Protein AF-A0A927BBR2-F1 (afdb_monomer)

Solvent-accessible surface area (backbone atoms only — not comparable to full-atom values): 25796 Å² total; per-residue (Å²): 134,60,71,66,66,50,57,57,42,51,74,32,29,42,51,40,22,46,46,31,48,60,42,48,79,74,39,51,97,77,49,52,74,67,55,45,51,53,40,45,64,43,18,55,64,8,48,94,62,33,96,74,59,64,67,63,65,66,50,52,67,85,74,68,77,52,44,54,70,57,51,53,53,44,25,60,75,68,74,43,80,74,68,87,88,67,50,42,70,38,58,68,46,48,48,54,51,45,67,62,55,31,58,78,67,76,30,59,89,88,53,69,47,77,81,83,45,48,69,56,74,68,54,26,54,77,70,71,46,92,59,58,71,70,59,49,54,51,51,54,52,46,53,42,53,47,51,55,48,42,55,50,41,53,54,42,49,52,49,54,47,32,43,43,28,34,41,28,41,47,46,72,74,60,50,70,70,65,44,64,72,20,69,50,33,36,50,27,47,40,36,41,37,19,38,31,50,55,79,71,63,69,61,95,86,63,75,85,74,50,51,16,53,55,42,51,52,33,46,31,59,32,50,47,60,78,87,53,84,65,51,66,73,71,70,61,72,84,69,75,46,58,94,59,49,42,44,70,59,39,38,36,55,51,45,43,58,81,42,49,70,69,48,54,73,67,55,50,50,52,50,48,49,54,35,50,54,52,49,55,53,46,28,56,52,50,50,56,53,53,75,76,47,87,78,46,64,74,72,30,51,56,55,94,88,60,63,55,66,64,49,33,29,49,22,36,18,49,39,42,42,49,51,44,42,49,22,46,28,61,62,68,72,44,58,68,5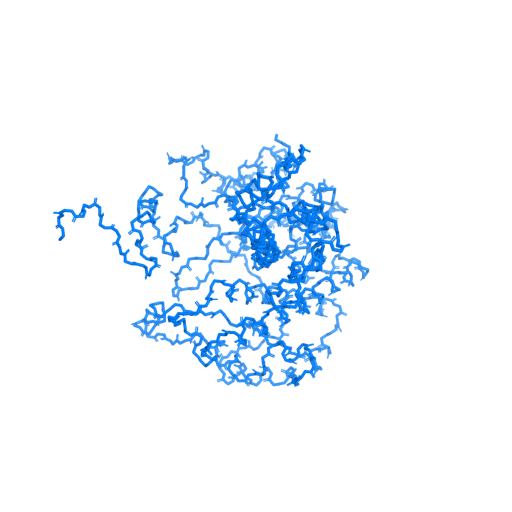2,31,57,68,55,34,51,56,69,51,80,55,62,39,55,56,69,59,53,51,50,34,46,76,72,77,41,73,77,64,48,66,40,54,29,51,50,72,43,72,58,32,43,36,28,71,72,65,78,42,83,35,28,46,67,56,55,43,49,36,22,49,76,42,75,39,56,32,48,72,72,46,74,73,36,62,56,86,83,69,78,37,82,77,71,80,87,74,34,53,31,77,25,41,78,33,98,47,37,67,58,29,42,50,39,48,76,28,26,47,74,60,89,50,82,64,50,64,97,54,72,87,79,112

Secondary structure (DSSP, 8-state):
--HHHHHGGGGB---HHHHHHHHHHHHGGG--HHHHHHHHHHHTTSGGGSSS---SS-SBPPPPP--HHHHHHHHHHTTPPPPTT--TTSHHHHHHHHHHHSGGGT--TT---TTTTS--HHHHHHTT----HHHHHHHHHHHHHHHHHHHHHHHHHHHHHHHHHHHHGGGGG--HHHHHT-HHHHHHHHHHHHHHHSPPP--TT-PPPS-BHHHHHHHHHHTT----TTTTTTTPPPPPPPTT--HHHHHTT---HHHHTTS-HHHHHHHHHHHHHHHHHHHHHHHHHHHTS---TTT-B--TT--HHHHHHHHHHHHHHHHHHHHHHHHHT-TTHHHH------PPPBPHHHHHHHHHTT--S-THHHHHHHSPPHHHHHTTSS---HHHHHHHHHHTT--TTTTTSSSPPPP--B---PPPPEETTEE-S-HHHHHHHHHTTTTSSSPP--S-GGG-

Radius of gyration: 26.18 Å; Cα contacts (8 Å, |Δi|>4): 633; chains: 1; bounding box: 74×56×82 Å

Structure (mmCIF, N/CA/C/O backbone):
data_AF-A0A927BBR2-F1
#
_entry.id   AF-A0A927BBR2-F1
#
loop_
_atom_site.group_PDB
_atom_site.id
_atom_site.type_symbol
_atom_site.label_atom_id
_atom_site.label_alt_id
_atom_site.label_comp_id
_atom_site.label_asym_id
_atom_site.label_entity_id
_atom_site.label_seq_id
_atom_site.pdbx_PDB_ins_code
_atom_site.Cartn_x
_atom_site.Cartn_y
_atom_site.Cartn_z
_atom_site.occupancy
_atom_site.B_iso_or_equiv
_atom_site.auth_seq_id
_atom_site.auth_comp_id
_atom_site.auth_asym_id
_atom_site.auth_atom_id
_atom_site.pdbx_PDB_model_num
ATOM 1 N N . MET A 1 1 ? 4.211 24.667 -13.846 1.00 60.03 1 MET A N 1
ATOM 2 C CA . MET A 1 1 ? 3.607 23.742 -12.856 1.00 60.03 1 MET A CA 1
ATOM 3 C C . MET A 1 1 ? 4.658 23.462 -11.787 1.00 60.03 1 MET A C 1
ATOM 5 O O . MET A 1 1 ? 5.819 23.424 -12.158 1.00 60.03 1 MET A O 1
ATOM 9 N N . ASN A 1 2 ? 4.311 23.338 -10.501 1.00 85.12 2 ASN A N 1
ATOM 10 C CA . ASN A 1 2 ? 5.305 23.153 -9.426 1.00 85.12 2 ASN A CA 1
ATOM 11 C C . ASN A 1 2 ? 5.504 21.654 -9.113 1.00 85.12 2 ASN A C 1
ATOM 13 O O . ASN A 1 2 ? 4.529 20.903 -9.081 1.00 85.12 2 ASN A O 1
ATOM 17 N N . LEU A 1 3 ? 6.745 21.240 -8.843 1.00 93.19 3 LEU A N 1
ATOM 18 C CA . LEU A 1 3 ? 7.141 19.907 -8.373 1.00 93.19 3 LEU A CA 1
ATOM 19 C C . LEU A 1 3 ? 6.364 19.465 -7.121 1.00 93.19 3 LEU A C 1
ATOM 21 O O . LEU A 1 3 ? 6.063 18.285 -6.961 1.00 93.19 3 LEU A O 1
ATOM 25 N N . ARG A 1 4 ? 5.927 20.419 -6.289 1.00 96.00 4 ARG A N 1
ATOM 26 C CA . ARG A 1 4 ? 5.028 20.157 -5.154 1.00 96.00 4 ARG A CA 1
ATOM 27 C C . ARG A 1 4 ? 3.711 19.493 -5.563 1.00 96.00 4 ARG A C 1
ATOM 29 O O . ARG A 1 4 ? 3.292 18.540 -4.920 1.00 96.00 4 ARG A O 1
ATOM 36 N N . ALA A 1 5 ? 3.102 19.929 -6.666 1.00 95.25 5 ALA A N 1
ATOM 37 C CA . ALA A 1 5 ? 1.866 19.319 -7.154 1.00 95.25 5 ALA A CA 1
ATOM 38 C C . ALA A 1 5 ? 2.089 17.871 -7.615 1.00 95.25 5 ALA A C 1
ATOM 40 O O . ALA A 1 5 ? 1.179 17.053 -7.512 1.00 95.25 5 ALA A O 1
ATOM 41 N N . LEU A 1 6 ? 3.289 17.557 -8.122 1.00 96.19 6 LEU A N 1
ATOM 42 C CA . LEU A 1 6 ? 3.680 16.197 -8.485 1.00 96.19 6 LEU A CA 1
ATOM 43 C C . LEU A 1 6 ? 3.896 15.333 -7.232 1.00 96.19 6 LEU A C 1
ATOM 45 O O . LEU A 1 6 ? 3.401 14.212 -7.182 1.00 96.19 6 LEU A O 1
ATOM 49 N N . TYR A 1 7 ? 4.543 15.872 -6.197 1.00 97.50 7 TYR A N 1
ATOM 50 C CA . TYR A 1 7 ? 4.705 15.201 -4.902 1.00 97.50 7 TYR A CA 1
ATOM 51 C C . TYR A 1 7 ? 3.362 14.858 -4.243 1.00 97.50 7 TYR A C 1
ATOM 53 O O . TYR A 1 7 ? 3.166 13.742 -3.766 1.00 97.50 7 TYR A O 1
ATOM 61 N N . ASP A 1 8 ? 2.386 15.769 -4.292 1.00 95.44 8 ASP A N 1
ATOM 62 C CA . ASP A 1 8 ? 1.053 15.520 -3.730 1.00 95.44 8 ASP A CA 1
ATOM 63 C C . ASP A 1 8 ? 0.357 14.309 -4.382 1.00 95.44 8 ASP A C 1
ATOM 65 O O . ASP A 1 8 ? -0.525 13.698 -3.772 1.00 95.44 8 ASP A O 1
ATOM 69 N N . THR A 1 9 ? 0.759 13.917 -5.601 1.00 95.44 9 THR A N 1
ATOM 70 C CA . THR A 1 9 ? 0.198 12.739 -6.279 1.00 95.44 9 THR A CA 1
ATOM 71 C C . THR A 1 9 ? 0.558 11.417 -5.603 1.00 95.44 9 THR A C 1
ATOM 73 O O . THR A 1 9 ? -0.211 10.466 -5.738 1.00 95.44 9 THR A O 1
ATOM 76 N N . LEU A 1 10 ? 1.645 11.359 -4.819 1.00 95.25 10 LEU A N 1
ATOM 77 C CA . LEU A 1 10 ? 2.076 10.137 -4.124 1.00 95.25 10 LEU A CA 1
ATOM 78 C C . LEU A 1 10 ? 1.049 9.654 -3.094 1.00 95.25 10 LEU A C 1
ATOM 80 O O . LEU A 1 10 ? 0.941 8.461 -2.840 1.00 95.25 10 LEU A O 1
ATOM 84 N N . ARG A 1 11 ? 0.245 10.575 -2.548 1.00 90.75 11 ARG A N 1
ATOM 85 C CA . ARG A 1 11 ? -0.834 10.290 -1.583 1.00 90.75 11 ARG A CA 1
ATOM 86 C C . ARG A 1 11 ? -2.221 10.274 -2.228 1.00 90.75 11 ARG A C 1
ATOM 88 O O . ARG A 1 11 ? -3.241 10.228 -1.543 1.00 90.75 11 ARG A O 1
ATOM 95 N N . GLN A 1 12 ? -2.281 10.349 -3.555 1.00 91.44 12 GLN A N 1
ATOM 96 C CA . GLN A 1 12 ? -3.515 10.399 -4.331 1.00 91.44 12 GLN A CA 1
ATOM 97 C C . GLN A 1 12 ? -3.649 9.151 -5.205 1.00 91.44 12 GLN A C 1
ATOM 99 O O . GLN A 1 12 ? -2.709 8.403 -5.457 1.00 91.44 12 GLN A O 1
ATOM 104 N N . ARG A 1 13 ? -4.852 8.945 -5.730 1.00 90.44 13 ARG A N 1
ATOM 105 C CA . ARG A 1 13 ? -5.146 7.936 -6.752 1.00 90.44 13 ARG A CA 1
ATOM 106 C C . ARG A 1 13 ? -5.325 8.596 -8.111 1.00 90.44 13 ARG A C 1
ATOM 108 O O . ARG A 1 13 ? -6.279 8.296 -8.827 1.00 90.44 13 ARG A O 1
ATOM 115 N N . ARG A 1 14 ? -4.439 9.538 -8.449 1.00 93.25 14 ARG A N 1
ATOM 116 C CA . ARG A 1 14 ? -4.446 10.148 -9.781 1.00 93.25 14 ARG A CA 1
ATOM 117 C C . ARG A 1 14 ? -4.208 9.083 -10.838 1.00 93.25 14 ARG A C 1
ATOM 119 O O . ARG A 1 14 ? -3.472 8.124 -10.607 1.00 93.25 14 ARG A O 1
ATOM 126 N N . ARG A 1 15 ? -4.842 9.264 -11.993 1.00 94.69 15 ARG A N 1
ATOM 127 C CA . ARG A 1 15 ? -4.643 8.354 -13.110 1.00 94.69 15 ARG A CA 1
ATOM 128 C C . ARG A 1 15 ? -3.265 8.634 -13.734 1.00 94.69 15 ARG A C 1
ATOM 130 O O . ARG A 1 15 ? -2.848 9.797 -13.770 1.00 94.69 15 ARG A O 1
ATOM 137 N N . PRO A 1 16 ? -2.545 7.608 -14.208 1.00 96.75 16 PRO A N 1
ATOM 138 C CA . PRO A 1 16 ? -1.235 7.761 -14.846 1.00 96.75 16 PRO A CA 1
ATOM 139 C C . PRO A 1 16 ? -1.219 8.783 -15.989 1.00 96.75 16 PRO A C 1
ATOM 141 O O . PRO A 1 16 ? -0.238 9.491 -16.173 1.00 96.75 16 PRO A O 1
ATOM 144 N N . GLU A 1 17 ? -2.317 8.901 -16.730 1.00 96.88 17 GLU A N 1
ATOM 145 C CA . GLU A 1 17 ? -2.514 9.855 -17.824 1.00 96.88 17 GLU A CA 1
ATOM 146 C C . GLU A 1 17 ? -2.493 11.302 -17.333 1.00 96.88 17 GLU A C 1
ATOM 148 O O . GLU A 1 17 ? -1.914 12.175 -17.976 1.00 96.88 17 GLU A O 1
ATOM 153 N N . ASP A 1 18 ? -3.107 11.555 -16.175 1.00 96.75 18 ASP A N 1
ATOM 154 C CA . ASP A 1 18 ? -3.153 12.883 -15.566 1.00 96.75 18 ASP A CA 1
ATOM 155 C C . ASP A 1 18 ? -1.763 13.270 -15.039 1.00 96.75 18 ASP A C 1
ATOM 157 O O . ASP A 1 18 ? -1.351 14.423 -15.158 1.00 96.75 18 ASP A O 1
ATOM 161 N N . VAL A 1 19 ? -1.004 12.298 -14.520 1.00 97.50 19 VAL A N 1
ATOM 162 C CA . VAL A 1 19 ? 0.402 12.496 -14.136 1.00 97.50 19 VAL A CA 1
ATOM 163 C C . VAL A 1 19 ? 1.295 12.688 -15.368 1.00 97.50 19 VAL A C 1
ATOM 165 O O . VAL A 1 19 ? 2.145 13.571 -15.369 1.00 97.50 19 VAL A O 1
ATOM 168 N N . ALA A 1 20 ? 1.082 11.948 -16.458 1.00 97.88 20 ALA A N 1
ATOM 169 C CA . ALA A 1 20 ? 1.809 12.163 -17.711 1.00 97.88 20 ALA A CA 1
ATOM 170 C C . ALA A 1 20 ? 1.581 13.576 -18.281 1.00 97.88 20 ALA A C 1
ATOM 172 O O . ALA A 1 20 ? 2.528 14.227 -18.720 1.00 97.88 20 ALA A O 1
ATOM 173 N N . ASP A 1 21 ? 0.344 14.078 -18.229 1.00 96.69 21 ASP A N 1
ATOM 174 C CA . ASP A 1 21 ? -0.002 15.439 -18.660 1.00 96.69 21 ASP A CA 1
ATOM 175 C C . ASP A 1 21 ? 0.644 16.515 -17.772 1.00 96.69 21 ASP A C 1
ATOM 177 O O . ASP A 1 21 ? 1.100 17.540 -18.271 1.00 96.69 21 ASP A O 1
ATOM 181 N N . MET A 1 22 ? 0.760 16.250 -16.467 1.00 97.12 22 MET A N 1
ATOM 182 C CA . MET A 1 22 ? 1.526 17.068 -15.519 1.00 97.12 22 MET A CA 1
ATOM 183 C C . MET A 1 22 ? 3.027 17.105 -15.856 1.00 97.12 22 MET A C 1
ATOM 185 O O . MET A 1 22 ? 3.660 18.156 -15.749 1.00 97.12 22 MET A O 1
ATOM 189 N N . LEU A 1 23 ? 3.597 15.973 -16.276 1.00 97.06 23 LEU A N 1
ATOM 190 C CA . LEU A 1 23 ? 5.020 15.845 -16.597 1.00 97.06 23 LEU A CA 1
ATOM 191 C C . LEU A 1 23 ? 5.410 16.502 -17.924 1.00 97.06 23 LEU A C 1
ATOM 193 O O . LEU A 1 23 ? 6.527 17.001 -18.030 1.00 97.06 23 LEU A O 1
ATOM 197 N N . LEU A 1 24 ? 4.515 16.547 -18.918 1.00 95.06 24 LEU A N 1
ATOM 198 C CA . LEU A 1 24 ? 4.803 17.150 -20.226 1.00 95.06 24 LEU A CA 1
ATOM 199 C C . LEU A 1 24 ? 5.407 18.565 -20.145 1.00 95.06 24 LEU A C 1
ATOM 201 O O . LEU A 1 24 ? 6.482 18.752 -20.709 1.00 95.06 24 LEU A O 1
ATOM 205 N N . PRO A 1 25 ? 4.786 19.552 -19.466 1.00 94.44 25 PRO A N 1
ATOM 206 C CA . PRO A 1 25 ? 5.368 20.888 -19.341 1.00 94.44 25 PRO A CA 1
ATOM 207 C C . PRO A 1 25 ? 6.579 20.937 -18.398 1.00 94.44 25 PRO A C 1
ATOM 209 O O . PRO A 1 25 ? 7.391 21.841 -18.521 1.00 94.44 25 PRO A O 1
ATOM 212 N N . LEU A 1 26 ? 6.711 20.000 -17.450 1.00 94.12 26 LEU A N 1
ATOM 213 C CA . LEU A 1 26 ? 7.857 19.952 -16.528 1.00 94.12 26 LEU A CA 1
ATOM 214 C C . LEU A 1 26 ? 9.133 19.448 -17.208 1.00 94.12 26 LEU A C 1
ATOM 216 O O . LEU A 1 26 ? 10.229 19.877 -16.862 1.00 94.12 26 LEU A O 1
ATOM 220 N N . LEU A 1 27 ? 8.987 18.519 -18.152 1.00 91.62 27 LEU A N 1
ATOM 221 C CA . LEU A 1 27 ? 10.099 17.873 -18.841 1.00 91.62 27 LEU A CA 1
ATOM 222 C C . LEU A 1 27 ? 10.320 18.417 -20.257 1.00 91.62 27 LEU A C 1
ATOM 224 O O . LEU A 1 27 ? 11.253 17.966 -20.909 1.00 91.62 27 LEU A O 1
ATOM 228 N N . GLN A 1 28 ? 9.487 19.345 -20.742 1.00 86.69 28 GLN A N 1
ATOM 229 C CA . GLN A 1 28 ? 9.408 19.752 -22.152 1.00 86.69 28 GLN A CA 1
ATOM 230 C C . GLN A 1 28 ? 10.778 19.962 -22.812 1.00 86.69 28 GLN A C 1
ATOM 232 O O . GLN A 1 28 ? 11.055 19.327 -23.827 1.00 86.69 28 GLN A O 1
ATOM 237 N N . ASP A 1 29 ? 11.642 20.768 -22.199 1.00 85.56 29 ASP A N 1
ATOM 238 C CA . ASP A 1 29 ? 12.950 21.139 -22.761 1.00 85.56 29 ASP A CA 1
ATOM 239 C C . ASP A 1 29 ? 14.013 20.033 -22.624 1.00 85.56 29 ASP A C 1
ATOM 241 O O . ASP A 1 29 ? 15.122 20.148 -23.138 1.00 85.56 29 ASP A O 1
ATOM 245 N N . LYS A 1 30 ? 13.682 18.943 -21.923 1.00 86.50 30 LYS A N 1
ATOM 246 C CA . LYS A 1 30 ? 14.567 17.807 -21.630 1.00 86.50 30 LYS A CA 1
ATOM 247 C C . LYS A 1 30 ? 14.165 16.518 -22.352 1.00 86.50 30 LYS A C 1
ATOM 249 O O . LYS A 1 30 ? 14.875 15.517 -22.223 1.00 86.50 30 LYS A O 1
ATOM 254 N N . LEU A 1 31 ? 13.020 16.485 -23.039 1.00 88.00 31 LEU A N 1
ATOM 255 C CA . LEU A 1 31 ? 12.528 15.291 -23.734 1.00 88.00 31 LEU A CA 1
ATOM 256 C C . LEU A 1 31 ? 13.048 15.242 -25.171 1.00 88.00 31 LEU A C 1
ATOM 258 O O . LEU A 1 31 ? 12.932 16.208 -25.920 1.00 88.00 31 LEU A O 1
ATOM 262 N N . THR A 1 32 ? 13.525 14.074 -25.600 1.00 89.12 32 THR A N 1
ATOM 263 C CA . THR A 1 32 ? 13.724 13.814 -27.034 1.00 89.12 32 THR A CA 1
ATOM 264 C C . THR A 1 32 ? 12.375 13.725 -27.756 1.00 89.12 32 THR A C 1
ATOM 266 O O . THR A 1 32 ? 11.337 13.505 -27.126 1.00 89.12 32 THR A O 1
ATOM 269 N N . GLY A 1 33 ? 12.363 13.825 -29.090 1.00 88.38 33 GLY A N 1
ATOM 270 C CA . GLY A 1 33 ? 11.129 13.686 -29.877 1.00 88.38 33 GLY A CA 1
ATOM 271 C C . GLY A 1 33 ? 10.378 12.382 -29.579 1.00 88.38 33 GLY A C 1
ATOM 272 O O . GLY A 1 33 ? 9.176 12.403 -29.320 1.00 88.38 33 GLY A O 1
ATOM 273 N N . GLN A 1 34 ? 11.094 11.256 -29.500 1.00 91.00 34 GLN A N 1
ATOM 274 C CA . GLN A 1 34 ? 10.493 9.961 -29.175 1.00 91.00 34 GLN A CA 1
ATOM 275 C C . GLN A 1 34 ? 9.981 9.891 -27.731 1.00 91.00 34 GLN A C 1
ATOM 277 O O . GLN A 1 34 ? 8.881 9.397 -27.502 1.00 91.00 34 GLN A O 1
ATOM 282 N N . GLN A 1 35 ? 10.723 10.433 -26.760 1.00 92.75 35 GLN A N 1
ATOM 283 C CA . GLN A 1 35 ? 10.254 10.510 -25.372 1.00 92.75 35 GLN A CA 1
ATOM 284 C C . GLN A 1 35 ? 9.003 11.392 -25.248 1.00 92.75 35 GLN A C 1
ATOM 286 O O . GLN A 1 35 ? 8.064 11.039 -24.534 1.00 92.75 35 GLN A O 1
ATOM 291 N N . SER A 1 36 ? 8.961 12.506 -25.988 1.00 94.56 36 SER A N 1
ATOM 292 C CA . SER A 1 36 ? 7.793 13.383 -26.067 1.00 94.56 36 SER A CA 1
ATOM 293 C C . SER A 1 36 ? 6.586 12.641 -26.636 1.00 94.56 36 SER A C 1
ATOM 295 O O . SER A 1 36 ? 5.503 12.734 -26.067 1.00 94.56 36 SER A O 1
ATOM 297 N N . LEU A 1 37 ? 6.758 11.849 -27.700 1.00 95.38 37 LEU A N 1
ATOM 298 C CA . LEU A 1 37 ? 5.687 11.025 -28.269 1.00 95.38 37 LEU A CA 1
ATOM 299 C C . LEU A 1 37 ? 5.176 9.973 -27.276 1.00 95.38 37 LEU A C 1
ATOM 301 O O . LEU A 1 37 ? 3.964 9.874 -27.079 1.00 95.38 37 LEU A O 1
ATOM 305 N N . THR A 1 38 ? 6.072 9.243 -26.604 1.00 95.44 38 THR A N 1
ATOM 306 C CA . THR A 1 38 ? 5.702 8.245 -25.586 1.00 95.44 38 THR A CA 1
ATOM 307 C C . THR A 1 38 ? 4.914 8.878 -24.439 1.00 95.44 38 THR A C 1
ATOM 309 O O . THR A 1 38 ? 3.855 8.378 -24.063 1.00 95.44 38 THR A O 1
ATOM 312 N N . LEU A 1 39 ? 5.367 10.020 -23.914 1.00 96.69 39 LEU A N 1
ATOM 313 C CA . LEU A 1 39 ? 4.670 10.701 -22.822 1.00 96.69 39 LEU A CA 1
ATOM 314 C C . LEU A 1 39 ? 3.337 11.319 -23.283 1.00 96.69 39 LEU A C 1
ATOM 316 O O . LEU A 1 39 ? 2.336 11.237 -22.569 1.00 96.69 39 LEU A O 1
ATOM 320 N N . ARG A 1 40 ? 3.285 11.881 -24.501 1.00 96.69 40 ARG A N 1
ATOM 321 C CA . ARG A 1 40 ? 2.052 12.414 -25.110 1.00 96.69 40 ARG A CA 1
ATOM 322 C C . ARG A 1 40 ? 1.012 11.328 -25.350 1.00 96.69 40 ARG A C 1
ATOM 324 O O . ARG A 1 40 ? -0.166 11.599 -25.140 1.00 96.69 40 ARG A O 1
ATOM 331 N N . LYS A 1 41 ? 1.423 10.115 -25.732 1.00 95.75 41 LYS A N 1
ATOM 332 C CA . LYS A 1 41 ? 0.518 8.968 -25.895 1.00 95.75 41 LYS A CA 1
ATOM 333 C C . LYS A 1 41 ? -0.308 8.734 -24.629 1.00 95.75 41 LYS A C 1
ATOM 335 O O . LYS A 1 41 ? -1.522 8.617 -24.729 1.00 95.75 41 LYS A O 1
ATOM 340 N N . ALA A 1 42 ? 0.320 8.744 -23.452 1.00 96.12 42 ALA A N 1
ATOM 341 C CA . ALA A 1 42 ? -0.401 8.633 -22.184 1.00 96.12 42 ALA A CA 1
ATOM 342 C C . ALA A 1 42 ? -1.182 9.910 -21.835 1.00 96.12 42 ALA A C 1
ATOM 344 O O . ALA A 1 42 ? -2.367 9.843 -21.513 1.00 96.12 42 ALA A O 1
ATOM 345 N N . ALA A 1 43 ? -0.551 11.082 -21.945 1.00 96.31 43 ALA A N 1
ATOM 346 C CA . ALA A 1 43 ? -1.167 12.358 -21.580 1.00 96.31 43 ALA A CA 1
ATOM 347 C C . ALA A 1 43 ? -2.422 12.697 -22.402 1.00 96.31 43 ALA A C 1
ATOM 349 O O . ALA A 1 43 ? -3.322 13.354 -21.891 1.00 96.31 43 ALA A O 1
ATOM 350 N N . ASN A 1 44 ? -2.526 12.241 -23.654 1.00 95.00 44 ASN A N 1
ATOM 351 C CA . ASN A 1 44 ? -3.705 12.459 -24.500 1.00 95.00 44 ASN A CA 1
ATOM 352 C C . ASN A 1 44 ? -4.988 11.820 -23.939 1.00 95.00 44 ASN A C 1
ATOM 354 O O . ASN A 1 44 ? -6.082 12.218 -24.327 1.00 95.00 44 ASN A O 1
ATOM 358 N N . HIS A 1 45 ? -4.867 10.883 -22.997 1.00 92.50 45 HIS A N 1
ATOM 359 C CA . HIS A 1 45 ? -5.991 10.284 -22.279 1.00 92.50 45 HIS A CA 1
ATOM 360 C C . HIS A 1 45 ? -6.247 10.934 -20.898 1.00 92.50 45 HIS A C 1
ATOM 362 O O . HIS A 1 45 ? -7.076 10.445 -20.119 1.00 92.50 45 HIS A O 1
ATOM 368 N N . SER A 1 46 ? -5.566 12.044 -20.572 1.00 93.62 46 SER A N 1
ATOM 369 C CA . SER A 1 46 ? -5.806 12.795 -19.332 1.00 93.62 46 SER A CA 1
ATOM 370 C C . SER A 1 46 ? -7.225 13.360 -19.298 1.00 93.62 46 SER A C 1
ATOM 372 O O . SER A 1 46 ? -7.856 13.550 -20.339 1.00 93.62 46 SER A O 1
ATOM 374 N N . LEU A 1 47 ? -7.755 13.645 -18.105 1.00 91.19 47 LEU A N 1
ATOM 375 C CA . LEU A 1 47 ? -9.128 14.140 -17.957 1.00 91.19 47 LEU A CA 1
ATOM 376 C C . LEU A 1 47 ? -9.290 15.427 -18.753 1.00 91.19 47 LEU A C 1
ATOM 378 O O . LEU A 1 47 ? -10.225 15.555 -19.536 1.00 91.19 47 LEU A O 1
ATOM 382 N N . ARG A 1 48 ? -8.303 16.319 -18.630 1.00 89.25 48 ARG A N 1
ATOM 383 C CA . ARG A 1 48 ? -8.250 17.604 -19.325 1.00 89.25 48 ARG A CA 1
ATOM 384 C C . ARG A 1 48 ? -8.332 17.470 -20.849 1.00 89.25 48 ARG A C 1
ATOM 386 O O . ARG A 1 48 ? -8.845 18.377 -21.494 1.00 89.25 48 ARG A O 1
ATOM 393 N N . ARG A 1 49 ? -7.807 16.382 -21.421 1.00 87.81 49 ARG A N 1
ATOM 394 C CA . ARG A 1 49 ? -7.733 16.161 -22.876 1.00 87.81 49 ARG A CA 1
ATOM 395 C C . ARG A 1 49 ? -8.765 15.163 -23.404 1.00 87.81 49 ARG A C 1
ATOM 397 O O . ARG A 1 49 ? -8.946 15.055 -24.611 1.00 87.81 49 ARG A O 1
ATOM 404 N N . SER A 1 50 ? -9.441 14.437 -22.518 1.00 83.81 50 SER A N 1
ATOM 405 C CA . SER A 1 50 ? -10.478 13.473 -22.882 1.00 83.81 50 SER A CA 1
ATOM 406 C C . SER A 1 50 ? -11.778 14.163 -23.305 1.00 83.81 50 SER A C 1
ATOM 408 O O . SER A 1 50 ? -12.129 15.215 -22.775 1.00 83.81 50 SER A O 1
ATOM 410 N N . VAL A 1 51 ? -12.543 13.520 -24.193 1.00 80.38 51 VAL A N 1
ATOM 411 C CA . VAL A 1 51 ? -13.870 14.000 -24.635 1.00 80.38 51 VAL A CA 1
ATOM 412 C C . VAL A 1 51 ? -14.850 14.136 -23.462 1.00 80.38 51 VAL A C 1
ATOM 414 O O . VAL A 1 51 ? -15.675 15.041 -23.444 1.00 80.38 51 VAL A O 1
ATOM 417 N N . TRP A 1 52 ? -14.751 13.250 -22.468 1.00 77.06 52 TRP A N 1
ATOM 418 C CA . TRP A 1 52 ? -15.684 13.197 -21.340 1.00 77.06 52 TRP A CA 1
ATOM 419 C C . TRP A 1 52 ? -15.342 14.163 -20.207 1.00 77.06 52 TRP A C 1
ATOM 421 O O . TRP A 1 52 ? -16.220 14.505 -19.423 1.00 77.06 52 TRP A O 1
ATOM 431 N N . GLN A 1 53 ? -14.065 14.537 -20.072 1.00 84.12 53 GLN A N 1
ATOM 432 C CA . GLN A 1 53 ? -13.522 15.365 -18.985 1.00 84.12 53 GLN A CA 1
ATOM 433 C C . GLN A 1 53 ? -13.862 14.893 -17.555 1.00 84.12 53 GLN A C 1
ATOM 435 O O . GLN A 1 53 ? -13.681 15.622 -16.582 1.00 84.12 53 GLN A O 1
ATOM 440 N N . TYR A 1 54 ? -14.309 13.644 -17.410 1.00 84.31 54 TYR A N 1
ATOM 441 C CA . TYR A 1 54 ? -14.753 13.029 -16.164 1.00 84.31 54 TYR A CA 1
ATOM 442 C C . TYR A 1 54 ? -14.397 11.535 -16.144 1.00 84.31 54 TYR A C 1
ATOM 444 O O . TYR A 1 54 ? -14.369 10.879 -17.185 1.00 84.31 54 TYR A O 1
ATOM 452 N N . SER A 1 55 ? -14.154 10.999 -14.944 1.00 84.50 55 SER A N 1
ATOM 453 C CA . SER A 1 55 ? -13.933 9.574 -14.683 1.00 84.50 55 SER A CA 1
ATOM 454 C C . SER A 1 55 ? -14.743 9.128 -13.469 1.00 84.50 55 SER A C 1
ATOM 456 O O . SER A 1 55 ? -14.878 9.863 -12.489 1.00 84.50 55 SER A O 1
ATOM 458 N N . ALA A 1 56 ? -15.244 7.894 -13.498 1.00 81.25 56 ALA A N 1
ATOM 459 C CA . ALA A 1 56 ? -15.897 7.277 -12.351 1.00 81.25 56 ALA A CA 1
ATOM 460 C C . ALA A 1 56 ? -14.879 6.697 -11.344 1.00 81.25 56 ALA A C 1
ATOM 462 O O . ALA A 1 56 ? -15.275 6.106 -10.327 1.00 81.25 56 ALA A O 1
ATOM 463 N N . MET A 1 57 ? -13.574 6.800 -11.617 1.00 82.94 57 MET A N 1
ATOM 464 C CA . MET A 1 57 ? -12.503 6.456 -10.686 1.00 82.94 57 MET A CA 1
ATOM 465 C C . MET A 1 57 ? -12.269 7.594 -9.683 1.00 82.94 57 MET A C 1
ATOM 467 O O . MET A 1 57 ? -12.115 8.754 -10.048 1.00 82.94 57 MET A O 1
ATOM 471 N N . ALA A 1 58 ? -12.210 7.256 -8.392 1.00 85.31 58 ALA A N 1
ATOM 472 C CA . ALA A 1 58 ? -11.860 8.223 -7.354 1.00 85.31 58 ALA A CA 1
ATOM 473 C C . ALA A 1 58 ? -10.382 8.629 -7.468 1.00 85.31 58 ALA A C 1
ATOM 475 O O . ALA A 1 58 ? -9.518 7.755 -7.540 1.00 85.31 58 ALA A O 1
ATOM 476 N N . SER A 1 59 ? -10.112 9.935 -7.418 1.00 84.94 59 SER A N 1
ATOM 477 C CA . SER A 1 59 ? -8.766 10.524 -7.489 1.00 84.94 59 SER A CA 1
ATOM 478 C C . SER A 1 59 ? -8.030 10.558 -6.149 1.00 84.94 59 SER A C 1
ATOM 480 O O . SER A 1 59 ? -6.837 10.849 -6.110 1.00 84.94 59 SER A O 1
ATOM 482 N N . ILE A 1 60 ? -8.714 10.246 -5.049 1.00 87.19 60 ILE A N 1
ATOM 483 C CA . ILE A 1 60 ? -8.154 10.191 -3.696 1.00 87.19 60 ILE A CA 1
ATOM 484 C C . ILE A 1 60 ? -8.456 8.839 -3.053 1.00 87.19 60 ILE A C 1
ATOM 486 O O . ILE A 1 60 ? -9.443 8.172 -3.388 1.00 87.19 60 ILE A O 1
ATOM 490 N N . PHE A 1 61 ? -7.599 8.425 -2.122 1.00 83.69 61 PHE A N 1
ATOM 491 C CA . PHE A 1 61 ? -7.935 7.340 -1.208 1.00 83.69 61 PHE A CA 1
ATOM 492 C C . PHE A 1 61 ? -9.084 7.777 -0.299 1.00 83.69 61 PHE A C 1
ATOM 494 O O . PHE A 1 61 ? -9.274 8.966 -0.042 1.00 83.69 61 PHE A O 1
ATOM 501 N N . ARG A 1 62 ? -9.892 6.816 0.154 1.00 83.06 62 ARG A N 1
ATOM 502 C CA . ARG A 1 62 ? -10.995 7.119 1.063 1.00 83.06 62 ARG A CA 1
ATOM 503 C C . ARG A 1 62 ? -10.390 7.515 2.416 1.00 83.06 62 ARG A C 1
ATOM 505 O O . ARG A 1 62 ? -9.715 6.673 3.002 1.00 83.06 62 ARG A O 1
ATOM 512 N N . PRO A 1 63 ? -10.614 8.742 2.916 1.00 81.38 63 PRO A N 1
ATOM 513 C CA . PRO A 1 63 ? -10.094 9.116 4.220 1.00 81.38 63 PRO A CA 1
ATOM 514 C C . PRO A 1 63 ? -10.833 8.347 5.327 1.00 81.38 63 PRO A C 1
ATOM 516 O O . PRO A 1 63 ? -12.023 8.030 5.158 1.00 81.38 63 PRO A O 1
ATOM 519 N N . PRO A 1 64 ? -10.171 8.074 6.465 1.00 84.81 64 PRO A N 1
ATOM 520 C CA . PRO A 1 64 ? -10.844 7.605 7.667 1.00 84.81 64 PRO A CA 1
ATOM 521 C C . PRO A 1 64 ? -11.975 8.557 8.060 1.00 84.81 64 PRO A C 1
ATOM 523 O O . PRO A 1 64 ? -11.881 9.776 7.908 1.00 84.81 64 PRO A O 1
ATOM 526 N N . GLN A 1 65 ? -13.074 8.008 8.571 1.00 87.44 65 GLN A N 1
ATOM 527 C CA . GLN A 1 65 ? -14.154 8.842 9.086 1.00 87.44 65 GLN A CA 1
ATOM 528 C C . GLN A 1 65 ? -13.745 9.429 10.442 1.00 87.44 65 GLN A C 1
ATOM 530 O O . GLN A 1 65 ? -13.572 8.665 11.394 1.00 87.44 65 GLN A O 1
ATOM 535 N N . GLY A 1 66 ? -13.677 10.758 10.535 1.00 90.62 66 GLY A N 1
ATOM 536 C CA . GLY A 1 66 ? -13.401 11.481 11.778 1.00 90.62 66 GLY A CA 1
ATOM 537 C C . GLY A 1 66 ? -14.472 11.328 12.865 1.00 90.62 66 GLY A C 1
ATOM 538 O O . GLY A 1 66 ? -15.470 10.612 12.710 1.00 90.62 66 GLY A O 1
ATOM 539 N N . ALA A 1 67 ? -14.254 12.022 13.979 1.00 92.94 67 ALA A N 1
ATOM 540 C CA . ALA A 1 67 ? -15.106 12.030 15.164 1.00 92.94 67 ALA A CA 1
ATOM 541 C C . ALA A 1 67 ? -15.848 13.362 15.380 1.00 92.94 67 ALA A C 1
ATOM 543 O O . ALA A 1 67 ? -16.378 13.578 16.468 1.00 92.94 67 ALA A O 1
ATOM 544 N N . ASP A 1 68 ? -15.933 14.251 14.380 1.00 90.81 68 ASP A N 1
ATOM 545 C CA . ASP A 1 68 ? -16.505 15.602 14.528 1.00 90.81 68 ASP A CA 1
ATOM 546 C C . ASP A 1 68 ? -17.857 15.625 15.244 1.00 90.81 68 ASP A C 1
ATOM 548 O O . ASP A 1 68 ? -18.078 16.413 16.163 1.00 90.81 68 ASP A O 1
ATOM 552 N N . ARG A 1 69 ? -18.778 14.741 14.843 1.00 90.19 69 ARG A N 1
ATOM 553 C CA . ARG A 1 69 ? -20.123 14.675 15.432 1.00 90.19 69 ARG A CA 1
ATOM 554 C C . ARG A 1 69 ? -20.072 14.216 16.888 1.00 90.19 69 ARG A C 1
ATOM 556 O O . ARG A 1 69 ? -20.765 14.783 17.728 1.00 90.19 69 ARG A O 1
ATOM 563 N N . GLN A 1 70 ? -19.259 13.205 17.184 1.00 92.75 70 GLN A N 1
ATOM 564 C CA . GLN A 1 70 ? -19.094 12.636 18.519 1.00 92.75 70 GLN A CA 1
ATOM 565 C C . GLN A 1 70 ? -18.413 13.631 19.461 1.00 92.75 70 GLN A C 1
ATOM 567 O O . GLN A 1 70 ? -18.870 13.802 20.591 1.00 92.75 70 GLN A O 1
ATOM 572 N N . VAL A 1 71 ? -17.377 14.331 18.992 1.00 91.81 71 VAL A N 1
ATOM 573 C CA . VAL A 1 71 ? -16.672 15.351 19.773 1.00 91.81 71 VAL A CA 1
ATOM 574 C C . VAL A 1 71 ? -17.578 16.542 20.039 1.00 91.81 71 VAL A C 1
ATOM 576 O O . VAL A 1 71 ? -17.748 16.896 21.200 1.00 91.81 71 VAL A O 1
ATOM 579 N N . ARG A 1 72 ? -18.242 17.107 19.018 1.00 90.00 72 ARG A N 1
ATOM 580 C CA . ARG A 1 72 ? -19.196 18.216 19.213 1.00 90.00 72 ARG A CA 1
ATOM 581 C C . ARG A 1 72 ? -20.286 17.842 20.205 1.00 90.00 72 ARG A C 1
ATOM 583 O O . ARG A 1 72 ? -20.554 18.599 21.132 1.00 90.00 72 ARG A O 1
ATOM 590 N N . LYS A 1 73 ? -20.862 16.642 20.069 1.00 91.31 73 LYS A N 1
ATOM 591 C CA . LYS A 1 73 ? -21.899 16.190 20.997 1.00 91.31 73 LYS A CA 1
ATOM 592 C C . 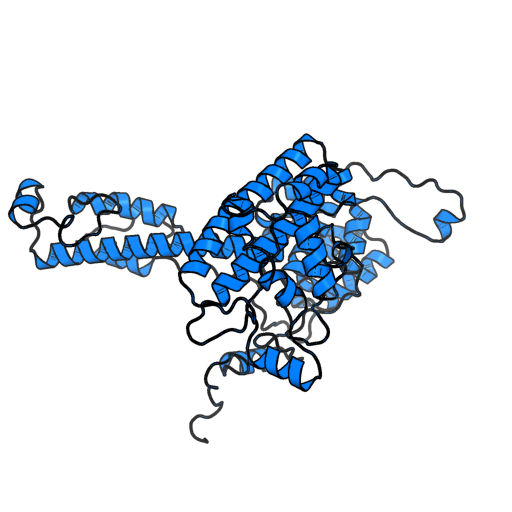LYS A 1 73 ? -21.372 16.001 22.412 1.00 91.31 73 LYS A C 1
ATOM 594 O O . LYS A 1 73 ? -22.069 16.332 23.364 1.00 91.31 73 LYS A O 1
ATOM 599 N N . THR A 1 74 ? -20.160 15.480 22.562 1.00 92.44 74 THR A N 1
ATOM 600 C CA . THR A 1 74 ? -19.529 15.324 23.876 1.00 92.44 74 THR A CA 1
ATOM 601 C C . THR A 1 74 ? -19.238 16.693 24.489 1.00 92.44 74 THR A C 1
ATOM 603 O O . THR A 1 74 ? -19.639 16.934 25.620 1.00 92.44 74 THR A O 1
ATOM 606 N N . ALA A 1 75 ? -18.656 17.624 23.732 1.00 91.69 75 ALA A N 1
ATOM 607 C CA . ALA A 1 75 ? -18.385 18.990 24.173 1.00 91.69 75 ALA A CA 1
ATOM 608 C C . ALA A 1 75 ? -19.661 19.716 24.635 1.00 91.69 75 ALA A C 1
ATOM 610 O O . ALA A 1 75 ? -19.674 20.266 25.734 1.00 91.69 75 ALA A O 1
ATOM 611 N N . GLU A 1 76 ? -20.759 19.611 23.874 1.00 91.19 76 GLU A N 1
ATOM 612 C CA . GLU A 1 76 ? -22.078 20.117 24.281 1.00 91.19 76 GLU A CA 1
ATOM 613 C C . GLU A 1 76 ? -22.527 19.546 25.633 1.00 91.19 76 GLU A C 1
ATOM 615 O O . GLU A 1 76 ? -23.013 20.283 26.487 1.00 91.19 76 GLU A O 1
ATOM 620 N N . LEU A 1 77 ? -22.376 18.234 25.851 1.00 92.31 77 LEU A N 1
ATOM 621 C CA . LEU A 1 77 ? -22.808 17.594 27.098 1.00 92.31 77 LEU A CA 1
ATOM 622 C C . LEU A 1 77 ? -21.977 18.032 28.308 1.00 92.31 77 LEU A C 1
ATOM 624 O O . LEU A 1 77 ? -22.519 18.096 29.410 1.00 92.31 77 LEU A O 1
ATOM 628 N N . PHE A 1 78 ? -20.694 18.331 28.104 1.00 91.00 78 PHE A N 1
ATOM 629 C CA . PHE A 1 78 ? -19.802 18.872 29.131 1.00 91.00 78 PHE A CA 1
ATOM 630 C C . PHE A 1 78 ? -19.893 20.399 29.276 1.00 91.00 78 PHE A C 1
ATOM 632 O O . PHE A 1 78 ? -19.155 20.957 30.084 1.00 91.00 78 PHE A O 1
ATOM 639 N N . ALA A 1 79 ? -20.754 21.075 28.501 1.00 88.38 79 ALA A N 1
ATOM 640 C CA . ALA A 1 79 ? -20.804 22.537 28.405 1.00 88.38 79 ALA A CA 1
ATOM 641 C C . ALA A 1 79 ? -19.420 23.165 28.123 1.00 88.38 79 ALA A C 1
ATOM 643 O O . ALA A 1 79 ? -19.086 24.243 28.607 1.00 88.38 79 ALA A O 1
ATOM 644 N N . GLN A 1 80 ? -18.596 22.465 27.342 1.00 79.88 80 GLN A N 1
ATOM 645 C CA . GLN A 1 80 ? -17.262 22.898 26.939 1.00 79.88 80 GLN A CA 1
ATOM 646 C C . GLN A 1 80 ? -17.335 23.492 25.534 1.00 79.88 80 GLN A C 1
ATOM 648 O O . GLN A 1 80 ? -17.935 22.903 24.634 1.00 79.88 80 GLN A O 1
ATOM 653 N N . VAL A 1 81 ? -16.657 24.617 25.314 1.00 70.25 81 VAL A N 1
ATOM 654 C CA . VAL A 1 81 ? -16.382 25.079 23.951 1.00 70.25 81 VAL A CA 1
ATOM 655 C C . VAL A 1 81 ? -15.294 24.168 23.369 1.00 70.25 81 VAL A C 1
ATOM 657 O O . VAL A 1 81 ? -14.239 24.019 24.000 1.00 70.25 81 VAL A O 1
ATOM 660 N N . PRO A 1 82 ? -15.523 23.522 22.208 1.00 69.38 82 PRO A N 1
ATOM 661 C CA . PRO A 1 82 ? -14.477 22.759 21.542 1.00 69.38 82 PRO A CA 1
ATOM 662 C C . PRO A 1 82 ? -13.284 23.690 21.279 1.00 69.38 82 PRO A C 1
ATOM 664 O O . PRO A 1 82 ? -13.503 24.786 20.757 1.00 69.38 82 PRO A O 1
ATOM 667 N N . PRO A 1 83 ? -12.047 23.308 21.639 1.00 66.81 83 PRO A N 1
ATOM 668 C CA . PRO A 1 83 ? -10.893 24.171 21.432 1.00 66.81 83 PRO A CA 1
ATOM 669 C C . PRO A 1 83 ? -10.786 24.603 19.959 1.00 66.81 83 PRO A C 1
ATOM 671 O O . PRO A 1 83 ? -10.930 23.754 19.069 1.00 66.81 83 PRO A O 1
ATOM 674 N N . PRO A 1 84 ? -10.562 25.898 19.677 1.00 65.81 84 PRO A N 1
ATOM 675 C CA . PRO A 1 84 ? -10.368 26.361 18.311 1.00 65.81 84 PRO A CA 1
ATOM 676 C C . PRO A 1 84 ? -9.106 25.719 17.724 1.00 65.81 84 PRO A C 1
ATOM 678 O O . PRO A 1 84 ? -8.085 25.609 18.397 1.00 65.81 84 PRO A O 1
ATOM 681 N N . GLY A 1 85 ? -9.183 25.285 16.465 1.00 68.25 85 GLY A N 1
ATOM 682 C CA . GLY A 1 85 ? -8.047 24.712 15.736 1.00 68.25 85 GLY A CA 1
ATOM 683 C C . GLY A 1 85 ? -7.902 23.188 15.799 1.00 68.25 85 GLY A C 1
ATOM 684 O O . GLY A 1 85 ? -7.102 22.658 15.034 1.00 68.25 85 GLY A O 1
ATOM 685 N N . LEU A 1 86 ? -8.683 22.473 16.621 1.00 72.56 86 LEU A N 1
ATOM 686 C CA . LEU A 1 86 ? -8.675 21.005 16.594 1.00 72.56 86 LEU A CA 1
ATOM 687 C C . LEU A 1 86 ? -9.377 20.458 15.350 1.00 72.56 86 LEU A C 1
ATOM 689 O O . LEU A 1 86 ? -10.477 20.879 14.978 1.00 72.56 86 LEU A O 1
ATOM 693 N N . ARG A 1 87 ? -8.734 19.465 14.746 1.00 79.94 87 ARG A N 1
ATOM 694 C CA . ARG A 1 87 ? -9.175 18.720 13.579 1.00 79.94 87 ARG A CA 1
ATOM 695 C C . ARG A 1 87 ? -9.603 17.324 14.010 1.00 79.94 87 ARG A C 1
ATOM 697 O O . ARG A 1 87 ? -8.788 16.434 14.214 1.00 79.94 87 ARG A O 1
ATOM 704 N N . TYR A 1 88 ? -10.907 17.102 14.147 1.00 82.94 88 TYR A N 1
ATOM 705 C CA . TYR A 1 88 ? -11.433 15.834 14.670 1.00 82.94 88 TYR A CA 1
ATOM 706 C C . TYR A 1 88 ? -11.418 14.676 13.655 1.00 82.94 88 TYR A C 1
ATOM 708 O O . TYR A 1 88 ? -11.933 13.595 13.943 1.00 82.94 88 TYR A O 1
ATOM 716 N N . ASP A 1 89 ? -10.810 14.874 12.484 1.00 84.69 89 ASP A N 1
ATOM 717 C CA . ASP A 1 89 ? -10.331 13.830 11.576 1.00 84.69 89 ASP A CA 1
ATOM 718 C C . ASP A 1 89 ? -8.925 13.309 11.943 1.00 84.69 89 ASP A C 1
ATOM 720 O O . ASP A 1 89 ? -8.505 12.283 11.410 1.00 84.69 89 ASP A O 1
ATOM 724 N N . VAL A 1 90 ? -8.231 13.952 12.890 1.00 88.88 90 VAL A N 1
ATOM 725 C CA . VAL A 1 90 ? -6.906 13.571 13.400 1.00 88.88 90 VAL A CA 1
ATOM 726 C C . VAL A 1 90 ? -7.047 12.861 14.758 1.00 88.88 90 VAL A C 1
ATOM 728 O O . VAL A 1 90 ? -7.556 13.458 15.710 1.00 88.88 90 VAL A O 1
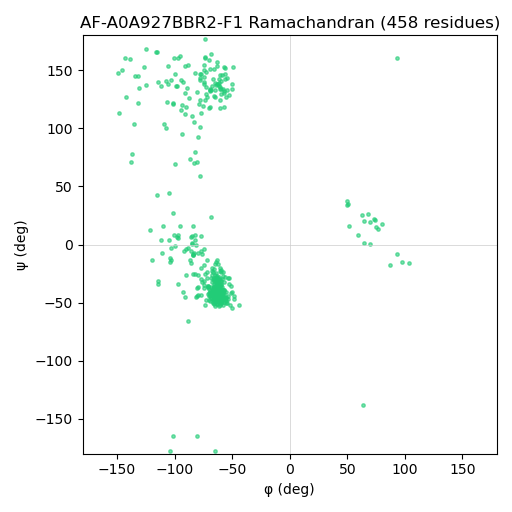ATOM 731 N N . PRO A 1 91 ? -6.588 11.601 14.909 1.00 91.88 91 PRO A N 1
ATOM 732 C CA . PRO A 1 91 ? -6.706 10.864 16.172 1.00 91.88 91 PRO A CA 1
ATOM 733 C C . PRO A 1 91 ? -6.070 11.559 17.382 1.00 91.88 91 PRO A C 1
ATOM 735 O O . PRO A 1 91 ? -6.665 11.555 18.457 1.00 91.88 91 PRO A O 1
ATOM 738 N N . ALA A 1 92 ? -4.911 12.202 17.205 1.00 91.88 92 ALA A N 1
ATOM 739 C CA . ALA A 1 92 ? -4.213 12.914 18.279 1.00 91.88 92 ALA A CA 1
ATOM 740 C C . ALA A 1 92 ? -5.063 14.045 18.889 1.00 91.88 92 ALA A C 1
ATOM 742 O O . ALA A 1 92 ? -5.082 14.218 20.106 1.00 91.88 92 ALA A O 1
ATOM 743 N N . ASP A 1 93 ? -5.835 14.759 18.067 1.00 91.81 93 ASP A N 1
ATOM 744 C CA . ASP A 1 93 ? -6.714 15.841 18.523 1.00 91.81 93 ASP A CA 1
ATOM 745 C C . ASP A 1 93 ? -7.921 15.299 19.303 1.00 91.81 93 ASP A C 1
ATOM 747 O O . ASP A 1 93 ? -8.359 15.887 20.296 1.00 91.81 93 ASP A O 1
ATOM 751 N N . VAL A 1 94 ? -8.443 14.140 18.890 1.00 92.69 94 VAL A N 1
ATOM 752 C CA . VAL A 1 94 ? -9.500 13.427 19.622 1.00 92.69 94 VAL A CA 1
ATOM 753 C C . VAL A 1 94 ? -8.973 12.911 20.963 1.00 92.69 94 VAL A C 1
ATOM 755 O O . VAL A 1 94 ? -9.653 13.049 21.981 1.00 92.69 94 VAL A O 1
ATOM 758 N N . GLU A 1 95 ? -7.758 12.362 20.996 1.00 93.62 95 GLU A N 1
ATOM 759 C CA . GLU A 1 95 ? -7.100 11.925 22.229 1.00 93.62 95 GLU A CA 1
ATOM 760 C C . GLU A 1 95 ? -6.833 13.103 23.177 1.00 93.62 95 GLU A C 1
ATOM 762 O O . GLU A 1 95 ? -7.113 13.007 24.373 1.00 93.62 95 GLU A O 1
ATOM 767 N N . ALA A 1 96 ? -6.362 14.241 22.659 1.00 91.56 96 ALA A N 1
ATOM 768 C CA . ALA A 1 96 ? -6.164 15.462 23.436 1.00 91.56 96 ALA A CA 1
ATOM 769 C C . ALA A 1 96 ? -7.480 15.958 24.057 1.00 91.56 96 ALA A C 1
ATOM 771 O O . ALA A 1 96 ? -7.530 16.293 25.244 1.00 91.56 96 ALA A O 1
ATOM 772 N N . PHE A 1 97 ? -8.577 15.932 23.293 1.00 92.50 97 PHE A N 1
ATOM 773 C CA . PHE A 1 97 ? -9.905 16.241 23.819 1.00 92.50 97 PHE A CA 1
ATOM 774 C C . PHE A 1 97 ? -10.337 15.247 24.911 1.00 92.50 97 PHE A C 1
ATOM 776 O O . PHE A 1 97 ? -10.821 15.659 25.967 1.00 92.50 97 PHE A O 1
ATOM 783 N N . LEU A 1 98 ? -10.115 13.945 24.705 1.00 93.44 98 LEU A N 1
ATOM 784 C CA . LEU A 1 98 ? -10.413 12.900 25.689 1.00 93.44 98 LEU A CA 1
ATOM 785 C C . LEU A 1 98 ? -9.608 13.060 26.984 1.00 93.44 98 LEU A C 1
ATOM 787 O O . LEU A 1 98 ? -10.176 12.892 28.063 1.00 93.44 98 LEU A O 1
ATOM 791 N N . LYS A 1 99 ? -8.327 13.437 26.902 1.00 93.06 99 LYS A N 1
ATOM 792 C CA . LYS A 1 99 ? -7.478 13.752 28.065 1.00 93.06 99 LYS A CA 1
ATOM 793 C C . LYS A 1 99 ? -8.019 14.931 28.878 1.00 93.06 99 LYS A C 1
ATOM 795 O O . LYS A 1 99 ? -7.836 14.956 30.090 1.00 93.06 99 LYS A O 1
ATOM 800 N N . LYS A 1 100 ? -8.741 15.863 28.244 1.00 91.44 100 LYS A N 1
ATOM 801 C CA . LYS A 1 100 ? -9.403 16.985 28.927 1.00 91.44 100 LYS A CA 1
ATOM 802 C C . LYS A 1 100 ? -10.695 16.571 29.640 1.00 91.44 100 LYS A C 1
ATOM 804 O O . LYS A 1 100 ? -10.937 17.016 30.757 1.00 91.44 100 LYS A O 1
ATOM 809 N N . VAL A 1 101 ? -11.545 15.758 29.005 1.00 92.81 101 VAL A N 1
ATOM 810 C CA . VAL A 1 101 ? -12.898 15.464 29.530 1.00 92.81 101 VAL A CA 1
ATOM 811 C C . VAL A 1 101 ? -12.966 14.254 30.461 1.00 92.81 101 VAL A C 1
ATOM 813 O O . VAL A 1 101 ? -13.847 14.207 31.315 1.00 92.81 101 VAL A O 1
ATOM 816 N N . ASN A 1 102 ? -12.051 13.289 30.339 1.00 94.50 102 ASN A N 1
ATOM 817 C CA . ASN A 1 102 ? -12.012 12.113 31.215 1.00 94.50 102 ASN A CA 1
ATOM 818 C C . ASN A 1 102 ? -11.844 12.470 32.708 1.00 94.50 102 ASN A C 1
ATOM 820 O O . ASN A 1 102 ? -12.658 12.008 33.516 1.00 94.50 102 ASN A O 1
ATOM 824 N N . PRO A 1 103 ? -10.889 13.346 33.093 1.00 93.25 103 PRO A N 1
ATOM 825 C CA . PRO A 1 103 ? -10.712 13.744 34.490 1.00 93.25 103 PRO A CA 1
ATOM 826 C C . PRO A 1 103 ? -11.952 14.396 35.110 1.00 93.25 103 PRO A C 1
ATOM 828 O O . PRO A 1 103 ? -12.206 14.207 36.295 1.00 93.25 103 PRO A O 1
ATOM 831 N N . LEU A 1 104 ? -12.785 15.082 34.314 1.00 93.06 104 LEU A N 1
ATOM 832 C CA . LEU A 1 104 ? -14.039 15.693 34.785 1.00 93.06 104 LEU A CA 1
ATOM 833 C C . LEU A 1 104 ? -15.072 14.659 35.272 1.00 93.06 104 LEU A C 1
ATOM 835 O O . LEU A 1 104 ? -16.049 15.017 35.925 1.00 93.06 104 LEU A O 1
ATOM 839 N N . LEU A 1 105 ? -14.881 13.378 34.942 1.00 93.19 105 LEU A N 1
ATOM 840 C CA . LEU A 1 105 ? -15.705 12.265 35.414 1.00 93.19 105 LEU A CA 1
ATOM 841 C C . LEU A 1 105 ? -15.025 11.421 36.501 1.00 93.19 105 LEU A C 1
ATOM 843 O O . LEU A 1 105 ? -15.590 10.392 36.883 1.00 93.19 105 LEU A O 1
ATOM 847 N N . GLY A 1 106 ? -13.832 11.819 36.959 1.00 91.69 106 GLY A N 1
ATOM 848 C CA . GLY A 1 106 ? -12.972 10.982 37.799 1.00 91.69 106 GLY A CA 1
ATOM 849 C C . GLY A 1 106 ? -12.512 9.710 37.078 1.00 91.69 106 GLY A C 1
ATOM 850 O O . GLY A 1 106 ? -12.264 8.693 37.715 1.00 91.69 106 GLY A O 1
ATOM 851 N N . LYS A 1 107 ? -12.460 9.749 35.741 1.00 92.44 107 LYS A N 1
ATOM 852 C CA . LYS A 1 107 ? -12.154 8.609 34.875 1.00 92.44 107 LYS A CA 1
ATOM 853 C C . LYS A 1 107 ? -10.758 8.767 34.274 1.00 92.44 107 LYS A C 1
ATOM 855 O O . LYS A 1 107 ? -10.379 9.858 33.854 1.00 92.44 107 LYS A O 1
ATOM 860 N N . GLN A 1 108 ? -10.017 7.665 34.181 1.00 90.69 108 GLN A N 1
ATOM 861 C CA . GLN A 1 108 ? -8.788 7.582 33.388 1.00 90.69 108 GLN A CA 1
ATOM 862 C C . GLN A 1 108 ? -9.098 7.113 31.954 1.00 90.69 108 GLN A C 1
ATOM 864 O O . GLN A 1 108 ? -10.100 6.436 31.691 1.00 90.69 108 GLN A O 1
ATOM 869 N N . LEU A 1 109 ? -8.251 7.493 30.995 1.00 89.75 109 LEU A N 1
ATOM 870 C CA . LEU A 1 109 ? -8.381 7.030 29.610 1.00 89.75 109 LEU A CA 1
ATOM 871 C C . LEU A 1 109 ? -8.320 5.489 29.577 1.00 89.75 109 LEU A C 1
ATOM 873 O O . LEU A 1 109 ? -7.469 4.898 30.233 1.00 89.75 109 LEU A O 1
ATOM 877 N N . GLY A 1 110 ? -9.227 4.834 28.847 1.00 89.25 110 GLY A N 1
ATOM 878 C CA . GLY A 1 110 ? -9.280 3.369 28.742 1.00 89.25 110 GLY A CA 1
ATOM 879 C C . GLY A 1 110 ? -10.100 2.659 29.827 1.00 89.25 110 GLY A C 1
ATOM 880 O O . GLY A 1 110 ? -10.548 1.536 29.601 1.00 89.25 110 GLY A O 1
ATOM 881 N N . HIS A 1 111 ? -10.394 3.316 30.953 1.00 92.06 111 HIS A N 1
ATOM 882 C CA . HIS A 1 111 ? -11.176 2.747 32.061 1.00 92.06 111 HIS A CA 1
ATOM 883 C C . HIS A 1 111 ? -12.687 2.802 31.767 1.00 92.06 111 HIS A C 1
ATOM 885 O O . HIS A 1 111 ? -13.427 3.621 32.312 1.00 92.06 111 HIS A O 1
ATOM 891 N N . ASN A 1 112 ? -13.146 1.979 30.822 1.00 91.50 112 ASN A N 1
ATOM 892 C CA . ASN A 1 112 ? -14.487 2.045 30.230 1.00 91.50 112 ASN A CA 1
ATOM 893 C C . ASN A 1 112 ? -15.528 1.073 30.820 1.00 91.50 112 ASN A C 1
ATOM 895 O O . ASN A 1 112 ? -16.650 0.987 30.305 1.00 91.50 112 ASN A O 1
ATOM 899 N N . ASN A 1 113 ? -15.202 0.340 31.883 1.00 90.62 113 ASN A N 1
ATOM 900 C CA . ASN A 1 113 ? -16.090 -0.646 32.485 1.00 90.62 113 ASN A CA 1
ATOM 901 C C . ASN A 1 113 ? -17.172 0.023 33.355 1.00 90.62 113 ASN A C 1
ATOM 903 O O . ASN A 1 113 ? -16.898 0.759 34.300 1.00 90.62 113 ASN A O 1
ATOM 907 N N . TYR A 1 114 ? -18.445 -0.258 33.061 1.00 90.06 114 TYR A N 1
ATOM 908 C CA . TYR A 1 114 ? -19.573 0.336 33.789 1.00 90.06 114 TYR A CA 1
ATOM 909 C C . TYR A 1 114 ? -19.713 -0.112 35.247 1.00 90.06 114 TYR A C 1
ATOM 911 O O . TYR A 1 114 ? -20.447 0.542 35.995 1.00 90.06 114 TYR A O 1
ATOM 919 N N . LEU A 1 115 ? -19.124 -1.248 35.614 1.00 87.88 115 LEU A N 1
ATOM 920 C CA . LEU A 1 115 ? -19.197 -1.808 36.960 1.00 87.88 115 LEU A CA 1
ATOM 921 C C . LEU A 1 115 ? -18.036 -1.321 37.822 1.00 87.88 115 LEU A C 1
ATOM 923 O O . LEU A 1 115 ? -18.272 -0.928 38.956 1.00 87.88 115 LEU A O 1
ATOM 927 N N . THR A 1 116 ? -16.816 -1.327 37.282 1.00 89.56 116 THR A N 1
ATOM 928 C CA . THR A 1 116 ? -15.601 -1.053 38.064 1.00 89.56 116 THR A CA 1
ATOM 929 C C . THR A 1 116 ? -15.124 0.389 37.958 1.00 89.56 116 THR A C 1
ATOM 931 O O . THR A 1 116 ? -14.633 0.937 38.936 1.00 89.56 116 THR A O 1
ATOM 934 N N . ASP A 1 117 ? -15.298 1.027 36.799 1.00 91.19 117 ASP A N 1
ATOM 935 C CA . ASP A 1 117 ? -14.643 2.312 36.509 1.00 91.19 117 ASP A CA 1
ATOM 936 C C . ASP A 1 117 ? -15.599 3.500 36.637 1.00 91.19 117 ASP A C 1
ATOM 938 O O . ASP A 1 117 ? -15.205 4.667 36.646 1.00 91.19 117 ASP A O 1
ATOM 942 N N . ARG A 1 118 ? -16.896 3.209 36.704 1.00 93.75 118 ARG A N 1
ATOM 943 C CA . ARG A 1 118 ? -17.946 4.209 36.832 1.00 93.75 118 ARG A CA 1
ATOM 944 C C . ARG A 1 118 ? -18.217 4.480 38.306 1.00 93.75 118 ARG A C 1
ATOM 946 O O . ARG A 1 118 ? -18.721 3.610 39.010 1.00 93.75 118 ARG A O 1
ATOM 953 N N . LEU A 1 119 ? -17.993 5.719 38.729 1.00 93.62 119 LEU A N 1
ATOM 954 C CA . LEU A 1 119 ? -18.202 6.131 40.114 1.00 93.62 119 LEU A CA 1
ATOM 955 C C . LEU A 1 119 ? -19.682 6.031 40.526 1.00 93.62 119 LEU A C 1
ATOM 957 O O . LEU A 1 119 ? -20.592 6.440 39.791 1.00 93.62 119 LEU A O 1
ATOM 961 N N . ASP A 1 120 ? -19.921 5.515 41.730 1.00 92.69 120 ASP A N 1
ATOM 962 C CA . ASP A 1 120 ? -21.244 5.466 42.348 1.00 92.69 120 ASP A CA 1
ATOM 963 C C . ASP A 1 120 ? -21.634 6.821 42.983 1.00 92.69 120 ASP A C 1
ATOM 965 O O . ASP A 1 120 ? -21.097 7.875 42.641 1.00 92.69 120 ASP A O 1
ATOM 969 N N . ARG A 1 121 ? -22.653 6.867 43.852 1.00 92.50 121 ARG A N 1
ATOM 970 C CA . ARG A 1 121 ? -23.048 8.134 44.495 1.00 92.50 121 ARG A CA 1
ATOM 971 C C . ARG A 1 121 ? -21.996 8.631 45.491 1.00 92.50 121 ARG A C 1
ATOM 973 O O . ARG A 1 121 ? -21.726 9.829 45.488 1.00 92.50 121 ARG A O 1
ATOM 980 N N . ALA A 1 122 ? -21.451 7.747 46.321 1.00 92.50 122 ALA A N 1
ATOM 981 C CA . ALA A 1 122 ? -20.506 8.118 47.368 1.00 92.50 122 ALA A CA 1
ATOM 982 C C . ALA A 1 122 ? -19.164 8.535 46.759 1.00 92.50 122 ALA A C 1
ATOM 984 O O . ALA A 1 122 ? -18.640 9.595 47.091 1.00 92.50 122 ALA A O 1
ATOM 985 N N . ALA A 1 123 ? -18.671 7.769 45.785 1.00 93.00 123 ALA A N 1
ATOM 986 C CA . ALA A 1 123 ? -17.421 8.054 45.098 1.00 93.00 123 ALA A CA 1
ATOM 987 C C . ALA A 1 123 ? -17.483 9.366 44.297 1.00 93.00 123 ALA A C 1
ATOM 989 O O . ALA A 1 123 ? -16.541 10.149 44.338 1.00 93.00 123 ALA A O 1
ATOM 990 N N . ARG A 1 124 ? -18.612 9.678 43.638 1.00 95.06 124 ARG A N 1
ATOM 991 C CA . ARG A 1 124 ? -18.780 10.981 42.961 1.00 95.06 124 ARG A CA 1
ATOM 992 C C . ARG A 1 124 ? -18.732 12.154 43.930 1.00 95.06 124 ARG A C 1
ATOM 994 O O . ARG A 1 124 ? -18.067 13.138 43.628 1.00 95.06 124 ARG A O 1
ATOM 1001 N N . ALA A 1 125 ? -19.396 12.038 45.080 1.00 91.94 125 ALA A N 1
ATOM 1002 C CA . ALA A 1 125 ? -19.344 13.068 46.113 1.00 91.94 125 ALA A CA 1
ATOM 1003 C C . ALA A 1 125 ? -17.913 13.249 46.649 1.00 91.94 125 ALA A C 1
ATOM 1005 O O . ALA A 1 125 ? -17.444 14.378 46.750 1.00 91.94 125 ALA A O 1
ATOM 1006 N N . ALA A 1 126 ? -17.192 12.150 46.899 1.00 92.38 126 ALA A N 1
ATOM 1007 C CA . ALA A 1 126 ? -15.794 12.183 47.333 1.00 92.38 126 ALA A CA 1
ATOM 1008 C C . ALA A 1 126 ? -14.853 12.810 46.286 1.00 92.38 126 ALA A C 1
ATOM 1010 O O . ALA A 1 126 ? -13.881 13.467 46.645 1.00 92.38 126 ALA A O 1
ATOM 1011 N N . SER A 1 127 ? -15.154 12.653 44.994 1.00 91.06 127 SER A N 1
ATOM 1012 C CA . SER A 1 127 ? -14.418 13.287 43.891 1.00 91.06 127 SER A CA 1
ATOM 1013 C C . SER A 1 127 ? -14.887 14.712 43.558 1.00 91.06 127 SER A C 1
ATOM 1015 O O . SER A 1 127 ? -14.442 15.268 42.557 1.00 91.06 127 SER A O 1
ATOM 1017 N N . GLY A 1 128 ? -15.798 15.302 44.341 1.00 92.62 128 GLY A N 1
ATOM 1018 C CA . GLY A 1 128 ? -16.319 16.654 44.097 1.00 92.62 128 GLY A CA 1
ATOM 1019 C C . GLY A 1 128 ? -17.220 16.780 42.859 1.00 92.62 128 GLY A C 1
ATOM 1020 O O . GLY A 1 128 ? -17.418 17.879 42.346 1.00 92.62 128 GLY A O 1
ATOM 1021 N N . ILE A 1 129 ? -17.765 15.669 42.354 1.00 93.12 129 ILE A N 1
ATOM 1022 C CA . ILE A 1 129 ? -18.614 15.632 41.157 1.00 93.12 129 ILE A CA 1
ATOM 1023 C C . ILE A 1 129 ? -20.086 15.726 41.571 1.00 93.12 129 ILE A C 1
ATOM 1025 O O . ILE A 1 129 ? -20.743 14.713 41.837 1.00 93.12 129 ILE A O 1
ATOM 1029 N N . ASP A 1 130 ? -20.631 16.942 41.555 1.00 91.69 130 ASP A N 1
ATOM 1030 C CA . ASP A 1 130 ? -22.050 17.199 41.818 1.00 91.69 130 ASP A CA 1
ATOM 1031 C C . ASP A 1 130 ? -22.898 17.082 40.539 1.00 91.69 130 ASP A C 1
ATOM 1033 O O . ASP A 1 130 ? -23.309 18.060 39.917 1.00 91.69 130 ASP A O 1
ATOM 1037 N N . LEU A 1 131 ? -23.105 15.841 40.084 1.00 91.75 131 LEU A N 1
ATOM 1038 C CA . LEU A 1 131 ? -23.926 15.541 38.908 1.00 91.75 131 LEU A CA 1
ATOM 1039 C C . LEU A 1 131 ? -25.041 14.534 39.231 1.00 91.75 131 LEU A C 1
ATOM 1041 O O . LEU A 1 131 ? -24.777 13.470 39.814 1.00 91.75 131 LEU A O 1
ATOM 1045 N N . PRO A 1 132 ? -26.278 14.743 38.734 1.00 93.12 132 PRO A N 1
ATOM 1046 C CA . PRO A 1 132 ? -27.325 13.729 38.793 1.00 93.12 132 PRO A CA 1
ATOM 1047 C C . PRO A 1 132 ? -26.874 12.416 38.137 1.00 93.12 132 PRO A C 1
ATOM 1049 O O . PRO A 1 132 ? -26.227 12.420 37.086 1.00 93.12 132 PRO A O 1
ATOM 1052 N N . LYS A 1 133 ? -27.272 11.265 38.706 1.00 93.19 133 LYS A N 1
ATOM 1053 C CA . LYS A 1 133 ? -26.899 9.918 38.205 1.00 93.19 133 LYS A CA 1
ATOM 1054 C C . LYS A 1 133 ? -27.109 9.775 36.695 1.00 93.19 133 LYS A C 1
ATOM 1056 O O . LYS A 1 133 ? -26.256 9.248 35.986 1.00 93.19 133 LYS A O 1
ATOM 1061 N N . ARG A 1 134 ? -28.246 10.265 36.189 1.00 94.50 134 ARG A N 1
ATOM 1062 C CA . ARG A 1 134 ? -28.597 10.189 34.764 1.00 94.50 134 ARG A CA 1
ATOM 1063 C C . ARG A 1 134 ? -27.635 10.989 33.883 1.00 94.50 134 ARG A C 1
ATOM 1065 O O . ARG A 1 134 ? -27.255 10.498 32.821 1.00 94.50 134 ARG A O 1
ATOM 1072 N N . GLN A 1 135 ? -27.246 12.188 34.316 1.00 94.06 135 GLN A N 1
ATOM 1073 C CA . GLN A 1 135 ? -26.325 13.054 33.582 1.00 94.06 135 GLN A CA 1
ATOM 1074 C C . GLN A 1 135 ? -24.912 12.472 33.586 1.00 94.06 135 GLN A C 1
ATOM 1076 O O . GLN A 1 135 ? -24.338 12.297 32.515 1.00 94.06 135 GLN A O 1
ATOM 1081 N N . TYR A 1 136 ? -24.413 12.054 34.752 1.00 95.62 136 TYR A N 1
ATOM 1082 C CA . TYR A 1 136 ? -23.114 11.387 34.868 1.00 95.62 136 TYR A CA 1
ATOM 1083 C C . TYR A 1 136 ? -23.026 10.145 33.969 1.00 95.62 136 TYR A C 1
ATOM 1085 O O . TYR A 1 136 ? -22.116 10.021 33.154 1.00 95.62 136 TYR A O 1
ATOM 1093 N N . ASN A 1 137 ? -24.040 9.273 34.008 1.00 95.19 137 ASN A N 1
ATOM 1094 C CA . ASN A 1 137 ? -24.092 8.089 33.148 1.00 95.19 137 ASN A CA 1
ATOM 1095 C C . ASN A 1 137 ? -24.132 8.436 31.654 1.00 95.19 137 ASN A C 1
ATOM 1097 O O . ASN A 1 137 ? -23.630 7.677 30.826 1.00 95.19 137 ASN A O 1
ATOM 1101 N N . LYS A 1 138 ? -24.770 9.547 31.273 1.00 95.69 138 LYS A N 1
ATOM 1102 C CA . LYS A 1 138 ? -24.792 10.007 29.880 1.00 95.69 138 LYS A CA 1
ATOM 1103 C C . LYS A 1 138 ? -23.406 10.479 29.436 1.00 95.69 138 LYS A C 1
ATOM 1105 O O . LYS A 1 138 ? -22.984 10.110 28.342 1.00 95.69 138 LYS A O 1
ATOM 1110 N N . LEU A 1 139 ? -22.704 11.233 30.279 1.00 95.25 139 LEU A N 1
ATOM 1111 C CA . LEU A 1 139 ? -21.342 11.695 30.010 1.00 95.25 139 LEU A CA 1
ATOM 1112 C C . LEU A 1 139 ? -20.369 10.521 29.910 1.00 95.25 139 LEU A C 1
ATOM 1114 O O . LEU A 1 139 ? -19.696 10.388 28.894 1.00 95.25 139 LEU A O 1
ATOM 1118 N N . PHE A 1 140 ? -20.390 9.609 30.886 1.00 95.81 140 PHE A N 1
ATOM 1119 C CA . PHE A 1 140 ? -19.543 8.414 30.890 1.00 95.81 140 PHE A CA 1
ATOM 1120 C C . PHE A 1 140 ? -19.728 7.583 29.612 1.00 95.81 140 PHE A C 1
ATOM 1122 O O . PHE A 1 140 ? -18.756 7.219 28.958 1.00 95.81 140 PHE A O 1
ATOM 1129 N N . ARG A 1 141 ? -20.981 7.332 29.197 1.00 95.56 141 ARG A N 1
ATOM 1130 C CA . ARG A 1 141 ? -21.270 6.628 27.933 1.00 95.56 141 ARG A CA 1
ATOM 1131 C C . ARG A 1 141 ? -20.735 7.367 26.708 1.00 95.56 141 ARG A C 1
ATOM 1133 O O . ARG A 1 141 ? -20.212 6.728 25.806 1.00 95.56 141 ARG A O 1
ATOM 1140 N N . SER A 1 142 ? -20.873 8.690 26.676 1.00 95.06 142 SER A N 1
ATOM 1141 C CA . SER A 1 142 ? -20.429 9.500 25.535 1.00 95.06 142 SER A CA 1
ATOM 1142 C C . SER A 1 142 ? -18.906 9.481 25.395 1.00 95.06 142 SER A C 1
ATOM 1144 O O . SER A 1 142 ? -18.407 9.272 24.295 1.00 95.06 142 SER A O 1
ATOM 1146 N N . VAL A 1 143 ? -18.177 9.609 26.510 1.00 94.94 143 VAL A N 1
ATOM 1147 C CA . VAL A 1 143 ? -16.708 9.521 26.541 1.00 94.94 143 VAL A CA 1
ATOM 1148 C C . VAL A 1 143 ? -16.230 8.126 26.146 1.00 94.94 143 VAL A C 1
ATOM 1150 O O . VAL A 1 143 ? -15.362 8.013 25.288 1.00 94.94 143 VAL A O 1
ATOM 1153 N N . ARG A 1 144 ? -16.854 7.066 26.678 1.00 95.12 144 ARG A N 1
ATOM 1154 C CA . ARG A 1 144 ? -16.557 5.687 26.268 1.00 95.12 144 ARG A CA 1
ATOM 1155 C C . ARG A 1 144 ? -16.714 5.497 24.756 1.00 95.12 144 ARG A C 1
ATOM 1157 O O . ARG A 1 144 ? -15.813 4.978 24.112 1.00 95.12 144 ARG A O 1
ATOM 1164 N N . HIS A 1 145 ? -17.842 5.915 24.179 1.00 94.62 145 HIS A N 1
ATOM 1165 C CA . HIS A 1 145 ? -18.061 5.774 22.736 1.00 94.62 145 HIS A CA 1
ATOM 1166 C C . HIS A 1 145 ? -17.079 6.604 21.908 1.00 94.62 145 HIS A C 1
ATOM 1168 O O . HIS A 1 145 ? -16.726 6.215 20.797 1.00 94.62 145 HIS A O 1
ATOM 1174 N N . LEU A 1 146 ? -16.626 7.744 22.434 1.00 94.88 146 LEU A N 1
ATOM 1175 C CA . LEU A 1 146 ? -15.587 8.536 21.793 1.00 94.88 146 LEU A CA 1
ATOM 1176 C C . LEU A 1 146 ? -14.213 7.847 21.867 1.00 94.88 146 LEU A C 1
ATOM 1178 O O . LEU A 1 146 ? -13.482 7.883 20.883 1.00 94.88 146 LEU A O 1
ATOM 1182 N N . GLU A 1 147 ? -13.888 7.160 22.964 1.00 95.56 147 GLU A N 1
ATOM 1183 C CA . GLU A 1 147 ? -12.690 6.311 23.067 1.00 95.56 147 GLU A CA 1
ATOM 1184 C C . GLU A 1 147 ? -12.745 5.112 22.113 1.00 95.56 147 GLU A C 1
ATOM 1186 O O . GLU A 1 147 ? -11.784 4.860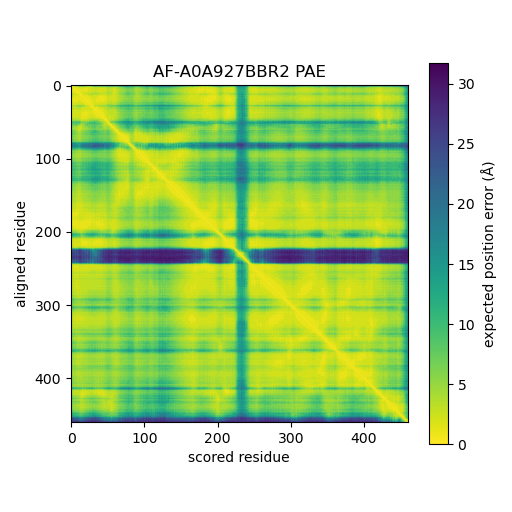 21.392 1.00 95.56 147 GLU A O 1
ATOM 1191 N N . GLU A 1 148 ? -13.884 4.419 22.022 1.00 94.69 148 GLU A N 1
ATOM 1192 C CA . GLU A 1 148 ? -14.106 3.349 21.032 1.00 94.69 148 GLU A CA 1
ATOM 1193 C C . GLU A 1 148 ? -13.950 3.880 19.595 1.00 94.69 148 GLU A C 1
ATOM 1195 O O . GLU A 1 148 ? -13.337 3.242 18.732 1.00 94.69 148 GLU A O 1
ATOM 1200 N N . LYS A 1 149 ? -14.463 5.090 19.334 1.00 94.75 149 LYS A N 1
ATOM 1201 C CA . LYS A 1 149 ? -14.308 5.764 18.044 1.00 94.75 149 LYS A CA 1
ATOM 1202 C C . LYS A 1 149 ? -12.849 6.131 17.763 1.00 94.75 149 LYS A C 1
ATOM 1204 O O . LYS A 1 149 ? -12.423 5.952 16.624 1.00 94.75 149 LYS A O 1
ATOM 1209 N N . LEU A 1 150 ? -12.092 6.595 18.758 1.00 94.94 150 LEU A N 1
ATOM 1210 C CA . LEU A 1 150 ? -10.656 6.860 18.629 1.00 94.94 150 LEU A CA 1
ATOM 1211 C C . LEU A 1 150 ? -9.900 5.583 18.239 1.00 94.94 150 LEU A C 1
ATOM 1213 O O . LEU A 1 150 ? -9.154 5.603 17.264 1.00 94.94 150 LEU A O 1
ATOM 1217 N N . GLN A 1 151 ? -10.151 4.463 18.923 1.00 93.25 151 GLN A N 1
ATOM 1218 C CA . GLN A 1 151 ? -9.530 3.176 18.578 1.00 93.25 151 GLN A CA 1
ATOM 1219 C C . GLN A 1 151 ? -9.877 2.738 17.150 1.00 93.25 151 GLN A C 1
ATOM 1221 O O . GLN A 1 151 ? -9.005 2.325 16.388 1.00 93.25 151 GLN A O 1
ATOM 1226 N N . THR A 1 152 ? -11.136 2.923 16.742 1.00 92.38 152 THR A N 1
ATOM 1227 C CA . THR A 1 152 ? -11.558 2.673 15.356 1.00 92.38 152 THR A CA 1
ATOM 1228 C C . THR A 1 152 ? -10.801 3.567 14.371 1.00 92.38 152 THR A C 1
ATOM 1230 O O . THR A 1 152 ? -10.368 3.097 13.326 1.00 92.38 152 THR A O 1
ATOM 1233 N N . MET A 1 153 ? -10.620 4.855 14.678 1.00 93.25 153 MET A N 1
ATOM 1234 C CA . MET A 1 153 ? -9.884 5.780 13.809 1.00 93.25 153 MET A CA 1
ATOM 1235 C C . MET A 1 153 ? -8.411 5.391 13.663 1.00 93.25 153 MET A C 1
ATOM 1237 O O . MET A 1 153 ? -7.901 5.422 12.546 1.00 93.25 153 MET A O 1
ATOM 1241 N N . LEU A 1 154 ? -7.752 4.990 14.754 1.00 91.31 154 LEU A N 1
ATOM 1242 C CA . LEU A 1 154 ? -6.367 4.510 14.729 1.00 91.31 154 LEU A CA 1
ATOM 1243 C C . LEU A 1 154 ? -6.231 3.254 13.855 1.00 91.31 154 LEU A C 1
ATOM 1245 O O . LEU A 1 154 ? -5.365 3.200 12.980 1.00 91.31 154 LEU A O 1
ATOM 1249 N N . ALA A 1 155 ? -7.136 2.285 14.019 1.00 88.25 155 ALA A N 1
ATOM 1250 C CA . ALA A 1 155 ? -7.162 1.076 13.198 1.00 88.25 155 ALA A CA 1
ATOM 1251 C C . ALA A 1 155 ? -7.413 1.381 11.708 1.00 88.25 155 ALA A C 1
ATOM 1253 O O . ALA A 1 155 ? -6.751 0.822 10.836 1.00 88.25 155 ALA A O 1
ATOM 1254 N N . GLU A 1 156 ? -8.333 2.299 11.400 1.00 89.50 156 GLU A N 1
ATOM 1255 C CA . GLU A 1 156 ? -8.632 2.725 10.028 1.00 89.50 156 GLU A CA 1
ATOM 1256 C C . GLU A 1 156 ? -7.469 3.491 9.384 1.00 89.50 156 GLU A C 1
ATOM 1258 O O . GLU A 1 156 ? -7.210 3.307 8.194 1.00 89.50 156 GLU A O 1
ATOM 1263 N N . GLN A 1 157 ? -6.746 4.320 10.147 1.00 88.81 157 GLN A N 1
ATOM 1264 C CA . GLN A 1 157 ? -5.542 5.001 9.666 1.00 88.81 157 GLN A CA 1
ATOM 1265 C C . GLN A 1 157 ? -4.453 3.984 9.316 1.00 88.81 157 GLN A C 1
ATOM 1267 O O . GLN A 1 157 ? -3.895 4.051 8.220 1.00 88.81 157 GLN A O 1
ATOM 1272 N N . ARG A 1 158 ? -4.214 2.994 10.188 1.00 88.56 158 ARG A N 1
ATOM 1273 C CA . ARG A 1 158 ? -3.241 1.931 9.908 1.00 88.56 158 ARG A CA 1
ATOM 1274 C C . ARG A 1 158 ? -3.661 1.072 8.716 1.00 88.56 158 ARG A C 1
ATOM 1276 O O . ARG A 1 158 ? -2.842 0.780 7.849 1.00 88.56 158 ARG A O 1
ATOM 1283 N N . ARG A 1 159 ? -4.952 0.736 8.594 1.00 88.62 159 ARG A N 1
ATOM 1284 C CA . ARG A 1 159 ? -5.472 0.025 7.412 1.00 88.62 159 ARG A CA 1
ATOM 1285 C C . ARG A 1 159 ? -5.244 0.824 6.128 1.00 88.62 159 ARG A C 1
ATOM 1287 O O . ARG A 1 159 ? -4.818 0.251 5.129 1.00 88.62 159 ARG A O 1
ATOM 1294 N N . ALA A 1 160 ? -5.502 2.132 6.144 1.00 88.81 160 ALA A N 1
ATOM 1295 C CA . ALA A 1 160 ? -5.292 2.999 4.986 1.00 88.81 160 ALA A CA 1
ATOM 1296 C C . ALA A 1 160 ? -3.814 3.067 4.561 1.00 88.81 160 ALA A C 1
ATOM 1298 O O . ALA A 1 160 ? -3.517 3.165 3.370 1.00 88.81 160 ALA A O 1
ATOM 1299 N N . GLU A 1 161 ? -2.892 2.986 5.517 1.00 89.88 161 GLU A N 1
ATOM 1300 C CA . GLU A 1 161 ? -1.459 2.882 5.249 1.00 89.88 161 GLU A CA 1
ATOM 1301 C C . GLU A 1 161 ? -1.098 1.535 4.612 1.00 89.88 161 GLU A C 1
ATOM 1303 O O . GLU A 1 161 ? -0.448 1.497 3.570 1.00 89.88 161 GLU A O 1
ATOM 1308 N N . PHE A 1 162 ? -1.614 0.419 5.136 1.00 91.88 162 PHE A N 1
ATOM 1309 C CA . PHE A 1 162 ? -1.423 -0.894 4.512 1.00 91.88 162 PHE A CA 1
ATOM 1310 C C . PHE A 1 162 ? -2.009 -0.970 3.097 1.00 91.88 162 PHE A C 1
ATOM 1312 O O . PHE A 1 162 ? -1.413 -1.586 2.214 1.00 91.88 162 PHE A O 1
ATOM 1319 N N . GLU A 1 163 ? -3.144 -0.316 2.836 1.00 90.62 163 GLU A N 1
ATOM 1320 C CA . GLU A 1 163 ? -3.696 -0.192 1.482 1.00 90.62 163 GLU A CA 1
ATOM 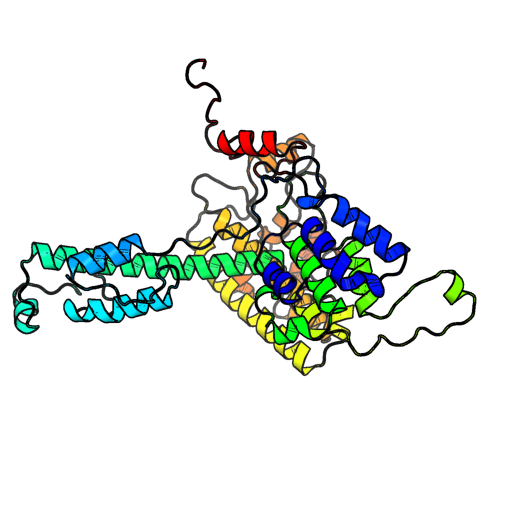1321 C C . GLU A 1 163 ? -2.743 0.554 0.531 1.00 90.62 163 GLU A C 1
ATOM 1323 O O . GLU A 1 163 ? -2.621 0.175 -0.637 1.00 90.62 163 GLU A O 1
ATOM 1328 N N . GLN A 1 164 ? -2.056 1.589 1.021 1.00 92.12 164 GLN A N 1
ATOM 1329 C CA . GLN A 1 164 ? -1.049 2.342 0.270 1.00 92.12 164 GLN A CA 1
ATOM 1330 C C . GLN A 1 164 ? 0.205 1.500 0.010 1.00 92.12 164 GLN A C 1
ATOM 1332 O O . GLN A 1 164 ? 0.620 1.362 -1.146 1.00 92.12 164 GLN A O 1
ATOM 1337 N N . VAL A 1 165 ? 0.745 0.843 1.042 1.00 94.88 165 VAL A N 1
ATOM 1338 C CA . VAL A 1 165 ? 1.871 -0.098 0.920 1.00 94.88 165 VAL A CA 1
ATOM 1339 C C . VAL A 1 165 ? 1.557 -1.174 -0.115 1.00 94.88 165 VAL A C 1
ATOM 1341 O O . VAL A 1 165 ? 2.327 -1.369 -1.056 1.00 94.88 165 VAL A O 1
ATOM 1344 N N . ALA A 1 166 ? 0.390 -1.819 -0.021 1.00 93.00 166 ALA A N 1
ATOM 1345 C CA . ALA A 1 166 ? -0.045 -2.859 -0.953 1.00 93.00 166 ALA A CA 1
ATOM 1346 C C . ALA A 1 166 ? -0.011 -2.410 -2.422 1.00 93.00 166 ALA A C 1
ATOM 1348 O O . ALA A 1 166 ? 0.153 -3.233 -3.330 1.00 93.00 166 ALA A O 1
ATOM 1349 N N . LYS A 1 167 ? -0.195 -1.110 -2.673 1.00 92.25 167 LYS A N 1
ATOM 1350 C CA . LYS A 1 167 ? -0.187 -0.524 -4.010 1.00 92.25 167 LYS A CA 1
ATOM 1351 C C . LYS A 1 167 ? 1.222 -0.128 -4.428 1.00 92.25 167 LYS A C 1
ATOM 1353 O O . LYS A 1 167 ? 1.770 -0.746 -5.345 1.00 92.25 167 LYS A O 1
ATOM 1358 N N . HIS A 1 168 ? 1.816 0.845 -3.751 1.00 93.44 168 HIS A N 1
ATOM 1359 C CA . HIS A 1 168 ? 3.028 1.538 -4.196 1.00 93.44 168 HIS A CA 1
ATOM 1360 C C . HIS A 1 168 ? 4.205 1.443 -3.216 1.00 93.44 168 HIS A C 1
ATOM 1362 O O . HIS A 1 168 ? 5.167 2.193 -3.348 1.00 93.44 168 HIS A O 1
ATOM 1368 N N . GLY A 1 169 ? 4.142 0.563 -2.215 1.00 94.56 169 GLY A N 1
ATOM 1369 C CA . GLY A 1 169 ? 5.203 0.448 -1.217 1.00 94.56 169 GLY A CA 1
ATOM 1370 C C . GLY A 1 169 ? 5.359 1.722 -0.380 1.00 94.56 169 GLY A C 1
ATOM 1371 O O . GLY A 1 169 ? 4.363 2.356 -0.017 1.00 94.56 169 GLY A O 1
ATOM 1372 N N . LEU A 1 170 ? 6.602 2.132 -0.122 1.00 96.56 170 LEU A N 1
ATOM 1373 C CA . LEU A 1 170 ? 6.950 3.237 0.782 1.00 96.56 170 LEU A CA 1
ATOM 1374 C C . LEU A 1 170 ? 6.874 4.624 0.119 1.00 96.56 170 LEU A C 1
ATOM 1376 O O . LEU A 1 170 ? 7.375 5.596 0.672 1.00 96.56 170 LEU A O 1
ATOM 1380 N N . ALA A 1 171 ? 6.221 4.759 -1.045 1.00 95.94 171 ALA A N 1
ATOM 1381 C CA . ALA A 1 171 ? 6.077 6.052 -1.737 1.00 95.94 171 ALA A CA 1
ATOM 1382 C C . ALA A 1 171 ? 5.551 7.177 -0.826 1.00 95.94 171 ALA A C 1
ATOM 1384 O O . ALA A 1 171 ? 5.942 8.332 -0.956 1.00 95.94 171 ALA A O 1
ATOM 1385 N N . HIS A 1 172 ? 4.647 6.831 0.093 1.00 93.00 172 HIS A N 1
ATOM 1386 C CA . HIS A 1 172 ? 3.976 7.763 0.994 1.00 93.00 172 HIS A CA 1
ATOM 1387 C C . HIS A 1 172 ? 4.865 8.275 2.144 1.00 93.00 172 HIS A C 1
ATOM 1389 O O . HIS A 1 172 ? 4.537 9.315 2.729 1.00 93.00 172 HIS A O 1
ATOM 1395 N N . GLU A 1 173 ? 5.973 7.579 2.426 1.00 94.81 173 GLU A N 1
ATOM 1396 C CA . GLU A 1 173 ? 6.984 7.947 3.427 1.00 94.81 173 GLU A CA 1
ATOM 1397 C C . GLU A 1 173 ? 8.043 8.912 2.887 1.00 94.81 173 GLU A C 1
ATOM 1399 O O . GLU A 1 173 ? 8.755 9.538 3.672 1.00 94.81 173 GLU A O 1
ATOM 1404 N N . LEU A 1 174 ? 8.158 9.058 1.561 1.00 96.62 174 LEU A N 1
ATOM 1405 C CA . LEU A 1 174 ? 9.101 10.004 0.972 1.00 96.62 174 LEU A CA 1
ATOM 1406 C C . LEU A 1 174 ? 8.785 11.419 1.455 1.00 96.62 174 LEU A C 1
ATOM 1408 O O . LEU A 1 174 ? 7.644 11.876 1.359 1.00 96.62 174 LEU A O 1
ATOM 1412 N N . SER A 1 175 ? 9.805 12.124 1.944 1.00 97.12 175 SER A N 1
ATOM 1413 C CA . SER A 1 175 ? 9.689 13.551 2.216 1.00 97.12 175 SER A CA 1
ATOM 1414 C C . SER A 1 175 ? 9.681 14.340 0.907 1.00 97.12 175 SER A C 1
ATOM 1416 O O . SER A 1 175 ? 10.119 13.857 -0.144 1.00 97.12 175 SER A O 1
ATOM 1418 N N . TYR A 1 176 ? 9.194 15.581 0.964 1.00 97.56 176 TYR A N 1
ATOM 1419 C CA . TYR A 1 176 ? 9.227 16.446 -0.211 1.00 97.56 176 TYR A CA 1
ATOM 1420 C C . TYR A 1 176 ? 10.665 16.748 -0.625 1.00 97.56 176 TYR A C 1
ATOM 1422 O O . TYR A 1 176 ? 10.962 16.787 -1.811 1.00 97.56 176 TYR A O 1
ATOM 1430 N N . GLU A 1 177 ? 11.548 16.931 0.352 1.00 97.06 177 GLU A N 1
ATOM 1431 C CA . GLU A 1 177 ? 12.949 17.274 0.154 1.00 97.06 177 GLU A CA 1
ATOM 1432 C C . GLU A 1 177 ? 13.654 16.156 -0.610 1.00 97.06 177 GLU A C 1
ATOM 1434 O O . GLU A 1 177 ? 14.279 16.431 -1.626 1.00 97.06 177 GLU A O 1
ATOM 1439 N N . VAL A 1 178 ? 13.478 14.897 -0.193 1.00 96.56 178 VAL A N 1
ATOM 1440 C CA . VAL A 1 178 ? 14.023 13.729 -0.902 1.00 96.56 178 VAL A CA 1
ATOM 1441 C C . VAL A 1 178 ? 13.423 13.631 -2.304 1.00 96.56 178 VAL A C 1
ATOM 1443 O O . VAL A 1 178 ? 14.152 13.541 -3.288 1.00 96.56 178 VAL A O 1
ATOM 1446 N N . PHE A 1 179 ? 12.097 13.709 -2.421 1.00 97.25 179 PHE A N 1
ATOM 1447 C CA . PHE A 1 179 ? 11.414 13.629 -3.711 1.00 97.25 179 PHE A CA 1
ATOM 1448 C C . PHE A 1 179 ? 11.877 14.709 -4.701 1.00 97.25 179 PHE A C 1
ATOM 1450 O O . PHE A 1 179 ? 12.011 14.438 -5.891 1.00 97.25 179 PHE A O 1
ATOM 1457 N N . ALA A 1 180 ? 12.115 15.929 -4.221 1.00 95.75 180 ALA A N 1
ATOM 1458 C CA . ALA A 1 180 ? 12.404 17.092 -5.048 1.00 95.75 180 ALA A CA 1
ATOM 1459 C C . ALA A 1 180 ? 13.874 17.224 -5.479 1.00 95.75 180 ALA A C 1
ATOM 1461 O O . ALA A 1 180 ? 14.172 18.103 -6.286 1.00 95.75 180 ALA A O 1
ATOM 1462 N N . GLN A 1 181 ? 14.777 16.381 -4.963 1.00 93.94 181 GLN A N 1
ATOM 1463 C CA . GLN A 1 181 ? 16.216 16.441 -5.260 1.00 93.94 181 GLN A CA 1
ATOM 1464 C C . GLN A 1 181 ? 16.536 16.301 -6.751 1.00 93.94 181 GLN A C 1
ATOM 1466 O O . GLN A 1 181 ? 17.452 16.956 -7.240 1.00 93.94 181 GLN A O 1
ATOM 1471 N N . ASP A 1 182 ? 15.782 15.469 -7.473 1.00 92.31 182 ASP A N 1
ATOM 1472 C CA . ASP A 1 182 ? 16.016 15.200 -8.889 1.00 92.31 182 ASP A CA 1
ATOM 1473 C C . ASP A 1 182 ? 14.703 15.062 -9.659 1.00 92.31 182 ASP A C 1
ATOM 1475 O O . ASP A 1 182 ? 13.821 14.277 -9.303 1.00 92.31 182 ASP A O 1
ATOM 1479 N N . LEU A 1 183 ? 14.575 15.831 -10.741 1.00 93.38 183 LEU A N 1
ATOM 1480 C CA . LEU A 1 183 ? 13.337 15.916 -11.513 1.00 93.38 183 LEU A CA 1
ATOM 1481 C C . LEU A 1 183 ? 13.021 14.613 -12.259 1.00 93.38 183 LEU A C 1
ATOM 1483 O O . LEU A 1 183 ? 11.849 14.255 -12.369 1.00 93.38 183 LEU A O 1
ATOM 1487 N N . ASP A 1 184 ? 14.032 13.915 -12.779 1.00 93.94 184 ASP A N 1
ATOM 1488 C CA . ASP A 1 184 ? 13.815 12.666 -13.516 1.00 93.94 184 ASP A CA 1
ATOM 1489 C C . ASP A 1 184 ? 13.368 11.544 -12.567 1.00 93.94 184 ASP A C 1
ATOM 1491 O O . ASP A 1 184 ? 12.390 10.844 -12.850 1.00 93.94 184 ASP A O 1
ATOM 1495 N N . SER A 1 185 ? 13.986 11.462 -11.387 1.00 96.00 185 SER A N 1
ATOM 1496 C CA . SER A 1 185 ? 13.579 10.563 -10.304 1.00 96.00 185 SER A CA 1
ATOM 1497 C C . SER A 1 185 ? 12.166 10.886 -9.818 1.00 96.00 185 SER A C 1
ATOM 1499 O O . SER A 1 185 ? 11.328 9.989 -9.732 1.00 96.00 185 SER A O 1
ATOM 1501 N N . ALA A 1 186 ? 11.853 12.164 -9.582 1.00 97.19 186 ALA A N 1
ATOM 1502 C CA . ALA A 1 186 ? 10.512 12.611 -9.207 1.00 97.19 186 ALA A CA 1
ATOM 1503 C C . ALA A 1 186 ? 9.457 12.225 -10.257 1.00 97.19 186 ALA A C 1
ATOM 1505 O O . ALA A 1 186 ? 8.360 11.774 -9.911 1.00 97.19 186 ALA A O 1
ATOM 1506 N N . ALA A 1 187 ? 9.791 12.368 -11.543 1.00 97.12 187 ALA A N 1
ATOM 1507 C CA . ALA A 1 187 ? 8.915 12.005 -12.648 1.00 97.12 187 ALA A CA 1
ATOM 1508 C C . ALA A 1 187 ? 8.637 10.499 -12.691 1.00 97.12 187 ALA A C 1
ATOM 1510 O O . ALA A 1 187 ? 7.471 10.100 -12.772 1.00 97.12 187 ALA A O 1
ATOM 1511 N N . PHE A 1 188 ? 9.681 9.668 -12.587 1.00 97.62 188 PHE A N 1
ATOM 1512 C CA . PHE A 1 188 ? 9.531 8.216 -12.517 1.00 97.62 188 PHE A CA 1
ATOM 1513 C C . PHE A 1 188 ? 8.700 7.797 -11.299 1.00 97.62 188 PHE A C 1
ATOM 1515 O O . PHE A 1 188 ? 7.705 7.087 -11.453 1.00 97.62 188 PHE A O 1
ATOM 1522 N N . VAL A 1 189 ? 9.062 8.275 -10.103 1.00 98.12 189 VAL A N 1
ATOM 1523 C CA . VAL A 1 189 ? 8.404 7.921 -8.837 1.00 98.12 189 VAL A CA 1
ATOM 1524 C C . VAL A 1 189 ? 6.919 8.275 -8.881 1.00 98.12 189 VAL A C 1
ATOM 1526 O O . VAL A 1 189 ? 6.079 7.426 -8.573 1.00 98.12 189 VAL A O 1
ATOM 1529 N N . ALA A 1 190 ? 6.566 9.486 -9.316 1.00 98.25 190 ALA A N 1
ATOM 1530 C CA . ALA A 1 190 ? 5.173 9.917 -9.392 1.00 98.25 190 ALA A CA 1
ATOM 1531 C C . ALA A 1 190 ? 4.363 9.113 -10.419 1.00 98.25 190 ALA A C 1
ATOM 1533 O O . ALA A 1 190 ? 3.262 8.645 -10.116 1.00 98.25 190 ALA A O 1
ATOM 1534 N N . TYR A 1 191 ? 4.908 8.904 -11.622 1.00 98.38 191 TYR A N 1
ATOM 1535 C CA . TYR A 1 191 ? 4.218 8.150 -12.667 1.00 98.38 191 TYR A CA 1
ATOM 1536 C C . TYR A 1 191 ? 4.034 6.677 -12.282 1.00 98.38 191 TYR A C 1
ATOM 1538 O O . TYR A 1 191 ? 2.926 6.141 -12.363 1.00 98.38 191 TYR A O 1
ATOM 1546 N N . TYR A 1 192 ? 5.096 6.024 -11.807 1.00 97.88 192 TYR A N 1
ATOM 1547 C CA . TYR A 1 192 ? 5.051 4.622 -11.405 1.00 97.88 192 TYR A CA 1
ATOM 1548 C C . TYR A 1 192 ? 4.122 4.399 -10.201 1.00 97.88 192 TYR A C 1
ATOM 1550 O O . TYR A 1 192 ? 3.354 3.433 -10.176 1.00 97.88 192 TYR A O 1
ATOM 1558 N N . THR A 1 193 ? 4.096 5.335 -9.247 1.00 97.75 193 THR A N 1
ATOM 1559 C CA . THR A 1 193 ? 3.138 5.323 -8.129 1.00 97.75 193 THR A CA 1
ATOM 1560 C C . THR A 1 193 ? 1.695 5.417 -8.631 1.00 97.75 193 THR A C 1
ATOM 1562 O O . THR A 1 193 ? 0.843 4.625 -8.218 1.00 97.75 193 THR A O 1
ATOM 1565 N N . ALA A 1 194 ? 1.408 6.303 -9.592 1.00 96.94 194 ALA A N 1
ATOM 1566 C CA . ALA A 1 194 ? 0.082 6.401 -10.205 1.00 96.94 194 ALA A CA 1
ATOM 1567 C C . ALA A 1 194 ? -0.331 5.101 -10.924 1.00 96.94 194 ALA A C 1
ATOM 1569 O O . ALA A 1 194 ? -1.465 4.640 -10.766 1.00 96.94 194 ALA A O 1
ATOM 1570 N N . ARG A 1 195 ? 0.598 4.455 -11.647 1.00 95.94 195 ARG A N 1
ATOM 1571 C CA . ARG A 1 195 ? 0.388 3.132 -12.272 1.00 95.94 195 ARG A CA 1
ATOM 1572 C C . ARG A 1 195 ? 0.042 2.064 -11.237 1.00 95.94 195 ARG A C 1
ATOM 1574 O O . ARG A 1 195 ? -0.897 1.292 -11.431 1.00 95.94 195 ARG A O 1
ATOM 1581 N N . CYS A 1 196 ? 0.760 2.047 -10.118 1.00 94.50 196 CYS A N 1
ATOM 1582 C CA . CYS A 1 196 ? 0.512 1.128 -9.009 1.00 94.50 196 CYS A CA 1
ATOM 1583 C C . CYS A 1 196 ? -0.857 1.353 -8.338 1.00 94.50 196 CYS A C 1
ATOM 1585 O O . CYS A 1 196 ? -1.486 0.398 -7.874 1.00 94.50 196 CYS A O 1
ATOM 1587 N N . ASN A 1 197 ? -1.350 2.596 -8.321 1.00 93.50 197 ASN A N 1
ATOM 1588 C CA . ASN A 1 197 ? -2.588 2.996 -7.640 1.00 93.50 197 ASN A CA 1
ATOM 1589 C C . ASN A 1 197 ? -3.885 2.681 -8.387 1.00 93.50 197 ASN A C 1
ATOM 1591 O O . ASN A 1 197 ? -4.985 2.809 -7.813 1.00 93.50 197 ASN A O 1
ATOM 1595 N N . MET A 1 198 ? -3.777 2.212 -9.629 1.00 90.38 198 MET A N 1
ATOM 1596 C CA . MET A 1 198 ? -4.924 1.770 -10.403 1.00 90.38 198 MET A CA 1
ATOM 1597 C C . MET A 1 198 ? -5.705 0.655 -9.691 1.00 90.38 198 MET A C 1
ATOM 1599 O O . MET A 1 198 ? -5.213 -0.110 -8.844 1.00 90.38 198 MET A O 1
ATOM 1603 N N . ARG A 1 199 ? -6.998 0.598 -10.002 1.00 85.56 199 ARG A N 1
ATOM 1604 C CA . ARG A 1 199 ? -7.866 -0.484 -9.543 1.00 85.56 199 ARG A CA 1
ATOM 1605 C C . ARG A 1 199 ? -7.624 -1.716 -10.410 1.00 85.56 199 ARG A C 1
ATOM 1607 O O . ARG A 1 199 ? -7.418 -1.596 -11.610 1.00 85.56 199 ARG A O 1
ATOM 1614 N N . SER A 1 200 ? -7.639 -2.881 -9.774 1.00 84.81 200 SER A N 1
ATOM 1615 C CA . SER A 1 200 ? -7.499 -4.151 -10.477 1.00 84.81 200 SER A CA 1
ATOM 1616 C C . SER A 1 200 ? -8.782 -4.442 -11.249 1.00 84.81 200 SER A C 1
ATOM 1618 O O . SER A 1 200 ? -9.874 -4.368 -10.684 1.00 84.81 200 SER A O 1
ATOM 1620 N N . GLU A 1 201 ? -8.628 -4.766 -12.523 1.00 86.69 201 GLU A N 1
ATOM 1621 C CA . GLU A 1 201 ? -9.681 -5.346 -13.347 1.00 86.69 201 GLU A CA 1
ATOM 1622 C C . GLU A 1 201 ? -9.888 -6.816 -12.952 1.00 86.69 201 GLU A C 1
ATOM 1624 O O . GLU A 1 201 ? -8.923 -7.533 -12.666 1.00 86.69 201 GLU A O 1
ATOM 1629 N N . PHE A 1 202 ? -11.142 -7.257 -12.901 1.00 83.06 202 PHE A N 1
ATOM 1630 C CA . PHE A 1 202 ? -11.495 -8.662 -12.741 1.00 83.06 202 PHE A CA 1
ATOM 1631 C C . PHE A 1 202 ? -11.479 -9.317 -14.113 1.00 83.06 202 PHE A C 1
ATOM 1633 O O . PHE A 1 202 ? -12.300 -9.023 -14.976 1.00 83.06 202 PHE A O 1
ATOM 1640 N N . THR A 1 203 ? -10.497 -10.185 -14.313 1.00 79.69 203 THR A N 1
ATOM 1641 C CA . THR A 1 203 ? -10.243 -10.844 -15.587 1.00 79.69 203 THR A CA 1
ATOM 1642 C C . THR A 1 203 ? -9.638 -12.216 -15.345 1.00 79.69 203 THR A C 1
ATOM 1644 O O . THR A 1 203 ? -8.872 -12.408 -14.400 1.00 79.69 203 THR A O 1
ATOM 1647 N N . ILE A 1 204 ? -9.955 -13.151 -16.237 1.00 76.88 204 ILE A N 1
ATOM 1648 C CA . ILE A 1 204 ? -9.373 -14.496 -16.270 1.00 76.88 204 ILE A CA 1
ATOM 1649 C C . ILE A 1 204 ? -8.026 -14.541 -17.016 1.00 76.88 204 ILE A C 1
ATOM 1651 O O . ILE A 1 204 ? -7.346 -15.561 -16.997 1.00 76.88 204 ILE A O 1
ATOM 1655 N N . ALA A 1 205 ? -7.628 -13.441 -17.671 1.00 74.06 205 ALA A N 1
ATOM 1656 C CA . ALA A 1 205 ? -6.403 -13.339 -18.475 1.00 74.06 205 ALA A CA 1
ATOM 1657 C C . ALA A 1 205 ? -5.210 -12.709 -17.721 1.00 74.06 205 ALA A C 1
ATOM 1659 O O . ALA A 1 205 ? -4.155 -12.471 -18.308 1.00 74.06 205 ALA A O 1
ATOM 1660 N N . GLY A 1 206 ? -5.368 -12.438 -16.421 1.00 73.44 206 GLY A N 1
ATOM 1661 C CA . GLY A 1 206 ? -4.333 -11.853 -15.566 1.00 73.44 206 GLY A CA 1
ATOM 1662 C C . GLY A 1 206 ? -4.380 -10.324 -15.460 1.00 73.44 206 GLY A C 1
ATOM 1663 O O . GLY A 1 206 ? -4.987 -9.626 -16.266 1.00 73.44 206 GLY A O 1
ATOM 1664 N N . GLN A 1 207 ? -3.742 -9.790 -14.414 1.00 79.81 207 GLN A N 1
ATOM 1665 C CA . GLN A 1 207 ? -3.771 -8.358 -14.099 1.00 79.81 207 GLN A CA 1
ATOM 1666 C C . GLN A 1 207 ? -2.750 -7.557 -14.913 1.00 79.81 207 GLN A C 1
ATOM 1668 O O . GLN A 1 207 ? -1.643 -8.021 -15.198 1.00 79.81 207 GLN A O 1
ATOM 1673 N N . GLN A 1 208 ? -3.096 -6.306 -15.218 1.00 82.06 208 GLN A N 1
ATOM 1674 C CA . GLN A 1 208 ? -2.177 -5.374 -15.862 1.00 82.06 208 GLN A CA 1
ATOM 1675 C C . GLN A 1 208 ? -0.988 -5.052 -14.943 1.00 82.06 208 GLN A C 1
ATOM 1677 O O . GLN A 1 208 ? -1.157 -4.722 -13.768 1.00 82.06 208 GLN A O 1
ATOM 1682 N N . ARG A 1 209 ? 0.227 -5.108 -15.497 1.00 88.31 209 ARG A N 1
ATOM 1683 C CA . ARG A 1 209 ? 1.454 -4.723 -14.788 1.00 88.31 209 ARG A CA 1
ATOM 1684 C C . ARG A 1 209 ? 1.588 -3.197 -14.711 1.00 88.31 209 ARG A C 1
ATOM 1686 O O . ARG A 1 209 ? 1.175 -2.474 -15.620 1.00 88.31 209 ARG A O 1
ATOM 1693 N N . ALA A 1 210 ? 2.175 -2.713 -13.617 1.00 92.31 210 ALA A N 1
ATOM 1694 C CA . ALA A 1 210 ? 2.382 -1.281 -13.396 1.00 92.31 210 ALA A CA 1
ATOM 1695 C C . ALA A 1 210 ? 3.517 -0.705 -14.263 1.00 92.31 210 ALA A C 1
ATOM 1697 O O . ALA A 1 210 ? 3.383 0.413 -14.752 1.00 92.31 210 ALA A O 1
ATOM 1698 N N . TYR A 1 211 ? 4.592 -1.474 -14.472 1.00 95.19 211 TYR A N 1
ATOM 1699 C CA . TYR A 1 211 ? 5.781 -1.052 -15.220 1.00 95.19 211 TYR A CA 1
ATOM 1700 C C . TYR A 1 211 ? 5.543 -1.141 -16.736 1.00 95.19 211 TYR A C 1
ATOM 1702 O O . TYR A 1 211 ? 5.694 -2.205 -17.342 1.00 95.19 211 TYR A O 1
ATOM 1710 N N . ASP A 1 212 ? 5.107 -0.037 -17.336 1.00 96.25 212 ASP A N 1
ATOM 1711 C CA . ASP A 1 212 ? 4.829 0.077 -18.768 1.00 96.25 212 ASP A CA 1
ATOM 1712 C C . ASP A 1 212 ? 5.920 0.855 -19.527 1.00 96.25 212 ASP A C 1
ATOM 1714 O O . ASP A 1 212 ? 6.923 1.269 -18.952 1.00 96.25 212 ASP A O 1
ATOM 1718 N N . GLU A 1 213 ? 5.736 1.048 -20.834 1.00 96.38 213 GLU A N 1
ATOM 1719 C CA . GLU A 1 213 ? 6.674 1.775 -21.704 1.00 96.38 213 GLU A CA 1
ATOM 1720 C C . GLU A 1 213 ? 6.952 3.230 -21.273 1.00 96.38 213 GLU A C 1
ATOM 1722 O O . GLU A 1 213 ? 8.023 3.760 -21.570 1.00 96.38 213 GLU A O 1
ATOM 1727 N N . VAL A 1 214 ? 6.021 3.892 -20.573 1.00 97.44 214 VAL A N 1
ATOM 1728 C CA . VAL A 1 214 ? 6.227 5.259 -20.070 1.00 97.44 214 VAL A CA 1
ATOM 1729 C C . VAL A 1 214 ? 7.065 5.214 -18.797 1.00 97.44 214 VAL A C 1
ATOM 1731 O O . VAL A 1 214 ? 8.010 5.991 -18.669 1.00 97.44 214 VAL A O 1
ATOM 1734 N N . ALA A 1 215 ? 6.765 4.282 -17.886 1.00 97.25 215 ALA A N 1
ATOM 1735 C CA . ALA A 1 215 ? 7.583 4.046 -16.699 1.00 97.25 215 ALA A CA 1
ATOM 1736 C C . ALA A 1 215 ? 9.020 3.649 -17.080 1.00 97.25 215 ALA A C 1
ATOM 1738 O O . ALA A 1 215 ? 9.961 4.221 -16.540 1.00 97.25 215 ALA A O 1
ATOM 1739 N N . ASP A 1 216 ? 9.191 2.748 -18.051 1.00 95.44 216 ASP A N 1
ATOM 1740 C CA . ASP A 1 216 ? 10.496 2.347 -18.596 1.00 95.44 216 ASP A CA 1
ATOM 1741 C C . ASP A 1 216 ? 11.245 3.539 -19.208 1.00 95.44 216 ASP A C 1
ATOM 1743 O O . ASP A 1 216 ? 12.421 3.751 -18.921 1.00 95.44 216 ASP A O 1
ATOM 1747 N N . MET A 1 217 ? 10.562 4.379 -19.995 1.00 94.94 217 MET A N 1
ATOM 1748 C CA . MET A 1 217 ? 11.161 5.595 -20.551 1.00 94.94 217 MET A CA 1
ATOM 1749 C C . MET A 1 217 ? 11.661 6.545 -19.451 1.00 94.94 217 MET A C 1
ATOM 1751 O O . MET A 1 217 ? 12.801 7.006 -19.524 1.00 94.94 217 MET A O 1
ATOM 1755 N N . LEU A 1 218 ? 10.851 6.808 -18.420 1.00 95.62 218 LEU A N 1
ATOM 1756 C CA . LEU A 1 218 ? 11.229 7.671 -17.293 1.00 95.62 218 LEU A CA 1
ATOM 1757 C C . LEU A 1 218 ? 12.354 7.056 -16.444 1.00 95.62 218 LEU A C 1
ATOM 1759 O O . LEU A 1 218 ? 13.280 7.757 -16.042 1.00 95.62 218 LEU A O 1
ATOM 1763 N N . PHE A 1 219 ? 12.328 5.742 -16.226 1.00 94.06 219 PHE A N 1
ATOM 1764 C CA . PHE A 1 219 ? 13.384 5.024 -15.517 1.00 94.06 219 PHE A CA 1
ATOM 1765 C C . PHE A 1 219 ? 14.724 5.098 -16.257 1.00 94.06 219 PHE A C 1
ATOM 1767 O O . PHE A 1 219 ? 15.763 5.398 -15.668 1.00 94.06 219 PHE A O 1
ATOM 1774 N N . ARG A 1 220 ? 14.709 4.899 -17.581 1.00 90.56 220 ARG A N 1
ATOM 1775 C CA . ARG A 1 220 ? 15.915 4.989 -18.416 1.00 90.56 220 ARG A CA 1
ATOM 1776 C C . ARG A 1 220 ? 16.549 6.373 -18.370 1.00 90.56 220 ARG A C 1
ATOM 1778 O O . ARG A 1 220 ? 17.777 6.451 -18.347 1.00 90.56 220 ARG A O 1
ATOM 1785 N N . ARG A 1 221 ? 15.743 7.440 -18.277 1.00 89.88 221 ARG A N 1
ATOM 1786 C CA . ARG A 1 221 ? 16.243 8.808 -18.054 1.00 89.88 221 ARG A CA 1
ATOM 1787 C C . ARG A 1 221 ? 17.051 8.911 -16.759 1.00 89.88 221 ARG A C 1
ATOM 1789 O O . ARG A 1 221 ? 18.151 9.447 -16.804 1.00 89.88 221 ARG A O 1
ATOM 1796 N N . CYS A 1 222 ? 16.570 8.317 -15.663 1.00 90.31 222 CYS A N 1
ATOM 1797 C CA . CYS A 1 222 ? 17.292 8.276 -14.383 1.00 90.31 222 CYS A CA 1
ATOM 1798 C C . CYS A 1 222 ? 18.640 7.546 -14.519 1.00 90.31 222 CYS A C 1
ATOM 1800 O O . CYS A 1 222 ? 19.663 7.994 -14.020 1.00 90.31 222 CYS A O 1
ATOM 1802 N N . SER A 1 223 ? 18.669 6.435 -15.259 1.00 78.62 223 SER A N 1
ATOM 1803 C CA . SER A 1 223 ? 19.898 5.656 -15.466 1.00 78.62 223 SER A CA 1
ATOM 1804 C C . SER A 1 223 ? 20.914 6.288 -16.433 1.00 78.62 223 SER A C 1
ATOM 1806 O O . SER A 1 223 ? 21.963 5.695 -16.673 1.00 78.62 223 SER A O 1
ATOM 1808 N N . GLY A 1 224 ? 20.602 7.427 -17.066 1.00 68.00 224 GLY A N 1
ATOM 1809 C CA . GLY A 1 224 ? 21.427 8.022 -18.128 1.00 68.00 224 GLY A CA 1
ATOM 1810 C C . GLY A 1 224 ? 21.541 7.174 -19.407 1.00 68.00 224 GLY A C 1
ATOM 1811 O O . GLY A 1 224 ? 22.207 7.577 -20.360 1.00 68.00 224 GLY A O 1
ATOM 1812 N N . ARG A 1 225 ? 20.882 6.007 -19.475 1.00 58.62 225 ARG A N 1
ATOM 1813 C CA . ARG A 1 225 ? 20.904 5.115 -20.640 1.00 58.62 225 ARG A CA 1
ATOM 1814 C C . ARG A 1 225 ? 19.971 5.646 -21.729 1.00 58.62 225 ARG A C 1
ATOM 1816 O O . ARG A 1 225 ? 18.765 5.413 -21.700 1.00 58.62 225 ARG A O 1
ATOM 1823 N N . GLN A 1 226 ? 20.538 6.296 -22.740 1.00 51.19 226 GLN A N 1
ATOM 1824 C CA . GLN A 1 226 ? 19.884 6.497 -24.037 1.00 51.19 226 GLN A CA 1
ATOM 1825 C C . GLN A 1 226 ? 20.324 5.370 -24.983 1.00 51.19 226 GLN A C 1
ATOM 1827 O O . GLN A 1 226 ? 21.509 5.299 -25.305 1.00 51.19 226 GLN A O 1
ATOM 1832 N N . PRO A 1 227 ? 19.443 4.481 -25.469 1.00 46.91 227 PRO A N 1
ATOM 1833 C CA . PRO A 1 227 ? 19.805 3.616 -26.578 1.00 46.91 227 PRO A CA 1
ATOM 1834 C C . PRO A 1 227 ? 19.367 4.254 -27.901 1.00 46.91 227 PRO A C 1
ATOM 1836 O O . PRO A 1 227 ? 18.174 4.428 -28.141 1.00 46.91 227 PRO A O 1
ATOM 1839 N N . SER A 1 228 ? 20.320 4.509 -28.801 1.00 47.41 228 SER A N 1
ATOM 1840 C CA . SER A 1 228 ? 20.051 4.472 -30.242 1.00 47.41 228 SER A CA 1
ATOM 1841 C C . SER A 1 228 ? 20.850 3.325 -30.865 1.00 47.41 228 SER A C 1
ATOM 1843 O O . SER A 1 228 ? 21.995 3.060 -30.492 1.00 47.41 228 SER A O 1
ATOM 1845 N N . THR A 1 229 ? 20.240 2.612 -31.809 1.00 50.88 229 THR A N 1
ATOM 1846 C CA . THR A 1 229 ? 20.881 1.557 -32.614 1.00 50.88 229 THR A CA 1
ATOM 1847 C C . THR A 1 229 ? 22.077 2.080 -33.416 1.00 50.88 229 THR A C 1
ATOM 1849 O O . THR A 1 229 ? 22.997 1.323 -33.702 1.00 50.88 229 THR A O 1
ATOM 1852 N N . LEU A 1 230 ? 22.104 3.383 -33.702 1.00 51.62 230 LEU A N 1
ATOM 1853 C CA . LEU A 1 230 ? 23.181 4.073 -34.412 1.00 51.62 230 LEU A CA 1
ATOM 1854 C C . LEU A 1 230 ? 24.390 4.392 -33.508 1.00 51.62 230 LEU A C 1
ATOM 1856 O O . LEU A 1 230 ? 25.530 4.264 -33.943 1.00 51.62 230 LEU A O 1
ATOM 1860 N N . ALA A 1 231 ? 24.167 4.736 -32.232 1.00 48.66 231 ALA A N 1
ATOM 1861 C CA . ALA A 1 231 ? 25.236 5.044 -31.270 1.00 48.66 231 ALA A CA 1
ATOM 1862 C C . ALA A 1 231 ? 26.102 3.818 -30.935 1.00 48.66 231 ALA A C 1
ATOM 1864 O O . ALA A 1 231 ? 27.297 3.939 -30.675 1.00 48.66 231 ALA A O 1
ATOM 1865 N N . ARG A 1 232 ? 25.504 2.623 -31.005 1.00 51.03 232 ARG A N 1
ATOM 1866 C CA . ARG A 1 232 ? 26.197 1.340 -30.834 1.00 51.03 232 ARG A CA 1
ATOM 1867 C C . ARG A 1 232 ? 27.073 0.981 -32.046 1.00 51.03 232 ARG A C 1
ATOM 1869 O O . ARG A 1 232 ? 28.046 0.256 -31.885 1.00 51.03 232 ARG A O 1
ATOM 1876 N N . TRP A 1 233 ? 26.749 1.499 -33.235 1.00 54.78 233 TRP A N 1
ATOM 1877 C CA . TRP A 1 233 ? 27.512 1.269 -34.469 1.00 54.78 233 TRP A CA 1
ATOM 1878 C C . TRP A 1 233 ? 28.740 2.190 -34.593 1.00 54.78 233 TRP A C 1
ATOM 1880 O O . TRP A 1 233 ? 29.730 1.808 -35.203 1.00 54.78 233 TRP A O 1
ATOM 1890 N N . LEU A 1 234 ? 28.720 3.365 -33.953 1.00 56.06 234 LEU A N 1
ATOM 1891 C CA . LEU A 1 234 ? 29.812 4.353 -33.983 1.00 56.06 234 LEU A CA 1
ATOM 1892 C C . LEU A 1 234 ? 30.789 4.265 -32.791 1.00 56.06 234 LEU A C 1
ATOM 1894 O O . LEU A 1 234 ? 31.555 5.194 -32.556 1.00 56.06 234 LEU A O 1
ATOM 1898 N N . GLY A 1 235 ? 30.786 3.165 -32.031 1.00 46.66 235 GLY A N 1
ATOM 1899 C CA . GLY A 1 235 ? 31.809 2.910 -31.006 1.00 46.66 235 GLY A CA 1
ATOM 1900 C C . GLY A 1 235 ? 31.695 3.742 -29.722 1.00 46.66 235 GLY A C 1
ATOM 1901 O O . GLY A 1 235 ? 32.676 3.860 -28.992 1.00 46.66 235 GLY A O 1
ATOM 1902 N N . ALA A 1 236 ? 30.522 4.300 -29.407 1.00 45.81 236 ALA A N 1
ATOM 1903 C CA . ALA A 1 236 ? 30.325 5.001 -28.141 1.00 45.81 236 ALA A CA 1
ATOM 1904 C C . ALA A 1 236 ? 30.326 4.009 -26.963 1.00 45.81 236 ALA A C 1
ATOM 1906 O O . ALA A 1 236 ? 29.452 3.143 -26.853 1.00 45.81 236 ALA A O 1
ATOM 1907 N N . THR A 1 237 ? 31.294 4.151 -26.058 1.00 44.50 237 THR A N 1
ATOM 1908 C CA . THR A 1 237 ? 31.267 3.510 -24.741 1.00 44.50 237 THR A CA 1
ATOM 1909 C C . THR A 1 237 ? 30.059 4.023 -23.949 1.00 44.50 237 THR A C 1
ATOM 1911 O O . THR A 1 237 ? 29.764 5.220 -23.991 1.00 44.50 237 THR A O 1
ATOM 1914 N N . PRO A 1 238 ? 29.329 3.153 -23.223 1.00 48.94 238 PRO A N 1
ATOM 1915 C CA . PRO A 1 238 ? 28.225 3.599 -22.385 1.00 48.94 238 PRO A CA 1
ATOM 1916 C C . PRO A 1 238 ? 28.765 4.570 -21.333 1.00 48.94 238 PRO A C 1
ATOM 1918 O O . PRO A 1 238 ? 29.603 4.198 -20.513 1.00 48.94 238 PRO A O 1
ATOM 1921 N N . SER A 1 239 ? 28.303 5.820 -21.365 1.00 44.25 239 SER A N 1
ATOM 1922 C CA . SER A 1 239 ? 28.584 6.767 -20.290 1.00 44.25 239 SER A CA 1
ATOM 1923 C C . SER A 1 239 ? 27.992 6.226 -18.980 1.00 44.25 239 SER A C 1
ATOM 1925 O O . SER A 1 239 ? 26.880 5.684 -19.004 1.00 44.25 239 SER A O 1
ATOM 1927 N N . PRO A 1 240 ? 28.695 6.347 -17.839 1.00 44.78 240 PRO A N 1
ATOM 1928 C CA . PRO A 1 240 ? 28.083 6.089 -16.539 1.00 44.78 240 PRO A CA 1
ATOM 1929 C C . PRO A 1 240 ? 26.839 6.986 -16.365 1.00 44.78 240 PRO A C 1
ATOM 1931 O O . PRO A 1 240 ? 26.787 8.062 -16.974 1.00 44.78 240 PRO A O 1
ATOM 1934 N N . PRO A 1 241 ? 25.828 6.570 -15.575 1.00 51.91 241 PRO A N 1
ATOM 1935 C CA . PRO A 1 241 ? 24.662 7.406 -15.299 1.00 51.91 241 PRO A CA 1
ATOM 1936 C C . PRO A 1 241 ? 25.112 8.794 -14.840 1.00 51.91 241 PRO A C 1
ATOM 1938 O O . PRO A 1 241 ? 26.044 8.903 -14.041 1.00 51.91 241 PRO A O 1
ATOM 1941 N N . ALA A 1 242 ? 24.451 9.853 -15.313 1.00 51.03 242 ALA A N 1
ATOM 1942 C CA . ALA A 1 242 ? 24.624 11.165 -14.704 1.00 51.03 242 ALA A CA 1
ATOM 1943 C C . ALA A 1 242 ? 24.312 11.032 -13.203 1.00 51.03 242 ALA A C 1
ATOM 1945 O O . ALA A 1 242 ? 23.269 10.494 -12.832 1.00 51.03 242 ALA A O 1
ATOM 1946 N N . ALA A 1 243 ? 25.232 11.480 -12.348 1.00 57.59 243 ALA A N 1
ATOM 1947 C CA . ALA A 1 243 ? 25.226 11.267 -10.898 1.00 57.59 243 ALA A CA 1
ATOM 1948 C C . ALA A 1 243 ? 24.099 12.005 -10.135 1.00 57.59 243 ALA A C 1
ATOM 1950 O O . ALA A 1 243 ? 24.246 12.304 -8.955 1.00 57.59 243 ALA A O 1
ATOM 1951 N N . THR A 1 244 ? 22.989 12.345 -10.795 1.00 74.56 244 THR A N 1
ATOM 1952 C CA . THR A 1 244 ? 21.893 13.138 -10.223 1.00 74.56 244 THR A CA 1
ATOM 1953 C C . THR A 1 244 ? 20.672 12.310 -9.851 1.00 74.56 244 THR A C 1
ATOM 1955 O O . THR A 1 244 ? 19.822 12.810 -9.125 1.00 74.56 244 THR A O 1
ATOM 1958 N N . ALA A 1 245 ? 20.551 11.062 -10.317 1.00 90.31 245 ALA A N 1
ATOM 1959 C CA . ALA A 1 245 ? 19.384 10.247 -9.998 1.00 90.31 245 ALA A CA 1
ATOM 1960 C C . ALA A 1 245 ? 19.318 9.926 -8.499 1.00 90.31 245 ALA A C 1
ATOM 1962 O O . ALA A 1 245 ? 20.255 9.390 -7.905 1.00 90.31 245 ALA A O 1
ATOM 1963 N N . ASN A 1 246 ? 18.167 10.210 -7.896 1.00 95.00 246 ASN A N 1
ATOM 1964 C CA . ASN A 1 246 ? 17.885 9.884 -6.512 1.00 95.00 246 ASN A CA 1
ATOM 1965 C C . ASN A 1 246 ? 17.425 8.421 -6.399 1.00 95.00 246 A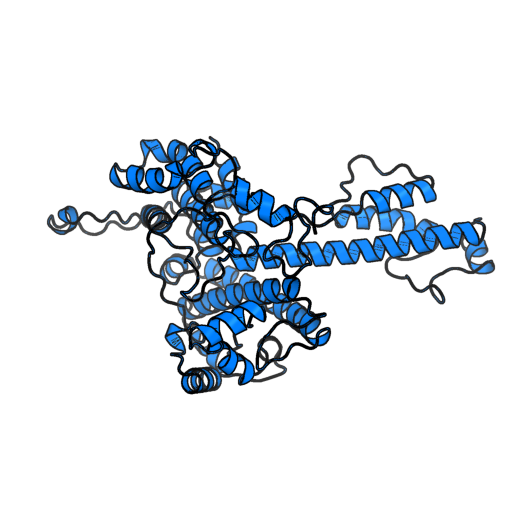SN A C 1
ATOM 1967 O O . ASN A 1 246 ? 16.232 8.122 -6.283 1.00 95.00 246 ASN A O 1
ATOM 1971 N N . TRP A 1 247 ? 18.388 7.496 -6.429 1.00 95.50 247 TRP A N 1
ATOM 1972 C CA . TRP A 1 247 ? 18.124 6.058 -6.308 1.00 95.50 247 TRP A CA 1
ATOM 1973 C C . TRP A 1 247 ? 17.450 5.685 -4.990 1.00 95.50 247 TRP A C 1
ATOM 1975 O O . TRP A 1 247 ? 16.632 4.767 -4.968 1.00 95.50 247 TRP A O 1
ATOM 1985 N N . TRP A 1 248 ? 17.706 6.445 -3.922 1.00 96.94 248 TRP A N 1
ATOM 1986 C CA . TRP A 1 248 ? 17.021 6.293 -2.642 1.00 96.94 248 TRP A CA 1
ATOM 1987 C C . TRP A 1 248 ? 15.508 6.499 -2.779 1.00 96.94 248 TRP A C 1
ATOM 1989 O O . TRP A 1 248 ? 14.724 5.647 -2.355 1.00 96.94 248 TRP A O 1
ATOM 1999 N N . ALA A 1 249 ? 15.081 7.571 -3.455 1.00 97.25 249 ALA A N 1
ATOM 2000 C CA . ALA A 1 249 ? 13.665 7.819 -3.720 1.00 97.25 249 ALA A CA 1
ATOM 2001 C C . ALA A 1 249 ? 13.038 6.738 -4.616 1.00 97.25 249 ALA A C 1
ATOM 2003 O O . ALA A 1 249 ? 11.924 6.276 -4.360 1.00 97.25 249 ALA A O 1
ATOM 2004 N N . ILE A 1 250 ? 13.761 6.298 -5.649 1.00 97.31 250 ILE A N 1
ATOM 2005 C CA . ILE A 1 250 ? 13.310 5.240 -6.565 1.00 97.31 250 ILE A CA 1
ATOM 2006 C C . ILE A 1 250 ? 13.126 3.912 -5.811 1.00 97.31 250 ILE A C 1
ATOM 2008 O O . ILE A 1 250 ? 12.117 3.232 -6.007 1.00 97.31 250 ILE A O 1
ATOM 2012 N N . ALA A 1 251 ? 14.037 3.564 -4.901 1.00 97.31 251 ALA A N 1
ATOM 2013 C CA . ALA A 1 251 ? 13.990 2.319 -4.136 1.00 97.31 251 ALA A CA 1
ATOM 2014 C C . ALA A 1 251 ? 12.778 2.212 -3.193 1.00 97.31 251 ALA A C 1
ATOM 2016 O O . ALA A 1 251 ? 12.319 1.104 -2.919 1.00 97.31 251 ALA A O 1
ATOM 2017 N N . HIS A 1 252 ? 12.192 3.334 -2.757 1.00 97.06 252 HIS A N 1
ATOM 2018 C CA . HIS A 1 252 ? 10.968 3.323 -1.940 1.00 97.06 252 HIS A CA 1
ATOM 2019 C C . HIS A 1 252 ? 9.751 2.771 -2.695 1.00 97.06 252 HIS A C 1
ATOM 2021 O O . HIS A 1 252 ? 8.816 2.251 -2.077 1.00 97.06 252 HIS A O 1
ATOM 2027 N N . VAL A 1 253 ? 9.750 2.877 -4.028 1.00 95.81 253 VAL A N 1
ATOM 2028 C CA . VAL A 1 253 ? 8.614 2.480 -4.876 1.00 95.81 253 VAL A CA 1
ATOM 2029 C C . VAL A 1 253 ? 8.932 1.302 -5.791 1.00 95.81 253 VAL A C 1
ATOM 2031 O O . VAL A 1 253 ? 8.046 0.497 -6.086 1.00 95.81 253 VAL A O 1
ATOM 2034 N N . TYR A 1 254 ? 10.185 1.176 -6.227 1.00 95.44 254 TYR A N 1
ATOM 2035 C CA . TYR A 1 254 ? 10.656 0.158 -7.162 1.00 95.44 254 TYR A CA 1
ATOM 2036 C C . TYR A 1 254 ? 12.022 -0.406 -6.722 1.00 95.44 254 TYR A C 1
ATOM 2038 O O . TYR A 1 254 ? 13.040 -0.131 -7.359 1.00 95.44 254 TYR A O 1
ATOM 2046 N N . PRO A 1 255 ? 12.073 -1.205 -5.637 1.00 94.75 255 PRO A N 1
ATOM 2047 C CA . PRO A 1 255 ? 13.300 -1.839 -5.148 1.00 94.75 255 PRO A CA 1
ATOM 2048 C C . PRO A 1 255 ? 13.657 -3.066 -6.002 1.00 94.75 255 PRO A C 1
ATOM 2050 O O . PRO A 1 255 ? 13.691 -4.198 -5.522 1.00 94.75 255 PRO A O 1
ATOM 2053 N N . ALA A 1 256 ? 13.853 -2.863 -7.303 1.00 91.50 256 ALA A N 1
ATOM 2054 C CA . ALA A 1 256 ? 14.354 -3.895 -8.202 1.00 91.50 256 ALA A CA 1
ATOM 2055 C C . ALA A 1 256 ? 15.861 -4.115 -7.973 1.00 91.50 256 ALA A C 1
ATOM 2057 O O . ALA A 1 256 ? 16.543 -3.170 -7.572 1.00 91.50 256 ALA A O 1
ATOM 2058 N N . PRO A 1 257 ? 16.414 -5.305 -8.278 1.00 89.31 257 PRO A N 1
ATOM 2059 C CA . PRO A 1 257 ? 17.836 -5.592 -8.061 1.00 89.31 257 PRO A CA 1
ATOM 2060 C C . PRO A 1 257 ? 18.786 -4.533 -8.645 1.00 89.31 257 PRO A C 1
ATOM 2062 O O . PRO A 1 257 ? 19.723 -4.106 -7.983 1.00 89.31 257 PRO A O 1
ATOM 2065 N N . GLU A 1 258 ? 18.495 -4.036 -9.851 1.00 88.88 258 GLU A N 1
ATOM 2066 C CA . GLU A 1 258 ? 19.285 -2.992 -10.522 1.00 88.88 258 GLU A CA 1
ATOM 2067 C C . GLU A 1 258 ? 19.229 -1.615 -9.842 1.00 88.88 258 GLU A C 1
ATOM 2069 O O . GLU A 1 258 ? 20.168 -0.840 -9.977 1.00 88.88 258 GLU A O 1
ATOM 2074 N N . VAL A 1 259 ? 18.157 -1.313 -9.103 1.00 93.62 259 VAL A N 1
ATOM 2075 C CA . VAL A 1 259 ? 18.032 -0.086 -8.299 1.00 93.62 259 VAL A CA 1
ATOM 2076 C C . VAL A 1 259 ? 18.748 -0.261 -6.970 1.00 93.62 259 VAL A C 1
ATOM 2078 O O . VAL A 1 259 ? 19.485 0.620 -6.542 1.00 93.62 259 VAL A O 1
ATOM 2081 N N . LEU A 1 260 ? 18.545 -1.408 -6.320 1.00 94.75 260 LEU A N 1
ATOM 2082 C CA . LEU A 1 260 ? 19.148 -1.702 -5.024 1.00 94.75 260 LEU A CA 1
ATOM 2083 C C . LEU A 1 260 ? 20.675 -1.746 -5.107 1.00 94.75 260 LEU A C 1
ATOM 2085 O O . LEU A 1 260 ? 21.335 -1.283 -4.184 1.00 94.75 260 LEU A O 1
ATOM 2089 N N . ALA A 1 261 ? 21.233 -2.214 -6.227 1.00 91.44 261 ALA A N 1
ATOM 2090 C CA . ALA A 1 261 ? 22.671 -2.200 -6.495 1.00 91.44 261 ALA A CA 1
ATOM 2091 C C . ALA A 1 261 ? 23.288 -0.787 -6.583 1.00 91.44 261 ALA A C 1
ATOM 2093 O O . ALA A 1 261 ? 24.509 -0.659 -6.572 1.00 91.44 261 ALA A O 1
ATOM 2094 N N . LEU A 1 262 ? 22.468 0.266 -6.691 1.00 92.69 262 LEU A N 1
ATOM 2095 C CA . LEU A 1 262 ? 22.906 1.667 -6.768 1.00 92.69 262 LEU A CA 1
ATOM 2096 C C . LEU A 1 262 ? 22.805 2.397 -5.422 1.00 92.69 262 LEU A C 1
ATOM 2098 O O . LEU A 1 262 ? 23.139 3.578 -5.339 1.00 92.69 262 LEU A O 1
ATOM 2102 N N . LEU A 1 263 ? 22.330 1.713 -4.380 1.00 94.88 263 LEU A N 1
ATOM 2103 C CA . LEU A 1 263 ? 22.261 2.242 -3.023 1.00 94.88 263 LEU A CA 1
ATOM 2104 C C . LEU A 1 263 ? 23.556 1.974 -2.259 1.00 94.88 263 LEU A C 1
ATOM 2106 O O . LEU A 1 263 ? 24.259 0.997 -2.516 1.00 94.88 263 LEU A O 1
ATOM 2110 N N . THR A 1 264 ? 23.835 2.810 -1.262 1.00 94.25 264 THR A N 1
ATOM 2111 C CA . THR A 1 264 ? 24.884 2.507 -0.282 1.00 94.25 264 THR A CA 1
ATOM 2112 C C . THR A 1 264 ? 24.455 1.351 0.624 1.00 94.25 264 THR A C 1
ATOM 2114 O O . THR A 1 264 ? 23.264 1.093 0.807 1.00 94.25 264 THR A O 1
ATOM 2117 N N . SER A 1 265 ? 25.413 0.672 1.255 1.00 94.25 265 SER A N 1
ATOM 2118 C CA . SER A 1 265 ? 25.108 -0.395 2.220 1.00 94.25 265 SER A CA 1
ATOM 2119 C C . SER A 1 265 ? 24.282 0.106 3.411 1.00 94.25 265 SER A C 1
ATOM 2121 O O . SER A 1 265 ? 23.408 -0.611 3.889 1.00 94.25 265 SER A O 1
ATOM 2123 N N . GLU A 1 266 ? 24.501 1.350 3.852 1.00 96.25 266 GLU A N 1
ATOM 2124 C CA . GLU A 1 266 ? 23.687 2.000 4.890 1.00 96.25 266 GLU A CA 1
ATOM 2125 C C . GLU A 1 266 ? 22.225 2.138 4.444 1.00 96.25 266 GLU A C 1
ATOM 2127 O O . GLU A 1 266 ? 21.319 1.715 5.156 1.00 96.25 266 GLU A O 1
ATOM 2132 N N . GLN A 1 267 ? 21.992 2.630 3.224 1.00 96.94 267 GLN A N 1
ATOM 2133 C CA . GLN A 1 267 ? 20.651 2.747 2.646 1.00 96.94 267 GLN A CA 1
ATOM 2134 C C . GLN A 1 267 ? 19.973 1.379 2.475 1.00 96.94 267 GLN A C 1
ATOM 2136 O O . GLN A 1 267 ? 18.791 1.220 2.782 1.00 96.94 267 GLN A O 1
ATOM 2141 N N . GLN A 1 268 ? 20.705 0.369 2.001 1.00 97.25 268 GLN A N 1
ATOM 2142 C CA . GLN A 1 268 ? 20.175 -0.992 1.889 1.00 97.25 268 GLN A CA 1
ATOM 2143 C C . GLN A 1 268 ? 19.783 -1.554 3.263 1.00 97.25 268 GLN A C 1
ATOM 2145 O O . GLN A 1 268 ? 18.699 -2.123 3.395 1.00 97.25 268 GLN A O 1
ATOM 2150 N N . GLY A 1 269 ? 20.624 -1.354 4.283 1.00 96.81 269 GLY A N 1
ATOM 2151 C CA . GLY A 1 269 ? 20.345 -1.752 5.663 1.00 96.81 269 GLY A CA 1
ATOM 2152 C C . GLY A 1 269 ? 19.129 -1.032 6.250 1.00 96.81 269 GLY A C 1
ATOM 2153 O O . GLY A 1 269 ? 18.263 -1.674 6.844 1.00 96.81 269 GLY A O 1
ATOM 2154 N N . GLU A 1 270 ? 19.007 0.277 6.020 1.00 97.62 270 GLU A N 1
ATOM 2155 C CA . GLU A 1 270 ? 17.850 1.063 6.456 1.00 97.62 270 GLU A CA 1
ATOM 2156 C C . GLU A 1 270 ? 16.552 0.569 5.799 1.00 97.62 270 GLU A C 1
ATOM 2158 O O . GLU A 1 270 ? 15.557 0.334 6.488 1.00 97.62 270 GLU A O 1
ATOM 2163 N N . LEU A 1 271 ? 16.552 0.348 4.478 1.00 97.69 271 LEU A N 1
ATOM 2164 C CA . LEU A 1 271 ? 15.384 -0.201 3.782 1.00 97.69 271 LEU A CA 1
ATOM 2165 C C . LEU A 1 271 ? 15.039 -1.605 4.276 1.00 97.69 271 LEU A C 1
ATOM 2167 O O . LEU A 1 271 ? 13.860 -1.893 4.485 1.00 97.69 271 LEU A O 1
ATOM 2171 N N . LEU A 1 272 ? 16.034 -2.472 4.486 1.00 97.69 272 LEU A N 1
ATOM 2172 C CA . LEU A 1 272 ? 15.811 -3.812 5.024 1.00 97.69 272 LEU A CA 1
ATOM 2173 C C . LEU A 1 272 ? 15.137 -3.740 6.399 1.00 97.69 272 LEU A C 1
ATOM 2175 O O . LEU A 1 272 ? 14.157 -4.453 6.627 1.00 97.69 272 LEU A O 1
ATOM 2179 N N . GLY A 1 273 ? 15.603 -2.845 7.274 1.00 97.50 273 GLY A N 1
ATOM 2180 C CA . GLY A 1 273 ? 14.988 -2.570 8.571 1.00 97.50 273 GLY A CA 1
ATOM 2181 C C . GLY A 1 273 ? 13.530 -2.132 8.438 1.00 97.50 273 GLY A C 1
ATOM 2182 O O . GLY A 1 273 ? 12.651 -2.768 9.016 1.00 97.50 273 GLY A O 1
ATOM 2183 N N . ARG A 1 274 ? 13.247 -1.123 7.602 1.00 97.69 274 ARG A N 1
ATOM 2184 C CA . ARG A 1 274 ? 11.882 -0.612 7.364 1.00 97.69 274 ARG A CA 1
ATOM 2185 C C . ARG A 1 274 ? 10.926 -1.701 6.873 1.00 97.69 274 ARG A C 1
ATOM 2187 O O . ARG A 1 274 ? 9.843 -1.874 7.433 1.00 97.69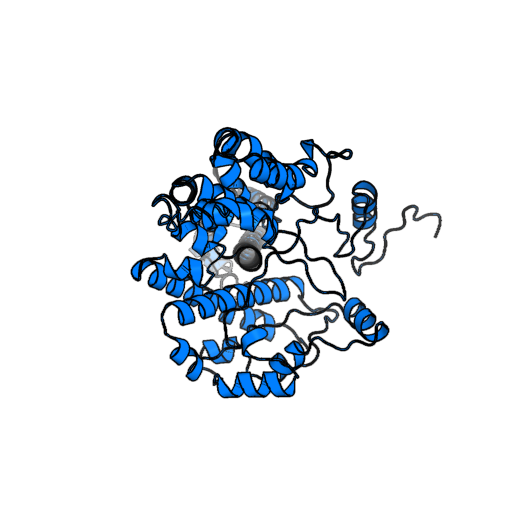 274 ARG A O 1
ATOM 2194 N N . TRP A 1 275 ? 11.322 -2.472 5.857 1.00 97.69 275 TRP A N 1
ATOM 2195 C CA . TRP A 1 275 ? 10.493 -3.565 5.340 1.00 97.69 275 TRP A CA 1
ATOM 2196 C C . TRP A 1 275 ? 10.294 -4.680 6.373 1.00 97.69 275 TRP A C 1
ATOM 2198 O O . TRP A 1 275 ? 9.196 -5.226 6.465 1.00 97.69 275 TRP A O 1
ATOM 2208 N N . THR A 1 276 ? 11.314 -4.990 7.177 1.00 97.44 276 THR A N 1
ATOM 2209 C CA . THR A 1 276 ? 11.229 -6.014 8.231 1.00 97.44 276 THR A CA 1
ATOM 2210 C C . THR A 1 276 ? 10.303 -5.580 9.370 1.00 97.44 276 THR A C 1
ATOM 2212 O O . THR A 1 276 ? 9.444 -6.360 9.778 1.00 97.44 276 THR A O 1
ATOM 2215 N N . SER A 1 277 ? 10.395 -4.332 9.840 1.00 97.31 277 SER A N 1
ATOM 2216 C CA . SER A 1 277 ? 9.469 -3.786 10.844 1.00 97.31 277 SER A CA 1
ATOM 2217 C C . SER A 1 277 ? 8.025 -3.807 10.341 1.00 97.31 277 SER A C 1
ATOM 2219 O O . SER A 1 277 ? 7.117 -4.235 11.053 1.00 97.31 277 SER A O 1
ATOM 2221 N N . LEU A 1 278 ? 7.808 -3.450 9.073 1.00 96.94 278 LEU A N 1
ATOM 2222 C CA . LEU A 1 278 ? 6.483 -3.504 8.465 1.00 96.94 278 LEU A CA 1
ATOM 2223 C C . LEU A 1 278 ? 5.946 -4.942 8.343 1.00 96.94 278 LEU A C 1
ATOM 2225 O O . LEU A 1 278 ? 4.753 -5.161 8.557 1.00 96.94 278 LEU A O 1
ATOM 2229 N N . LEU A 1 279 ? 6.799 -5.931 8.039 1.00 97.69 279 LEU A N 1
ATOM 2230 C CA . LEU A 1 279 ? 6.422 -7.352 8.089 1.00 97.69 279 LEU A CA 1
ATOM 2231 C C . LEU A 1 279 ? 6.008 -7.773 9.499 1.00 97.69 279 LEU A C 1
ATOM 2233 O O . LEU A 1 279 ? 4.986 -8.438 9.645 1.00 97.69 279 LEU A O 1
ATOM 2237 N N . GLN A 1 280 ? 6.755 -7.364 10.526 1.00 97.00 280 GLN A N 1
ATOM 2238 C CA . GLN A 1 280 ? 6.449 -7.693 11.918 1.00 97.00 280 GLN A CA 1
ATOM 2239 C C . GLN A 1 280 ? 5.074 -7.172 12.338 1.00 97.00 280 GLN A C 1
ATOM 2241 O O . GLN A 1 280 ? 4.266 -7.909 12.906 1.00 97.00 280 GLN A O 1
ATOM 2246 N N . GLU A 1 281 ? 4.773 -5.921 12.005 1.00 95.62 281 GLU A N 1
ATOM 2247 C CA . GLU A 1 281 ? 3.464 -5.339 12.283 1.00 95.62 281 GLU A CA 1
ATOM 2248 C C . GLU A 1 281 ? 2.340 -6.027 11.498 1.00 95.62 281 GLU A C 1
ATOM 2250 O O . GLU A 1 281 ? 1.285 -6.348 12.055 1.00 95.62 281 GLU A O 1
ATOM 2255 N N . LEU A 1 282 ? 2.564 -6.301 10.207 1.00 96.94 282 LEU A N 1
ATOM 2256 C CA . LEU A 1 282 ? 1.597 -7.013 9.374 1.00 96.94 282 LEU A CA 1
ATOM 2257 C C . LEU A 1 282 ? 1.362 -8.444 9.861 1.00 96.94 282 LEU A C 1
ATOM 2259 O O . LEU A 1 282 ? 0.234 -8.916 9.752 1.00 96.94 282 LEU A O 1
ATOM 2263 N N . ALA A 1 283 ? 2.371 -9.120 10.415 1.00 97.38 283 ALA A N 1
ATOM 2264 C CA . ALA A 1 283 ? 2.231 -10.460 10.978 1.00 97.38 283 ALA A CA 1
ATOM 2265 C C . ALA A 1 283 ? 1.207 -10.463 12.123 1.00 97.38 283 ALA A C 1
ATOM 2267 O O . ALA A 1 283 ? 0.251 -11.241 12.095 1.00 97.38 283 ALA A O 1
ATOM 2268 N N . GLY A 1 284 ? 1.350 -9.538 13.080 1.00 95.44 284 GLY A N 1
ATOM 2269 C CA . GLY A 1 284 ? 0.398 -9.376 14.181 1.00 95.44 284 GLY A CA 1
ATOM 2270 C C . GLY A 1 284 ? -1.002 -8.986 13.695 1.00 95.44 284 GLY A C 1
ATOM 2271 O O . GLY A 1 284 ? -2.000 -9.559 14.136 1.00 95.44 284 GLY A O 1
ATOM 2272 N N . TYR A 1 285 ? -1.087 -8.062 12.733 1.00 95.00 285 TYR A N 1
ATOM 2273 C CA . TYR A 1 285 ? -2.365 -7.616 12.174 1.00 95.00 285 TYR A CA 1
ATOM 2274 C C . TYR A 1 285 ? -3.105 -8.735 11.424 1.00 95.00 285 TYR A C 1
ATOM 2276 O O . TYR A 1 285 ? -4.298 -8.948 11.639 1.00 95.00 285 TYR A O 1
ATOM 2284 N N . LEU A 1 286 ? -2.398 -9.493 10.581 1.00 96.38 286 LEU A N 1
ATOM 2285 C CA . LEU A 1 286 ? -2.946 -10.641 9.856 1.00 96.38 286 LEU A CA 1
ATOM 2286 C C . LEU A 1 286 ? -3.407 -11.744 10.803 1.00 96.38 286 LEU A C 1
ATOM 2288 O O . LEU A 1 286 ? -4.496 -12.277 10.606 1.00 96.38 286 LEU A O 1
ATOM 2292 N N . HIS A 1 287 ? -2.623 -12.049 11.839 1.00 96.44 287 HIS A N 1
ATOM 2293 C CA . HIS A 1 287 ? -3.010 -13.015 12.861 1.00 96.44 287 HIS A CA 1
ATOM 2294 C C . HIS A 1 287 ? -4.307 -12.597 13.575 1.00 96.44 287 HIS A C 1
ATOM 2296 O O . HIS A 1 287 ? -5.225 -13.406 13.743 1.00 96.44 287 HIS A O 1
ATOM 2302 N N . GLY A 1 288 ? -4.427 -11.313 13.928 1.00 93.88 288 GLY A N 1
ATOM 2303 C CA . GLY A 1 288 ? -5.637 -10.752 14.528 1.00 93.88 288 GLY A CA 1
ATOM 2304 C C . GLY A 1 288 ? -6.863 -10.879 13.620 1.00 93.88 288 GLY A C 1
ATOM 2305 O O . GLY A 1 288 ? -7.911 -11.330 14.070 1.00 93.88 288 GLY A O 1
ATOM 2306 N N . ILE A 1 289 ? -6.735 -10.558 12.327 1.00 93.69 289 ILE A N 1
ATOM 2307 C CA . ILE A 1 289 ? -7.851 -10.704 11.376 1.00 93.69 289 ILE A CA 1
ATOM 2308 C C . ILE A 1 289 ? -8.205 -12.180 11.189 1.00 93.69 289 ILE A C 1
ATOM 2310 O O . ILE A 1 289 ? -9.379 -12.538 11.237 1.00 93.69 289 ILE A O 1
ATOM 2314 N N . TRP A 1 290 ? -7.205 -13.040 10.980 1.00 95.38 290 TRP A N 1
ATOM 2315 C CA . TRP A 1 290 ? -7.406 -14.469 10.747 1.00 95.38 290 TRP A CA 1
ATOM 2316 C C . TRP A 1 290 ? -8.144 -15.135 11.910 1.00 95.38 290 TRP A C 1
ATOM 2318 O O . TRP A 1 290 ? -9.115 -15.846 11.682 1.00 95.38 290 TRP A O 1
ATOM 2328 N N . SER A 1 291 ? -7.738 -14.856 13.153 1.00 93.81 291 SER A N 1
ATOM 2329 C CA . SER A 1 291 ? -8.355 -15.435 14.358 1.00 93.81 291 SER A CA 1
ATOM 2330 C C . SER A 1 291 ? -9.797 -14.976 14.605 1.00 93.81 291 SER A C 1
ATOM 2332 O O . SER A 1 291 ? -10.565 -15.680 15.257 1.00 93.81 291 SER A O 1
ATOM 2334 N N . GLN A 1 292 ? -10.187 -13.818 14.070 1.00 91.38 292 GLN A N 1
ATOM 2335 C CA . GLN A 1 292 ? -11.542 -13.269 14.186 1.00 91.38 292 GLN A CA 1
ATOM 2336 C C . GLN A 1 292 ? -12.484 -13.714 13.058 1.00 91.38 292 GLN A C 1
ATOM 2338 O O . GLN A 1 292 ? -13.662 -13.360 13.068 1.00 91.38 292 GLN A O 1
ATOM 2343 N N . ASN A 1 293 ? -11.983 -14.462 12.074 1.00 91.69 293 ASN A N 1
ATOM 2344 C CA . ASN A 1 293 ? -12.740 -14.891 10.904 1.00 91.69 293 ASN A CA 1
ATOM 2345 C C . ASN A 1 293 ? -12.700 -16.420 10.745 1.00 91.69 293 ASN A C 1
ATOM 2347 O O . ASN A 1 293 ? -11.929 -17.121 11.390 1.00 91.69 293 ASN A O 1
ATOM 2351 N N . SER A 1 294 ? -13.549 -16.948 9.861 1.00 90.38 294 SER A N 1
ATOM 2352 C CA . SER A 1 294 ? -13.653 -18.391 9.577 1.00 90.38 294 SER A CA 1
ATOM 2353 C C . SER A 1 294 ? -13.253 -18.718 8.135 1.00 90.38 294 SER A C 1
ATOM 2355 O O . SER A 1 294 ? -13.918 -19.484 7.431 1.00 90.38 294 SER A O 1
ATOM 2357 N N . PHE A 1 295 ? -12.166 -18.093 7.674 1.00 94.50 295 PHE A N 1
ATOM 2358 C CA . PHE A 1 295 ? -11.685 -18.245 6.304 1.00 94.50 295 PHE A CA 1
ATOM 2359 C C . PHE A 1 295 ? -11.324 -19.701 6.002 1.00 94.50 295 PHE A C 1
ATOM 2361 O O . PHE A 1 295 ? -10.656 -20.382 6.780 1.00 94.50 295 PHE A O 1
ATOM 2368 N N . GLN A 1 296 ? -11.742 -20.180 4.832 1.00 93.88 296 GLN A N 1
ATOM 2369 C CA . GLN A 1 296 ? -11.347 -21.500 4.356 1.00 93.88 296 GLN A CA 1
ATOM 2370 C C . GLN A 1 296 ? -9.979 -21.424 3.698 1.00 93.88 296 GLN A C 1
ATOM 2372 O O . GLN A 1 296 ? -9.859 -20.960 2.568 1.00 93.88 296 GLN A O 1
ATOM 2377 N N . ARG A 1 297 ? -8.960 -21.917 4.398 1.00 94.75 297 ARG A N 1
ATOM 2378 C CA . ARG A 1 297 ? -7.570 -21.892 3.936 1.00 94.75 297 ARG A CA 1
ATOM 2379 C C . ARG A 1 297 ? -7.367 -22.543 2.564 1.00 94.75 297 ARG A C 1
ATOM 2381 O O . ARG A 1 297 ? -6.645 -21.988 1.744 1.00 94.75 297 ARG A O 1
ATOM 2388 N N . ASP A 1 298 ? -8.032 -23.666 2.313 1.00 95.19 298 ASP A N 1
ATOM 2389 C CA . ASP A 1 298 ? -7.802 -24.482 1.112 1.00 95.19 298 ASP A CA 1
ATOM 2390 C C . ASP A 1 298 ? -8.443 -23.903 -0.154 1.00 95.19 298 ASP A C 1
ATOM 2392 O O . ASP A 1 298 ? -8.056 -24.248 -1.267 1.00 95.19 298 ASP A O 1
ATOM 2396 N N . SER A 1 299 ? -9.439 -23.028 0.005 1.00 94.38 299 SER A N 1
ATOM 2397 C CA . SER A 1 299 ? -10.186 -22.449 -1.115 1.00 94.38 299 SER A CA 1
ATOM 2398 C C . SER A 1 299 ? -9.963 -20.947 -1.254 1.00 94.38 299 SER A C 1
ATOM 2400 O O . SER A 1 299 ? -9.960 -20.423 -2.367 1.00 94.38 299 SER A O 1
ATOM 2402 N N . MET A 1 300 ? -9.784 -20.249 -0.129 1.00 96.06 300 MET A N 1
ATOM 2403 C CA . MET A 1 300 ? -9.751 -18.792 -0.027 1.00 96.06 300 MET A CA 1
ATOM 2404 C C . MET A 1 300 ? -10.948 -18.126 -0.724 1.00 96.06 300 MET A C 1
ATOM 2406 O O . MET A 1 300 ? -10.828 -17.040 -1.283 1.00 96.06 300 MET A O 1
ATOM 2410 N N . ILE A 1 301 ? -12.120 -18.764 -0.706 1.00 94.88 301 ILE A N 1
ATOM 2411 C CA . ILE A 1 301 ? -13.345 -18.214 -1.298 1.00 94.88 301 ILE A CA 1
ATOM 2412 C C . ILE A 1 301 ? -14.105 -17.414 -0.238 1.00 94.88 301 ILE A C 1
ATOM 2414 O O . ILE A 1 301 ? -14.352 -17.918 0.857 1.00 94.88 301 ILE A O 1
ATOM 2418 N N . VAL A 1 302 ? -14.502 -16.184 -0.580 1.00 91.44 302 VAL A N 1
ATOM 2419 C CA . VAL A 1 302 ? -15.299 -15.307 0.292 1.00 91.44 302 VAL A CA 1
ATOM 2420 C C . VAL A 1 302 ? -16.630 -15.964 0.650 1.00 91.44 302 VAL A C 1
ATOM 2422 O O . VAL A 1 302 ? -17.372 -16.418 -0.225 1.00 91.44 302 VAL A O 1
ATOM 2425 N N . LYS A 1 303 ? -16.981 -15.910 1.934 1.00 88.31 303 LYS A N 1
ATOM 2426 C CA . LYS A 1 303 ? -18.287 -16.286 2.472 1.00 88.31 303 LYS A CA 1
ATOM 2427 C C . LYS A 1 303 ? -19.008 -15.103 3.100 1.00 88.31 303 LYS A C 1
ATOM 2429 O O . LYS A 1 303 ? -18.449 -14.044 3.380 1.00 88.31 303 LYS A O 1
ATOM 2434 N N . ARG A 1 304 ? -20.306 -15.289 3.341 1.00 85.19 304 ARG A N 1
ATOM 2435 C CA . ARG A 1 304 ? -21.109 -14.312 4.077 1.00 85.19 304 ARG A CA 1
ATOM 2436 C C . ARG A 1 304 ? -20.540 -14.144 5.488 1.00 85.19 304 ARG A C 1
ATOM 2438 O O . ARG A 1 304 ? -20.489 -15.111 6.236 1.00 85.19 304 ARG A O 1
ATOM 2445 N N . GLY A 1 305 ? -20.209 -12.906 5.847 1.00 84.81 305 GLY A N 1
ATOM 2446 C CA . GLY A 1 305 ? -19.643 -12.555 7.153 1.00 84.81 305 GLY A CA 1
ATOM 2447 C C . GLY A 1 305 ? -18.139 -12.289 7.123 1.00 84.81 305 GLY A C 1
ATOM 2448 O O . GLY A 1 305 ? -17.650 -11.635 8.035 1.00 84.81 305 GLY A O 1
ATOM 2449 N N . ASP A 1 306 ? -17.439 -12.702 6.064 1.00 88.94 306 ASP A N 1
ATOM 2450 C CA . ASP A 1 306 ? -16.005 -12.458 5.923 1.00 88.94 306 ASP A CA 1
ATOM 2451 C C . ASP A 1 306 ? -15.703 -10.971 5.708 1.00 88.94 306 ASP A C 1
ATOM 2453 O O . ASP A 1 306 ? -16.270 -10.327 4.815 1.00 88.94 306 ASP A O 1
ATOM 2457 N N . ASP A 1 307 ? -14.727 -10.438 6.446 1.00 88.56 307 ASP A N 1
ATOM 2458 C CA . ASP A 1 307 ? -14.143 -9.129 6.143 1.00 88.56 307 ASP A CA 1
ATOM 2459 C C . ASP A 1 307 ? -13.055 -9.243 5.063 1.00 88.56 307 ASP A C 1
ATOM 2461 O O . ASP A 1 307 ? -11.852 -9.064 5.287 1.00 88.56 307 ASP A O 1
ATOM 2465 N N . SER A 1 308 ? -13.493 -9.534 3.836 1.00 89.31 308 SER A N 1
ATOM 2466 C CA . SER A 1 308 ? -12.589 -9.680 2.695 1.00 89.31 308 SER A CA 1
ATOM 2467 C C . SER A 1 308 ? -11.880 -8.382 2.313 1.00 89.31 308 SER A C 1
ATOM 2469 O O . SER A 1 308 ? -10.855 -8.425 1.635 1.00 89.31 308 SER A O 1
ATOM 2471 N N . SER A 1 309 ? -12.416 -7.224 2.708 1.00 87.00 309 SER A N 1
ATOM 2472 C CA . SER A 1 309 ? -11.819 -5.926 2.385 1.00 87.00 309 SER A CA 1
ATOM 2473 C C . SER A 1 309 ? -10.572 -5.694 3.228 1.00 87.00 309 SER A C 1
ATOM 2475 O O . SER A 1 309 ? -9.501 -5.443 2.671 1.00 87.00 309 SER A O 1
ATOM 2477 N N . THR A 1 310 ? -10.694 -5.849 4.549 1.00 90.19 310 THR A N 1
ATOM 2478 C CA . THR A 1 310 ? -9.569 -5.708 5.476 1.00 90.19 310 THR A CA 1
ATOM 2479 C C . THR A 1 310 ? -8.523 -6.795 5.235 1.00 90.19 310 THR A C 1
ATOM 2481 O O . THR A 1 310 ? -7.337 -6.482 5.105 1.00 90.19 310 THR A O 1
ATOM 2484 N N . TRP A 1 311 ? -8.950 -8.052 5.053 1.00 94.62 311 TRP A N 1
ATOM 2485 C CA . TRP A 1 311 ? -8.034 -9.153 4.743 1.00 94.62 311 TRP A CA 1
ATOM 2486 C C . TRP A 1 311 ? -7.253 -8.921 3.442 1.00 94.62 311 TRP A C 1
ATOM 2488 O O . TRP A 1 311 ? -6.026 -9.006 3.432 1.00 94.62 311 TRP A O 1
ATOM 2498 N N . ASN A 1 312 ? -7.923 -8.571 2.336 1.00 93.31 312 ASN A N 1
ATOM 2499 C CA . ASN A 1 312 ? -7.248 -8.421 1.041 1.00 93.31 312 ASN A CA 1
ATOM 2500 C C . ASN A 1 312 ? -6.288 -7.225 0.989 1.00 93.31 312 ASN A C 1
ATOM 2502 O O . ASN A 1 312 ? -5.304 -7.275 0.238 1.00 93.31 312 ASN A O 1
ATOM 2506 N N . ALA A 1 313 ? -6.564 -6.171 1.765 1.00 91.38 313 ALA A N 1
ATOM 2507 C CA . ALA A 1 313 ? -5.648 -5.052 1.958 1.00 91.38 313 ALA A CA 1
ATOM 2508 C C . ALA A 1 313 ? -4.375 -5.510 2.685 1.00 91.38 313 ALA A C 1
ATOM 2510 O O . ALA A 1 313 ? -3.278 -5.343 2.148 1.00 91.38 313 ALA A O 1
ATOM 2511 N N . ALA A 1 314 ? -4.522 -6.176 3.836 1.00 95.31 314 ALA A N 1
ATOM 2512 C CA . ALA A 1 314 ? -3.402 -6.697 4.618 1.00 95.31 314 ALA A CA 1
ATOM 2513 C C . ALA A 1 314 ? -2.581 -7.739 3.838 1.00 95.31 314 ALA A C 1
ATOM 2515 O O . ALA A 1 314 ? -1.362 -7.620 3.750 1.00 95.31 314 ALA A O 1
ATOM 2516 N N . ALA A 1 315 ? -3.238 -8.695 3.175 1.00 96.88 315 ALA A N 1
ATOM 2517 C CA . ALA A 1 315 ? -2.596 -9.692 2.319 1.00 96.88 315 ALA A CA 1
ATOM 2518 C C . ALA A 1 315 ? -1.823 -9.049 1.154 1.00 96.88 315 ALA A C 1
ATOM 2520 O O . ALA A 1 315 ? -0.725 -9.472 0.794 1.00 96.88 315 ALA A O 1
ATOM 2521 N N . GLY A 1 316 ? -2.391 -7.997 0.555 1.00 95.88 316 GLY A N 1
ATOM 2522 C CA . GLY A 1 316 ? -1.718 -7.208 -0.472 1.00 95.88 316 GLY A CA 1
ATOM 2523 C C . GLY A 1 316 ? -0.460 -6.514 0.044 1.00 95.88 316 GLY A C 1
ATOM 2524 O O . GLY A 1 316 ? 0.561 -6.544 -0.639 1.00 95.88 316 GLY A O 1
ATOM 2525 N N . SER A 1 317 ? -0.553 -5.918 1.233 1.00 97.12 317 SER A N 1
ATOM 2526 C CA . SER A 1 317 ? 0.556 -5.243 1.906 1.00 97.12 317 SER A CA 1
ATOM 2527 C C . SER A 1 317 ? 1.665 -6.239 2.227 1.00 97.12 317 SER A C 1
ATOM 2529 O O . SER A 1 317 ? 2.786 -6.060 1.767 1.00 97.12 317 SER A O 1
ATOM 2531 N N . TRP A 1 318 ? 1.323 -7.365 2.865 1.00 98.25 318 TRP A N 1
ATOM 2532 C CA . TRP A 1 318 ? 2.255 -8.454 3.163 1.00 98.25 318 TRP A CA 1
ATOM 2533 C C . TRP A 1 318 ? 3.020 -8.903 1.930 1.00 98.25 318 TRP A C 1
ATOM 2535 O O . TRP A 1 318 ? 4.243 -8.926 1.942 1.00 98.25 318 TRP A O 1
ATOM 2545 N N . ASN A 1 319 ? 2.315 -9.219 0.842 1.00 97.31 319 ASN A N 1
ATOM 2546 C CA . ASN A 1 319 ? 2.965 -9.704 -0.371 1.00 97.31 319 ASN A CA 1
ATOM 2547 C C . ASN A 1 319 ? 3.885 -8.654 -0.999 1.00 97.31 319 ASN A C 1
ATOM 2549 O O . ASN A 1 319 ? 4.947 -9.020 -1.490 1.00 97.31 319 ASN A O 1
ATOM 2553 N N . LYS A 1 320 ? 3.513 -7.366 -0.978 1.00 96.44 320 LYS A N 1
ATOM 2554 C CA . LYS A 1 320 ? 4.384 -6.294 -1.479 1.00 96.44 320 LYS A CA 1
ATOM 2555 C C . LYS A 1 320 ? 5.636 -6.156 -0.611 1.00 96.44 320 LYS A C 1
ATOM 2557 O O . LYS A 1 320 ? 6.742 -6.154 -1.142 1.00 96.44 320 LYS A O 1
ATOM 2562 N N . THR A 1 321 ? 5.452 -6.053 0.700 1.00 97.50 321 THR A N 1
ATOM 2563 C CA . THR A 1 321 ? 6.521 -5.911 1.693 1.00 97.50 321 THR A CA 1
ATOM 2564 C C . THR A 1 321 ? 7.474 -7.103 1.633 1.00 97.50 321 THR A C 1
ATOM 2566 O O . THR A 1 321 ? 8.682 -6.921 1.547 1.00 97.50 321 THR A O 1
ATOM 2569 N N . ARG A 1 322 ? 6.932 -8.323 1.555 1.00 97.31 322 ARG A N 1
ATOM 2570 C CA . ARG A 1 322 ? 7.683 -9.567 1.369 1.00 97.31 322 ARG A CA 1
ATOM 2571 C C . ARG A 1 322 ? 8.469 -9.587 0.064 1.00 97.31 322 ARG A C 1
ATOM 2573 O O . ARG A 1 322 ? 9.644 -9.931 0.088 1.00 97.31 322 ARG A O 1
ATOM 2580 N N . ASP A 1 323 ? 7.837 -9.262 -1.065 1.00 95.56 323 ASP A N 1
ATOM 2581 C CA . ASP A 1 323 ? 8.516 -9.261 -2.367 1.00 95.56 323 ASP A CA 1
ATOM 2582 C C . ASP A 1 323 ? 9.711 -8.279 -2.337 1.00 95.56 323 ASP A C 1
ATOM 2584 O O . ASP A 1 323 ? 10.804 -8.620 -2.785 1.00 95.56 323 ASP A O 1
ATOM 2588 N N . ASN A 1 324 ? 9.543 -7.102 -1.724 1.00 96.12 324 ASN A N 1
ATOM 2589 C CA . ASN A 1 324 ? 10.611 -6.107 -1.583 1.00 96.12 324 ASN A CA 1
ATOM 2590 C C . ASN A 1 324 ? 11.702 -6.522 -0.579 1.00 96.12 324 ASN A C 1
ATOM 2592 O O . ASN A 1 324 ? 12.881 -6.268 -0.818 1.00 96.12 324 ASN A O 1
ATOM 2596 N N . TRP A 1 325 ? 11.329 -7.189 0.514 1.00 97.25 325 TRP A N 1
ATOM 2597 C CA . TRP A 1 325 ? 12.270 -7.760 1.478 1.00 97.25 325 TRP A CA 1
ATOM 2598 C C . TRP A 1 325 ? 13.141 -8.848 0.833 1.00 97.25 325 TRP A C 1
ATOM 2600 O O . TRP A 1 325 ? 14.360 -8.810 0.965 1.00 97.25 325 TRP A O 1
ATOM 2610 N N . ILE A 1 326 ? 12.547 -9.747 0.037 1.00 96.50 326 ILE A N 1
ATOM 2611 C CA . ILE A 1 326 ? 13.300 -10.748 -0.738 1.00 96.50 326 ILE A CA 1
ATOM 2612 C C . ILE A 1 326 ? 14.251 -10.069 -1.729 1.00 96.50 326 ILE A C 1
ATOM 2614 O O . ILE A 1 326 ? 15.404 -10.482 -1.832 1.00 96.50 326 ILE A O 1
ATOM 2618 N N . ASN A 1 327 ? 13.817 -9.018 -2.433 1.00 95.56 327 ASN A N 1
ATOM 2619 C CA . ASN A 1 327 ? 14.706 -8.280 -3.336 1.00 95.56 327 ASN A CA 1
ATOM 2620 C C . ASN A 1 327 ? 15.942 -7.727 -2.613 1.00 95.56 327 ASN A C 1
ATOM 2622 O O . ASN A 1 327 ? 17.037 -7.788 -3.169 1.00 95.56 327 ASN A O 1
ATOM 2626 N N . LEU A 1 328 ? 15.783 -7.227 -1.385 1.00 96.44 328 LEU A N 1
ATOM 2627 C CA . LEU A 1 328 ? 16.894 -6.743 -0.564 1.00 96.44 328 LEU A CA 1
ATOM 2628 C C . LEU A 1 328 ? 17.809 -7.864 -0.086 1.00 96.44 328 LEU A C 1
ATOM 2630 O O . LEU A 1 328 ? 19.020 -7.697 -0.173 1.00 96.44 328 LEU A O 1
ATOM 2634 N N . LEU A 1 329 ? 17.266 -9.008 0.344 1.00 96.12 329 LEU A N 1
ATOM 2635 C CA . LEU A 1 329 ? 18.101 -10.159 0.699 1.00 96.12 329 LEU A CA 1
ATOM 2636 C C . LEU A 1 329 ? 18.997 -10.573 -0.468 1.00 96.12 329 LEU A C 1
ATOM 2638 O O . LEU A 1 329 ? 20.194 -10.750 -0.283 1.00 96.12 329 LEU A O 1
ATOM 2642 N N . TYR A 1 330 ? 18.437 -10.655 -1.674 1.00 94.62 330 TYR A N 1
ATOM 2643 C CA . TYR A 1 330 ? 19.203 -10.966 -2.880 1.00 94.62 330 TYR A CA 1
ATOM 2644 C C . TYR A 1 330 ? 20.222 -9.875 -3.231 1.00 94.62 330 TYR A C 1
ATOM 2646 O O . TYR A 1 330 ? 21.342 -10.184 -3.621 1.00 94.62 330 TYR A O 1
ATOM 2654 N N . ALA A 1 331 ? 19.865 -8.596 -3.086 1.00 92.69 331 ALA A N 1
ATOM 2655 C CA . ALA A 1 331 ? 20.794 -7.494 -3.340 1.00 92.69 331 ALA A CA 1
ATOM 2656 C C . ALA A 1 331 ? 21.969 -7.463 -2.344 1.00 92.69 331 ALA A C 1
ATOM 2658 O O . ALA A 1 331 ? 23.054 -7.012 -2.700 1.00 92.69 331 ALA A O 1
ATOM 2659 N N . LEU A 1 332 ? 21.752 -7.951 -1.119 1.00 94.19 332 LEU A N 1
ATOM 2660 C CA . LEU A 1 332 ? 22.742 -8.016 -0.043 1.00 94.19 332 LEU A CA 1
ATOM 2661 C C . LEU A 1 332 ? 23.521 -9.343 0.007 1.00 94.19 332 LEU A C 1
ATOM 2663 O O . LEU A 1 332 ? 24.425 -9.471 0.829 1.00 94.19 332 LEU A O 1
ATOM 2667 N N . GLY A 1 333 ? 23.183 -10.337 -0.824 1.00 94.44 333 GLY A N 1
ATOM 2668 C CA . GLY A 1 333 ? 23.776 -11.681 -0.742 1.00 94.44 333 GLY A CA 1
ATOM 2669 C C . GLY A 1 333 ? 23.376 -12.454 0.526 1.00 94.44 333 GLY A C 1
ATOM 2670 O O . GLY A 1 333 ? 24.134 -13.283 1.030 1.00 94.44 333 GLY A O 1
ATOM 2671 N N . MET A 1 334 ? 22.211 -12.131 1.094 1.00 95.56 334 MET A N 1
ATOM 2672 C CA . MET A 1 334 ? 21.680 -12.683 2.344 1.00 95.56 334 MET A CA 1
ATOM 2673 C C . MET A 1 334 ? 20.612 -13.760 2.112 1.00 95.56 334 MET A C 1
ATOM 2675 O O . MET A 1 334 ? 19.733 -13.971 2.948 1.00 95.56 334 MET A O 1
ATOM 2679 N N . GLU A 1 335 ? 20.651 -14.472 0.987 1.00 94.62 335 GLU A N 1
ATOM 2680 C CA . GLU A 1 335 ? 19.674 -15.519 0.671 1.00 94.62 335 GLU A CA 1
ATOM 2681 C C . GLU A 1 335 ? 19.672 -16.663 1.693 1.00 94.62 335 GLU A C 1
ATOM 2683 O O . GLU A 1 335 ? 18.663 -17.357 1.812 1.00 94.62 335 GLU A O 1
ATOM 2688 N N . PHE A 1 336 ? 20.755 -16.830 2.465 1.00 95.31 336 PHE A N 1
ATOM 2689 C CA . PHE A 1 336 ? 20.835 -17.791 3.572 1.00 95.31 336 PHE A CA 1
ATOM 2690 C C . PHE A 1 336 ? 19.725 -17.586 4.615 1.00 95.31 336 PHE A C 1
ATOM 2692 O O . PHE A 1 336 ? 19.277 -18.551 5.224 1.00 95.31 336 PHE A O 1
ATOM 2699 N N . VAL A 1 337 ? 19.214 -16.358 4.774 1.00 95.44 337 VAL A N 1
ATOM 2700 C CA . VAL A 1 337 ? 18.090 -16.060 5.677 1.00 95.44 337 VAL A CA 1
ATOM 2701 C C . VAL A 1 337 ? 16.839 -16.854 5.284 1.00 95.44 337 VAL A C 1
ATOM 2703 O O . VAL A 1 337 ? 16.061 -17.253 6.147 1.00 95.44 337 VAL A O 1
ATOM 2706 N N . LEU A 1 338 ? 16.650 -17.149 3.992 1.00 95.44 338 LEU A N 1
ATOM 2707 C CA . LEU A 1 338 ? 15.530 -17.965 3.516 1.00 95.44 338 LEU A CA 1
ATOM 2708 C C . LEU A 1 338 ? 15.678 -19.451 3.872 1.00 95.44 338 LEU A C 1
ATOM 2710 O O . LEU A 1 338 ? 14.709 -20.194 3.744 1.00 95.44 338 LEU A O 1
ATOM 2714 N N . GLU A 1 339 ? 16.850 -19.913 4.304 1.00 94.81 339 GLU A N 1
ATOM 2715 C CA . GLU A 1 339 ? 17.001 -21.281 4.812 1.00 94.81 339 GLU A CA 1
ATOM 2716 C C . GLU A 1 339 ? 16.429 -21.414 6.230 1.00 94.81 339 GLU A C 1
ATOM 2718 O O . GLU A 1 339 ? 15.854 -22.450 6.559 1.00 94.81 339 GLU A O 1
ATOM 2723 N N . GLU A 1 340 ? 16.500 -20.347 7.030 1.00 90.94 340 GLU A N 1
ATOM 2724 C CA . GLU A 1 340 ? 15.995 -20.311 8.409 1.00 90.94 340 GLU A CA 1
ATOM 2725 C C . GLU A 1 340 ? 14.549 -19.804 8.498 1.00 90.94 340 GLU A C 1
ATOM 2727 O O . GLU A 1 340 ? 13.733 -20.344 9.245 1.00 90.94 340 GLU A O 1
ATOM 2732 N N . MET A 1 341 ? 14.216 -18.777 7.713 1.00 93.50 341 MET A N 1
ATOM 2733 C CA . MET A 1 341 ? 12.952 -18.051 7.802 1.00 93.50 341 MET A CA 1
ATOM 2734 C C . MET A 1 341 ? 12.378 -17.772 6.403 1.00 93.50 341 MET A C 1
ATOM 2736 O O . MET A 1 341 ? 12.434 -16.660 5.875 1.00 93.50 341 MET A O 1
ATOM 2740 N N . CYS A 1 342 ? 11.771 -18.793 5.790 1.00 96.00 342 CYS A N 1
ATOM 2741 C CA . CYS A 1 342 ? 11.091 -18.692 4.496 1.00 96.00 342 CYS A CA 1
ATOM 2742 C C . CYS A 1 342 ? 9.573 -18.566 4.660 1.00 96.00 342 CYS A C 1
ATOM 2744 O O . CYS A 1 342 ? 8.807 -19.476 4.328 1.00 96.00 342 CYS A O 1
ATOM 2746 N N . PHE A 1 343 ? 9.103 -17.431 5.178 1.00 95.81 343 PHE A N 1
ATOM 2747 C CA . PHE A 1 343 ? 7.664 -17.202 5.297 1.00 95.81 343 PHE A CA 1
ATOM 2748 C C . PHE A 1 343 ? 6.993 -17.072 3.921 1.00 95.81 343 PHE A C 1
ATOM 2750 O O . PHE A 1 343 ? 7.525 -16.500 2.957 1.00 95.81 343 PHE A O 1
ATOM 2757 N N . GLY A 1 344 ? 5.787 -17.629 3.828 1.00 95.38 344 GLY A N 1
ATOM 2758 C CA . GLY A 1 344 ? 5.014 -17.674 2.596 1.00 95.38 344 GLY A CA 1
ATOM 2759 C C . GLY A 1 344 ? 4.394 -16.337 2.179 1.00 95.38 344 GLY A C 1
ATOM 2760 O O . GLY A 1 344 ? 4.478 -15.317 2.866 1.00 95.38 344 GLY A O 1
ATOM 2761 N N . LYS A 1 345 ? 3.734 -16.347 1.021 1.00 97.06 345 LYS A N 1
ATOM 2762 C CA . LYS A 1 345 ? 2.800 -15.288 0.608 1.00 97.06 345 LYS A CA 1
ATOM 2763 C C . LYS A 1 345 ? 1.509 -15.397 1.408 1.00 97.06 345 LYS A C 1
ATOM 2765 O O . LYS A 1 345 ? 1.205 -16.472 1.898 1.00 97.06 345 LYS A O 1
ATOM 2770 N N . VAL A 1 346 ? 0.718 -14.330 1.459 1.00 97.75 346 VAL A N 1
ATOM 2771 C CA . VAL A 1 346 ? -0.651 -14.352 1.995 1.00 97.75 346 VAL A CA 1
ATOM 2772 C C . VAL A 1 346 ? -1.643 -14.263 0.850 1.00 97.75 346 VAL A C 1
ATOM 2774 O O . VAL A 1 346 ? -1.602 -13.317 0.059 1.00 97.75 346 VAL A O 1
ATOM 2777 N N . LEU A 1 347 ? -2.540 -15.239 0.730 1.00 96.31 347 LEU A N 1
ATOM 2778 C CA . LEU A 1 347 ? -3.535 -15.211 -0.336 1.00 96.31 347 LEU A CA 1
ATOM 2779 C C . LEU A 1 347 ? -4.681 -14.258 -0.032 1.00 96.31 347 LEU A C 1
ATOM 2781 O O . LEU A 1 347 ? -5.154 -14.135 1.094 1.00 96.31 347 LEU A O 1
ATOM 2785 N N . ARG A 1 348 ? -5.153 -13.594 -1.086 1.00 94.81 348 ARG A N 1
ATOM 2786 C CA . ARG A 1 348 ? -6.390 -12.820 -1.042 1.00 94.81 348 ARG A CA 1
ATOM 2787 C C . ARG A 1 348 ? -7.583 -13.761 -1.134 1.00 94.81 348 ARG A C 1
ATOM 2789 O O . ARG A 1 348 ? -7.528 -14.756 -1.849 1.00 94.81 348 ARG A O 1
ATOM 2796 N N . LEU A 1 349 ? -8.668 -13.389 -0.471 1.00 94.00 349 LEU A N 1
ATOM 2797 C CA . LEU A 1 349 ? -9.959 -14.016 -0.674 1.00 94.00 349 LEU A CA 1
ATOM 2798 C C . LEU A 1 349 ? -10.503 -13.664 -2.064 1.00 94.00 349 LEU A C 1
ATOM 2800 O O . LEU A 1 349 ? -10.495 -12.495 -2.473 1.00 94.00 349 LEU A O 1
ATOM 2804 N N . MET A 1 350 ? -10.991 -14.682 -2.764 1.00 90.44 350 MET A N 1
ATOM 2805 C CA . MET A 1 350 ? -11.601 -14.603 -4.083 1.00 90.44 350 MET A CA 1
ATOM 2806 C C . MET A 1 350 ? -13.121 -14.572 -3.968 1.00 90.44 350 MET A C 1
ATOM 2808 O O . MET A 1 350 ? -13.723 -15.334 -3.211 1.00 90.44 350 MET A O 1
ATOM 2812 N N . ALA A 1 351 ? -13.757 -13.695 -4.739 1.00 87.56 351 ALA A N 1
ATOM 2813 C CA . ALA A 1 351 ? -15.209 -13.661 -4.809 1.00 87.56 351 ALA A CA 1
ATOM 2814 C C . ALA A 1 351 ? -15.735 -14.943 -5.485 1.00 87.56 351 ALA A C 1
ATOM 2816 O O . ALA A 1 351 ? -15.171 -15.413 -6.477 1.00 87.56 351 ALA A O 1
ATOM 2817 N N . ALA A 1 352 ? -16.795 -15.531 -4.925 1.00 87.69 352 ALA A N 1
ATOM 2818 C CA . ALA A 1 352 ? -17.319 -16.826 -5.366 1.00 87.69 352 ALA A CA 1
ATOM 2819 C C . ALA A 1 352 ? -17.823 -16.815 -6.822 1.00 87.69 352 ALA A C 1
ATOM 2821 O O . ALA A 1 352 ? -17.718 -17.814 -7.528 1.00 87.69 352 ALA A O 1
ATOM 2822 N N . ASP A 1 353 ? -18.333 -15.679 -7.290 1.00 85.50 353 ASP A N 1
ATOM 2823 C CA . ASP A 1 353 ? -18.746 -15.454 -8.677 1.00 85.50 353 ASP A CA 1
ATOM 2824 C C . ASP A 1 353 ? -17.557 -15.451 -9.651 1.00 85.50 353 ASP A C 1
ATOM 2826 O O . ASP A 1 353 ? -17.635 -16.059 -10.719 1.00 85.50 353 ASP A O 1
ATOM 2830 N N . VAL A 1 354 ? -16.429 -14.850 -9.264 1.00 84.56 354 VAL A N 1
ATOM 2831 C CA . VAL A 1 354 ? -15.175 -14.903 -10.030 1.00 84.56 354 VAL A CA 1
ATOM 2832 C C . VAL A 1 354 ? -14.646 -16.337 -10.091 1.00 84.56 354 VAL A C 1
ATOM 2834 O O . VAL A 1 354 ? -14.274 -16.804 -11.165 1.00 84.56 354 VAL A O 1
ATOM 2837 N N . VAL A 1 355 ? -14.678 -17.075 -8.975 1.00 89.00 355 VAL A N 1
ATOM 2838 C CA . VAL A 1 355 ? -14.295 -18.502 -8.935 1.00 89.00 355 VAL A CA 1
ATOM 2839 C C . VAL A 1 355 ? -15.167 -19.325 -9.889 1.00 89.00 355 VAL A C 1
ATOM 2841 O O . VAL A 1 355 ? -14.656 -20.098 -10.699 1.00 89.00 355 VAL A O 1
ATOM 2844 N N . ALA A 1 356 ? -16.487 -19.123 -9.844 1.00 87.94 356 ALA A N 1
ATOM 2845 C CA . ALA A 1 356 ? -17.419 -19.797 -10.740 1.00 87.94 356 ALA A CA 1
ATOM 2846 C C . ALA A 1 356 ? -17.154 -19.454 -12.216 1.00 87.94 356 ALA A C 1
ATOM 2848 O O . ALA A 1 356 ? -17.283 -20.323 -13.079 1.00 87.94 356 ALA A O 1
ATOM 2849 N N . TRP A 1 357 ? -16.757 -18.213 -12.519 1.00 87.00 357 TRP A N 1
ATOM 2850 C CA . TRP A 1 357 ? -16.374 -17.812 -13.872 1.00 87.00 357 TRP A CA 1
ATOM 2851 C C . TRP A 1 357 ? -15.115 -18.544 -14.357 1.00 87.00 357 TRP A C 1
ATOM 2853 O O . TRP A 1 357 ? -15.139 -19.092 -15.459 1.00 87.00 357 TRP A O 1
ATOM 2863 N N . HIS A 1 358 ? -14.065 -18.640 -13.532 1.00 88.06 358 HIS A N 1
ATOM 2864 C CA . HIS A 1 358 ? -12.869 -19.428 -13.860 1.00 88.06 358 HIS A CA 1
ATOM 2865 C C . HIS A 1 358 ? -13.220 -20.893 -14.153 1.00 88.06 358 HIS A C 1
ATOM 2867 O O . HIS A 1 358 ? -12.829 -21.412 -15.199 1.00 88.06 358 HIS A O 1
ATOM 2873 N N . HIS A 1 359 ? -14.040 -21.527 -13.308 1.00 90.19 359 HIS A N 1
ATOM 2874 C CA . HIS A 1 359 ? -14.487 -22.906 -13.531 1.00 90.19 359 HIS A CA 1
ATOM 2875 C C . HIS A 1 359 ? -15.268 -23.089 -14.831 1.00 90.19 359 HIS A C 1
ATOM 2877 O O . HIS A 1 359 ? -15.007 -24.032 -15.577 1.00 90.19 359 HIS A O 1
ATOM 2883 N N . ARG A 1 360 ? -16.183 -22.170 -15.158 1.00 90.50 360 ARG A N 1
ATOM 2884 C CA . ARG A 1 360 ? -16.917 -22.206 -16.435 1.00 90.50 360 ARG A CA 1
ATOM 2885 C C . ARG A 1 360 ? -16.006 -22.037 -17.650 1.00 90.50 360 ARG A C 1
ATOM 2887 O O . ARG A 1 360 ? -16.321 -22.564 -18.708 1.00 90.50 360 ARG A O 1
ATOM 2894 N N . ALA A 1 361 ? -14.888 -21.330 -17.500 1.00 88.75 361 ALA A N 1
ATOM 2895 C CA . ALA A 1 361 ? -13.867 -21.183 -18.533 1.00 88.75 361 ALA A CA 1
ATOM 2896 C C . ALA A 1 361 ? -12.881 -22.372 -18.595 1.00 88.75 361 ALA A C 1
ATOM 2898 O O . ALA A 1 361 ? -11.873 -22.287 -19.294 1.00 88.75 361 ALA A O 1
ATOM 2899 N N . GLY A 1 362 ? -13.139 -23.464 -17.861 1.00 88.69 362 GLY A N 1
ATOM 2900 C CA . GLY A 1 362 ? -12.273 -24.646 -17.813 1.00 88.69 362 GLY A CA 1
ATOM 2901 C C . GLY A 1 362 ? -11.015 -24.470 -16.957 1.00 88.69 362 GLY A C 1
ATOM 2902 O O . GLY A 1 362 ? -10.100 -25.284 -17.043 1.00 88.69 362 GLY A O 1
ATOM 2903 N N . GLN A 1 363 ? -10.947 -23.415 -16.144 1.00 86.94 363 GLN A N 1
ATOM 2904 C CA . GLN A 1 363 ? -9.837 -23.150 -15.230 1.00 86.94 363 GLN A CA 1
ATOM 2905 C C . GLN A 1 363 ? -10.189 -23.576 -13.796 1.00 86.94 363 GLN A C 1
ATOM 2907 O O . GLN A 1 363 ? -11.353 -23.743 -13.440 1.00 86.94 363 GLN A O 1
ATOM 2912 N N . GLY A 1 364 ? -9.175 -23.773 -12.956 1.00 87.88 364 GLY A N 1
ATOM 2913 C CA . GLY A 1 364 ? -9.343 -24.051 -11.528 1.00 87.88 364 GLY A CA 1
ATOM 2914 C C . GLY A 1 364 ? -9.096 -22.822 -10.654 1.00 87.88 364 GLY A C 1
ATOM 2915 O O . GLY A 1 364 ? -9.022 -21.692 -11.139 1.00 87.88 364 GLY A O 1
ATOM 2916 N N . LEU A 1 365 ? -8.916 -23.064 -9.355 1.00 91.00 365 LEU A N 1
ATOM 2917 C CA . LEU A 1 365 ? -8.303 -22.079 -8.465 1.00 91.00 365 LEU A CA 1
ATOM 2918 C C . LEU A 1 365 ? -6.853 -21.813 -8.888 1.00 91.00 365 LEU A C 1
ATOM 2920 O O . LEU A 1 365 ? -6.191 -22.677 -9.466 1.00 91.00 365 LEU A O 1
ATOM 2924 N N . ASP A 1 366 ? -6.356 -20.622 -8.560 1.00 90.19 366 ASP A N 1
ATOM 2925 C CA . ASP A 1 366 ? -4.952 -20.275 -8.768 1.00 90.19 366 ASP A CA 1
ATOM 2926 C C . ASP A 1 366 ? -4.043 -21.290 -8.031 1.00 90.19 366 ASP A C 1
ATOM 2928 O O . ASP A 1 366 ? -4.275 -21.562 -6.848 1.00 90.19 366 ASP A O 1
ATOM 2932 N N . PRO A 1 367 ? -3.000 -21.853 -8.675 1.00 94.25 367 PRO A N 1
ATOM 2933 C CA . PRO A 1 367 ? -2.119 -22.830 -8.034 1.00 94.25 367 PRO A CA 1
ATOM 2934 C C . PRO A 1 367 ? -1.428 -22.326 -6.758 1.00 94.25 367 PRO A C 1
ATOM 2936 O O . PRO A 1 367 ? -1.079 -23.120 -5.885 1.00 94.25 367 PRO A O 1
ATOM 2939 N N . ASN A 1 368 ? -1.268 -21.007 -6.588 1.00 95.56 368 ASN A N 1
ATOM 2940 C CA . ASN A 1 368 ? -0.745 -20.426 -5.350 1.00 95.56 368 ASN A CA 1
ATOM 2941 C C . ASN A 1 368 ? -1.629 -20.759 -4.132 1.00 95.56 368 ASN A C 1
ATOM 2943 O O . ASN A 1 368 ? -1.118 -20.743 -3.012 1.00 95.56 368 ASN A O 1
ATOM 2947 N N . THR A 1 369 ? -2.915 -21.079 -4.326 1.00 96.44 369 THR A N 1
ATOM 2948 C CA . THR A 1 369 ? -3.828 -21.486 -3.244 1.00 96.44 369 THR A CA 1
ATOM 2949 C C . THR A 1 369 ? -3.405 -22.813 -2.630 1.00 96.44 369 THR A C 1
ATOM 2951 O O . THR A 1 369 ? -3.428 -22.952 -1.411 1.00 96.44 369 THR A O 1
ATOM 2954 N N . GLN A 1 370 ? -2.915 -23.750 -3.444 1.00 96.81 370 GLN A N 1
ATOM 2955 C CA . GLN A 1 370 ? -2.416 -25.037 -2.954 1.00 96.81 370 GLN A CA 1
ATOM 2956 C C . GLN A 1 370 ? -1.123 -24.860 -2.149 1.00 96.81 370 GLN A C 1
ATOM 2958 O O . GLN A 1 370 ? -0.977 -25.436 -1.075 1.00 96.81 370 GLN A O 1
ATOM 2963 N N . VAL A 1 371 ? -0.211 -24.001 -2.621 1.00 98.00 371 VAL A N 1
ATOM 2964 C CA . VAL A 1 371 ? 1.038 -23.687 -1.902 1.00 98.00 371 VAL A CA 1
ATOM 2965 C C . VAL A 1 371 ? 0.745 -23.042 -0.544 1.00 98.00 371 VAL A C 1
ATOM 2967 O O . VAL A 1 371 ? 1.328 -23.427 0.464 1.00 98.00 371 VAL A O 1
ATOM 2970 N N . TRP A 1 372 ? -0.185 -22.085 -0.500 1.00 97.44 372 TRP A N 1
ATOM 2971 C CA . TRP A 1 372 ? -0.645 -21.444 0.736 1.00 97.44 372 TRP A CA 1
ATOM 2972 C C . TRP A 1 372 ? -1.273 -22.425 1.731 1.00 97.44 372 TRP A C 1
ATOM 2974 O O . TRP A 1 372 ? -1.009 -22.351 2.931 1.00 97.44 372 TRP A O 1
ATOM 2984 N N . ALA A 1 373 ? -2.100 -23.348 1.242 1.00 97.44 373 ALA A N 1
ATOM 2985 C CA . ALA A 1 373 ? -2.723 -24.358 2.085 1.00 97.44 373 ALA A CA 1
ATOM 2986 C C . ALA A 1 373 ? -1.686 -25.312 2.701 1.00 97.44 373 ALA A C 1
ATOM 2988 O O . ALA A 1 373 ? -1.803 -25.667 3.871 1.00 97.44 373 ALA A O 1
ATOM 2989 N N . ALA A 1 374 ? -0.645 -25.664 1.940 1.00 97.38 374 ALA A N 1
ATOM 2990 C CA . ALA A 1 374 ? 0.364 -26.644 2.335 1.00 97.38 374 ALA A CA 1
ATOM 2991 C C . ALA A 1 374 ? 1.451 -26.118 3.296 1.00 97.38 374 ALA A C 1
ATOM 2993 O O . ALA A 1 374 ? 2.053 -26.907 4.022 1.00 97.38 374 ALA A O 1
ATOM 2994 N N . LEU A 1 375 ? 1.743 -24.814 3.296 1.00 97.75 375 LEU A N 1
ATOM 2995 C CA . LEU A 1 375 ? 2.821 -24.215 4.102 1.00 97.75 375 LEU A CA 1
ATOM 2996 C C . LEU A 1 375 ? 2.286 -23.568 5.379 1.00 97.75 375 LEU A C 1
ATOM 2998 O O . LEU A 1 375 ? 1.217 -22.979 5.284 1.00 97.75 375 LEU A O 1
ATOM 3002 N N . PRO A 1 376 ? 3.012 -23.565 6.519 1.00 97.62 376 PRO A N 1
ATOM 3003 C CA . PRO A 1 376 ? 2.618 -22.829 7.729 1.00 97.62 376 PRO A CA 1
ATOM 3004 C C . PRO A 1 376 ? 2.239 -21.371 7.449 1.00 97.62 376 PRO A C 1
ATOM 3006 O O . PRO A 1 376 ? 2.721 -20.768 6.483 1.00 97.62 376 PRO A O 1
ATOM 3009 N N . LEU A 1 377 ? 1.373 -20.790 8.285 1.00 97.94 377 LEU A N 1
ATOM 3010 C CA . LEU A 1 377 ? 0.898 -19.435 8.023 1.00 97.94 377 LEU A CA 1
ATOM 3011 C C . LEU A 1 377 ? 2.082 -18.460 8.129 1.00 97.94 377 LEU A C 1
ATOM 3013 O O . LEU A 1 377 ? 2.915 -18.596 9.027 1.00 97.94 377 LEU A O 1
ATOM 3017 N N . PRO A 1 378 ? 2.200 -17.459 7.240 1.00 97.44 378 PRO A N 1
ATOM 3018 C CA . PRO A 1 378 ? 3.423 -16.666 7.159 1.00 97.44 378 PRO A CA 1
ATOM 3019 C C . PRO A 1 378 ? 3.774 -15.909 8.441 1.00 97.44 378 PRO A C 1
ATOM 3021 O O . PRO A 1 378 ? 4.953 -15.746 8.738 1.00 97.44 378 PRO A O 1
ATOM 3024 N N . TRP A 1 379 ? 2.773 -15.490 9.222 1.00 97.44 379 TRP A N 1
ATOM 3025 C CA . TRP A 1 379 ? 3.002 -14.870 10.528 1.00 97.44 379 TRP A CA 1
ATOM 3026 C C . TRP A 1 379 ? 3.476 -15.867 11.586 1.00 97.44 379 TRP A C 1
ATOM 3028 O O . TRP A 1 379 ? 4.209 -15.464 12.475 1.00 97.44 379 TRP A O 1
ATOM 3038 N N . GLU A 1 380 ? 3.116 -17.150 11.500 1.00 97.62 380 GLU A N 1
ATOM 3039 C CA . GLU A 1 380 ? 3.626 -18.174 12.424 1.00 97.62 380 GLU A CA 1
ATOM 3040 C C . GLU A 1 380 ? 5.122 -18.390 12.197 1.00 97.62 380 GLU A C 1
ATOM 3042 O O . GLU A 1 380 ? 5.900 -18.459 13.142 1.00 97.62 380 GLU A O 1
ATOM 3047 N N . VAL A 1 381 ? 5.537 -18.416 10.928 1.00 97.56 381 VAL A N 1
ATOM 3048 C CA . VAL A 1 381 ? 6.953 -18.514 10.554 1.00 97.56 381 VAL A CA 1
ATOM 3049 C C . VAL A 1 381 ? 7.713 -17.259 10.970 1.00 97.56 381 VAL A C 1
ATOM 3051 O O . VAL A 1 381 ? 8.751 -17.352 11.615 1.00 97.56 381 VAL A O 1
ATOM 3054 N N . PHE A 1 382 ? 7.191 -16.078 10.630 1.00 96.56 382 PHE A N 1
ATOM 3055 C CA . PHE A 1 382 ? 7.859 -14.810 10.926 1.00 96.56 382 PHE A CA 1
ATOM 3056 C C . PHE A 1 382 ? 7.982 -14.541 12.435 1.00 96.56 382 PHE A C 1
ATOM 3058 O O . PHE A 1 382 ? 8.980 -13.988 12.882 1.00 96.56 382 PHE A O 1
ATOM 3065 N N . LEU A 1 383 ? 6.982 -14.938 13.230 1.00 93.75 383 LEU A N 1
ATOM 3066 C CA . LEU A 1 383 ? 6.997 -14.802 14.692 1.00 93.75 383 LEU A CA 1
ATOM 3067 C C . LEU A 1 383 ? 7.704 -15.974 15.401 1.00 93.75 383 LEU A C 1
ATOM 3069 O O . LEU A 1 383 ? 7.759 -15.989 16.628 1.00 93.75 383 LEU A O 1
ATOM 3073 N N . GLY A 1 384 ? 8.228 -16.952 14.654 1.00 94.50 384 GLY A N 1
ATOM 3074 C CA . GLY A 1 384 ? 8.978 -18.087 15.194 1.00 94.50 384 GLY A CA 1
ATOM 3075 C C . GLY A 1 384 ? 8.133 -19.158 15.893 1.00 94.50 384 GLY A C 1
ATOM 3076 O O . GLY A 1 384 ? 8.682 -19.989 16.611 1.00 94.50 384 GLY A O 1
ATOM 3077 N N . THR A 1 385 ? 6.809 -19.171 15.704 1.00 96.12 385 THR A N 1
ATOM 3078 C CA . THR A 1 385 ? 5.923 -20.218 16.247 1.00 96.12 385 THR A CA 1
ATOM 3079 C C . THR A 1 385 ? 5.807 -21.441 15.333 1.00 96.12 385 THR A C 1
ATOM 3081 O O . THR A 1 385 ? 5.334 -22.489 15.772 1.00 96.12 385 THR A O 1
ATOM 3084 N N . ALA A 1 386 ? 6.261 -21.335 14.083 1.00 97.12 386 ALA A N 1
ATOM 3085 C CA . ALA A 1 386 ? 6.404 -22.442 13.143 1.00 97.12 386 ALA A CA 1
ATOM 3086 C C . ALA A 1 386 ? 7.710 -22.315 12.346 1.00 97.12 386 ALA A C 1
ATOM 3088 O O . ALA A 1 386 ? 8.262 -21.227 12.204 1.00 97.12 386 ALA A O 1
ATOM 3089 N N . THR A 1 387 ? 8.187 -23.420 11.774 1.00 96.19 387 THR A N 1
ATOM 3090 C CA . THR A 1 387 ? 9.362 -23.432 10.894 1.00 96.19 387 THR A CA 1
ATOM 3091 C C . THR A 1 387 ? 8.943 -23.614 9.439 1.00 96.19 387 THR A C 1
ATOM 3093 O O . THR A 1 387 ? 8.058 -24.411 9.121 1.00 96.19 387 THR A O 1
ATOM 3096 N N . CYS A 1 388 ? 9.569 -22.859 8.537 1.00 97.62 388 CYS A N 1
ATOM 3097 C CA . CYS A 1 388 ? 9.378 -23.014 7.099 1.00 97.62 388 CYS A CA 1
ATOM 3098 C C . CYS A 1 388 ? 10.670 -22.648 6.370 1.00 97.62 388 CYS A C 1
ATOM 3100 O O . CYS A 1 388 ? 11.086 -21.492 6.375 1.00 97.62 388 CYS A O 1
ATOM 3102 N N . THR A 1 389 ? 11.296 -23.639 5.745 1.00 96.25 389 THR A N 1
ATOM 3103 C CA . THR A 1 3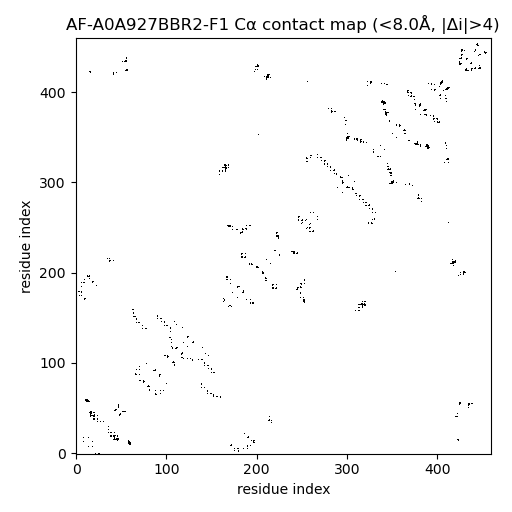89 ? 12.556 -23.497 5.015 1.00 96.25 389 THR A CA 1
ATOM 3104 C C . THR A 1 389 ? 12.314 -23.286 3.527 1.00 96.25 389 THR A C 1
ATOM 3106 O O . THR A 1 389 ? 11.259 -23.632 2.974 1.00 96.25 389 THR A O 1
ATOM 3109 N N . ARG A 1 390 ? 13.338 -22.792 2.829 1.00 96.75 390 ARG A N 1
ATOM 3110 C CA . ARG A 1 390 ? 13.351 -22.700 1.366 1.00 96.75 390 ARG A CA 1
ATOM 3111 C C . ARG A 1 390 ? 12.976 -24.021 0.690 1.00 96.75 390 ARG A C 1
ATOM 3113 O O . ARG A 1 390 ? 12.231 -24.022 -0.293 1.00 96.75 390 ARG A O 1
ATOM 3120 N N . ALA A 1 391 ? 13.463 -25.146 1.214 1.00 96.94 391 ALA A N 1
ATOM 3121 C CA . ALA A 1 391 ? 13.187 -26.474 0.676 1.00 96.94 391 ALA A CA 1
ATOM 3122 C C . ALA A 1 391 ? 11.697 -26.848 0.771 1.00 96.94 391 ALA A C 1
ATOM 3124 O O . ALA A 1 391 ? 11.136 -27.374 -0.196 1.00 96.94 391 ALA A O 1
ATOM 3125 N N . GLN A 1 392 ? 11.041 -26.525 1.893 1.00 97.75 392 GLN A N 1
ATOM 3126 C CA . GLN A 1 392 ? 9.605 -26.758 2.081 1.00 97.75 392 GLN A CA 1
ATOM 3127 C C . GLN A 1 392 ? 8.780 -25.934 1.086 1.00 97.75 392 GLN A C 1
ATOM 3129 O O . GLN A 1 392 ? 7.939 -26.492 0.377 1.00 97.75 392 GLN A O 1
ATOM 3134 N N . VAL A 1 393 ? 9.085 -24.639 0.941 1.00 97.94 393 VAL A N 1
ATOM 3135 C CA . VAL A 1 393 ? 8.416 -23.764 -0.038 1.00 97.94 393 VAL A CA 1
ATOM 3136 C C . VAL A 1 393 ? 8.625 -24.262 -1.469 1.00 97.94 393 VAL A C 1
ATOM 3138 O O . VAL A 1 393 ? 7.675 -24.316 -2.253 1.00 97.94 393 VAL A O 1
ATOM 3141 N N . ALA A 1 394 ? 9.849 -24.668 -1.821 1.00 97.94 394 ALA A N 1
ATOM 3142 C CA . ALA A 1 394 ? 10.161 -25.202 -3.143 1.00 97.94 394 ALA A CA 1
ATOM 3143 C C . ALA A 1 394 ? 9.374 -26.485 -3.448 1.00 97.94 394 ALA A C 1
ATOM 3145 O O . ALA A 1 394 ? 8.894 -26.660 -4.569 1.00 97.94 394 ALA A O 1
ATOM 3146 N N . SER A 1 395 ? 9.238 -27.372 -2.457 1.00 98.12 395 SER A N 1
ATOM 3147 C CA . SER A 1 395 ? 8.460 -28.606 -2.574 1.00 98.12 395 SER A CA 1
ATOM 3148 C C . SER A 1 395 ? 6.979 -28.312 -2.815 1.00 98.12 395 SER A C 1
ATOM 3150 O O . SER A 1 395 ? 6.421 -28.784 -3.806 1.00 98.12 395 SER A O 1
ATOM 3152 N N . ALA A 1 396 ? 6.376 -27.451 -1.988 1.00 98.12 396 ALA A N 1
ATOM 3153 C CA . ALA A 1 396 ? 4.975 -27.060 -2.123 1.00 98.12 396 ALA A CA 1
ATOM 3154 C C . ALA A 1 396 ? 4.690 -26.391 -3.481 1.00 98.12 396 ALA A C 1
ATOM 3156 O O . ALA A 1 396 ? 3.701 -26.713 -4.136 1.00 98.12 396 ALA A O 1
ATOM 3157 N N . CYS A 1 397 ? 5.590 -25.520 -3.960 1.00 98.19 397 CYS A N 1
ATOM 3158 C CA . CYS A 1 397 ? 5.470 -24.918 -5.292 1.00 98.19 397 CYS A CA 1
ATOM 3159 C C . CYS A 1 397 ? 5.454 -25.975 -6.400 1.00 98.19 397 CYS A C 1
ATOM 3161 O O . CYS A 1 397 ? 4.570 -25.945 -7.252 1.00 98.19 397 CYS A O 1
ATOM 3163 N N . ARG A 1 398 ? 6.399 -26.924 -6.381 1.00 98.12 398 ARG A N 1
ATOM 3164 C CA . ARG A 1 398 ? 6.478 -27.979 -7.403 1.00 98.12 398 ARG A CA 1
ATOM 3165 C C . ARG A 1 398 ? 5.252 -28.887 -7.392 1.00 98.12 398 ARG A C 1
ATOM 3167 O O . ARG A 1 398 ? 4.758 -29.221 -8.463 1.00 98.12 398 ARG A O 1
ATOM 3174 N N . GLN A 1 399 ? 4.743 -29.242 -6.213 1.00 97.75 399 GLN A N 1
ATOM 3175 C CA . GLN A 1 399 ? 3.511 -30.028 -6.074 1.00 97.75 399 GLN A CA 1
ATOM 3176 C C . GLN A 1 399 ? 2.297 -29.307 -6.676 1.00 97.75 399 GLN A C 1
ATOM 3178 O O . GLN A 1 399 ? 1.464 -29.944 -7.311 1.00 97.75 399 GLN A O 1
ATOM 3183 N N . ALA A 1 400 ? 2.244 -27.979 -6.557 1.00 96.75 400 ALA A N 1
ATOM 3184 C CA . ALA A 1 400 ? 1.222 -27.144 -7.182 1.00 96.75 400 ALA A CA 1
ATOM 3185 C C . ALA A 1 400 ? 1.500 -26.812 -8.667 1.00 96.75 400 ALA A C 1
ATOM 3187 O O . ALA A 1 400 ? 0.771 -26.025 -9.266 1.00 96.75 400 ALA A O 1
ATOM 3188 N N . GLY A 1 401 ? 2.564 -27.347 -9.280 1.00 96.62 401 GLY A N 1
ATOM 3189 C CA . GLY A 1 401 ? 2.924 -27.054 -10.674 1.00 96.62 401 GLY A CA 1
ATOM 3190 C C . GLY A 1 401 ? 3.509 -25.653 -10.908 1.00 96.62 401 GLY A C 1
ATOM 3191 O O . GLY A 1 401 ? 3.459 -25.138 -12.025 1.00 96.62 401 GLY A O 1
ATOM 3192 N N . LEU A 1 402 ? 4.060 -25.014 -9.873 1.00 96.50 402 LEU A N 1
ATOM 3193 C CA . LEU A 1 402 ? 4.705 -23.702 -9.944 1.00 96.50 402 LEU A CA 1
ATOM 3194 C C . LEU A 1 402 ? 6.235 -23.811 -9.924 1.00 96.50 402 LEU A C 1
ATOM 3196 O O . LEU A 1 402 ? 6.819 -24.562 -9.144 1.00 96.50 402 LEU A O 1
ATOM 3200 N N . ASP A 1 403 ? 6.898 -22.968 -10.719 1.00 96.12 403 ASP A N 1
ATOM 3201 C CA . ASP A 1 403 ? 8.337 -22.712 -10.592 1.00 96.12 403 ASP A CA 1
ATOM 3202 C C . ASP A 1 403 ? 8.568 -21.776 -9.390 1.00 96.12 403 ASP A C 1
ATOM 3204 O O . ASP A 1 403 ? 8.145 -20.614 -9.442 1.00 96.12 403 ASP A O 1
ATOM 3208 N N . PRO A 1 404 ? 9.217 -22.228 -8.302 1.00 94.62 404 PRO A N 1
ATOM 3209 C CA . PRO A 1 404 ? 9.354 -21.431 -7.085 1.00 94.62 404 PRO A CA 1
ATOM 3210 C C . PRO A 1 404 ? 10.176 -20.143 -7.270 1.00 94.62 404 PRO A C 1
ATOM 3212 O O . PRO A 1 404 ? 9.937 -19.162 -6.558 1.00 94.62 404 PRO A O 1
ATOM 3215 N N . LEU A 1 405 ? 11.112 -20.116 -8.226 1.00 93.25 405 LEU A N 1
ATOM 3216 C CA . LEU A 1 405 ? 11.952 -18.948 -8.502 1.00 93.25 405 LEU A CA 1
ATOM 3217 C C . LEU A 1 405 ? 11.196 -17.933 -9.364 1.00 93.25 405 LEU A C 1
ATOM 3219 O O . LEU A 1 405 ? 11.170 -16.748 -9.049 1.00 93.25 405 LEU A O 1
ATOM 3223 N N . LYS A 1 406 ? 10.498 -18.385 -10.413 1.00 91.62 406 LYS A N 1
ATOM 3224 C CA . LYS A 1 406 ? 9.763 -17.475 -11.318 1.00 91.62 406 LYS A CA 1
ATOM 3225 C C . LYS A 1 406 ? 8.451 -16.959 -10.734 1.00 91.62 406 LYS A C 1
ATOM 3227 O O . LYS A 1 406 ? 8.010 -15.861 -11.069 1.00 91.62 406 LYS A O 1
ATOM 3232 N N . SER A 1 407 ? 7.810 -17.743 -9.871 1.00 91.06 407 SER A N 1
ATOM 3233 C CA . SER A 1 407 ? 6.519 -17.393 -9.268 1.00 91.06 407 SER A CA 1
ATOM 3234 C C . SER A 1 407 ? 6.629 -16.356 -8.145 1.00 91.06 407 SER A C 1
ATOM 3236 O O . SER A 1 407 ? 5.601 -15.862 -7.674 1.00 91.06 407 SER A O 1
ATOM 3238 N N . GLY A 1 408 ? 7.840 -16.000 -7.701 1.00 92.12 408 GLY A N 1
ATOM 3239 C CA . GLY A 1 408 ? 8.067 -15.048 -6.610 1.00 92.12 408 GLY A CA 1
ATOM 3240 C C . GLY A 1 408 ? 7.899 -15.639 -5.211 1.00 92.12 408 GLY A C 1
ATOM 3241 O O . GLY A 1 408 ? 7.656 -14.906 -4.255 1.00 92.12 408 GLY A O 1
ATOM 3242 N N . TRP A 1 409 ? 7.933 -16.967 -5.074 1.00 95.69 409 TRP A N 1
ATOM 3243 C CA . TRP A 1 409 ? 7.953 -17.601 -3.756 1.00 95.69 409 TRP A CA 1
ATOM 3244 C C . TRP A 1 409 ? 9.355 -17.598 -3.154 1.00 95.69 409 TRP A C 1
ATOM 3246 O O . TRP A 1 409 ? 9.468 -17.358 -1.961 1.00 95.69 409 TRP A O 1
ATOM 3256 N N . LEU A 1 410 ? 10.407 -17.795 -3.949 1.00 95.69 410 LEU A N 1
ATOM 3257 C CA . LEU A 1 410 ? 11.775 -17.893 -3.426 1.00 95.69 410 LEU A CA 1
ATOM 3258 C C . LEU A 1 410 ? 12.747 -16.844 -3.957 1.00 95.69 410 LEU A C 1
ATOM 3260 O O . LEU A 1 410 ? 13.826 -16.719 -3.400 1.00 95.69 410 LEU A O 1
ATOM 3264 N N . ALA A 1 411 ? 12.392 -16.121 -5.018 1.00 93.81 411 ALA A N 1
ATOM 3265 C CA . ALA A 1 411 ? 13.291 -15.176 -5.668 1.00 93.81 411 ALA A CA 1
ATOM 3266 C C . ALA A 1 411 ? 12.547 -13.924 -6.160 1.00 93.81 411 ALA A C 1
ATOM 3268 O O . ALA A 1 411 ? 11.322 -13.974 -6.343 1.00 93.81 411 ALA A O 1
ATOM 3269 N N . PRO A 1 412 ? 13.275 -12.820 -6.415 1.00 91.81 412 PRO A N 1
ATOM 3270 C CA . PRO A 1 412 ? 12.754 -11.646 -7.103 1.00 91.81 412 PRO A CA 1
ATOM 3271 C C . PRO A 1 412 ? 12.046 -12.023 -8.402 1.00 91.81 412 PRO A C 1
ATOM 3273 O O . PRO A 1 412 ? 12.561 -12.797 -9.213 1.00 91.81 412 PRO A O 1
ATOM 3276 N N . ARG A 1 413 ? 10.855 -11.463 -8.630 1.00 85.25 413 ARG A N 1
ATOM 3277 C CA . ARG A 1 413 ? 10.128 -11.728 -9.875 1.00 85.25 413 ARG A CA 1
ATOM 3278 C C . ARG A 1 413 ? 10.780 -10.973 -11.030 1.00 85.25 413 ARG A C 1
ATOM 3280 O O . ARG A 1 413 ? 11.062 -9.785 -10.885 1.00 85.25 413 ARG A O 1
ATOM 3287 N N . PRO A 1 414 ? 10.926 -11.597 -12.210 1.00 79.25 414 PRO A N 1
ATOM 3288 C CA . PRO A 1 414 ? 11.353 -10.865 -13.387 1.00 79.25 414 PRO A CA 1
ATOM 3289 C C . PRO A 1 414 ? 10.290 -9.825 -13.760 1.00 79.25 414 PRO A C 1
ATOM 3291 O O . PRO A 1 414 ? 9.106 -10.140 -13.934 1.00 79.25 414 PRO A O 1
ATOM 3294 N N . HIS A 1 415 ? 10.719 -8.575 -13.897 1.00 79.12 415 HIS A N 1
ATOM 3295 C CA . HIS A 1 415 ? 9.888 -7.498 -14.416 1.00 79.12 415 HIS A CA 1
ATOM 3296 C C . HIS A 1 415 ? 10.089 -7.377 -15.925 1.00 79.12 415 HIS A C 1
ATOM 3298 O O . HIS A 1 415 ? 11.192 -7.524 -16.441 1.00 79.12 415 HIS A O 1
ATOM 3304 N N . GLY A 1 416 ? 8.994 -7.144 -16.643 1.00 84.69 416 GLY A N 1
ATOM 3305 C CA . GLY A 1 416 ? 9.015 -6.913 -18.082 1.00 84.69 416 GLY A CA 1
ATOM 3306 C C . GLY A 1 416 ? 8.187 -5.685 -18.407 1.00 84.69 416 GLY A C 1
ATOM 3307 O O . GLY A 1 416 ? 7.168 -5.448 -17.751 1.00 84.69 416 GLY A O 1
ATOM 3308 N N . VAL A 1 417 ? 8.626 -4.938 -19.417 1.00 92.69 417 VAL A N 1
ATOM 3309 C CA . VAL A 1 417 ? 7.937 -3.744 -19.907 1.00 92.69 417 VAL A CA 1
ATOM 3310 C C . VAL A 1 417 ? 6.670 -4.166 -20.640 1.00 92.69 417 VAL A C 1
ATOM 3312 O O . VAL A 1 417 ? 6.720 -5.003 -21.543 1.00 92.69 417 VAL A O 1
ATOM 3315 N N . VAL A 1 418 ? 5.531 -3.594 -20.253 1.00 92.75 418 VAL A N 1
ATOM 3316 C CA . VAL A 1 418 ? 4.259 -3.797 -20.963 1.00 92.75 418 VAL A CA 1
ATOM 3317 C C . VAL A 1 418 ? 3.871 -2.558 -21.774 1.00 92.75 418 VAL A C 1
ATOM 3319 O O . VAL A 1 418 ? 4.246 -1.444 -21.411 1.00 92.75 418 VAL A O 1
ATOM 3322 N N . PRO A 1 419 ? 3.090 -2.701 -22.857 1.00 94.44 419 PRO A N 1
ATOM 3323 C CA . PRO A 1 419 ? 2.558 -1.544 -23.566 1.00 94.44 419 PRO A CA 1
ATOM 3324 C C . PRO A 1 419 ? 1.658 -0.698 -22.661 1.00 94.44 419 PRO A C 1
ATOM 3326 O O . PRO A 1 419 ? 0.865 -1.239 -21.880 1.00 94.44 419 PRO A O 1
ATOM 3329 N N . PHE A 1 420 ? 1.730 0.626 -22.812 1.00 94.56 420 PHE A N 1
ATOM 3330 C CA . PHE A 1 420 ? 0.791 1.528 -22.150 1.00 94.56 420 PHE A CA 1
ATOM 3331 C C . PHE A 1 420 ? -0.643 1.219 -22.606 1.00 94.56 420 PHE A C 1
ATOM 3333 O O . PHE A 1 420 ? -0.918 1.083 -23.803 1.00 94.56 420 PHE A O 1
ATOM 3340 N N . ARG A 1 421 ? -1.564 1.142 -21.640 1.00 92.56 421 ARG A N 1
ATOM 3341 C CA . ARG A 1 421 ? -3.010 1.093 -21.881 1.00 92.56 42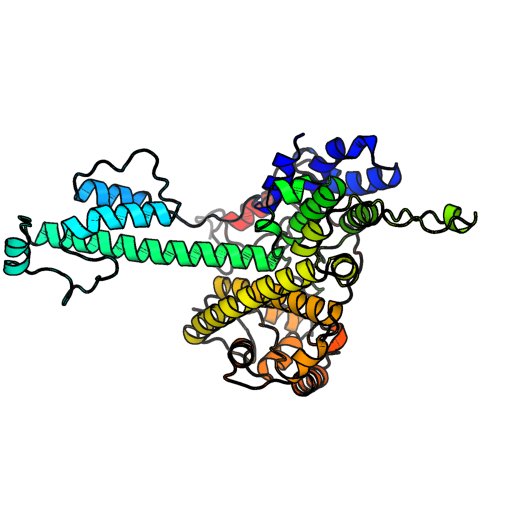1 ARG A CA 1
ATOM 3342 C C . ARG A 1 421 ? -3.693 2.127 -20.991 1.00 92.56 421 ARG A C 1
ATOM 3344 O O . ARG A 1 421 ? -3.367 2.145 -19.798 1.00 92.56 421 ARG A O 1
ATOM 3351 N N . PRO A 1 422 ? -4.635 2.917 -21.537 1.00 91.25 422 PRO A N 1
ATOM 3352 C CA . PRO A 1 422 ? -5.402 3.866 -20.750 1.00 91.25 422 PRO A CA 1
ATOM 3353 C C . PRO A 1 422 ? -6.125 3.193 -19.585 1.00 91.25 422 PRO A C 1
ATOM 3355 O O . PRO A 1 422 ? -6.574 2.051 -19.692 1.00 91.25 422 PRO A O 1
ATOM 3358 N N . THR A 1 423 ? -6.260 3.930 -18.492 1.00 91.06 423 THR A N 1
ATOM 3359 C CA . THR A 1 423 ? -6.992 3.528 -17.298 1.00 91.06 423 THR A CA 1
ATOM 3360 C C . THR A 1 423 ? -8.434 3.188 -17.681 1.00 91.06 423 THR A C 1
ATOM 3362 O O . THR A 1 423 ? -9.150 4.070 -18.167 1.00 91.06 423 THR A O 1
ATOM 3365 N N . PRO A 1 424 ? -8.890 1.940 -17.468 1.00 89.44 424 PRO A N 1
ATOM 3366 C CA . PRO A 1 424 ? -10.263 1.569 -17.761 1.00 89.44 424 PRO A CA 1
ATOM 3367 C C . PRO A 1 424 ? -11.213 2.174 -16.726 1.00 89.44 424 PRO A C 1
ATOM 3369 O O . PRO A 1 424 ? -10.892 2.303 -15.540 1.00 89.44 424 PRO A O 1
ATOM 3372 N N . GLU A 1 425 ? -12.431 2.488 -17.154 1.00 91.19 425 GLU A N 1
ATOM 3373 C CA . GLU A 1 425 ? -13.510 2.795 -16.222 1.00 91.19 425 GLU A CA 1
ATOM 3374 C C . GLU A 1 425 ? -14.062 1.482 -15.667 1.00 91.19 425 GLU A C 1
ATOM 3376 O O . GLU A 1 425 ? -14.516 0.619 -16.411 1.00 91.19 425 GLU A O 1
ATOM 3381 N N . LEU A 1 426 ? -14.006 1.312 -14.346 1.00 89.75 426 LEU A N 1
ATOM 3382 C CA . LEU A 1 426 ? -14.387 0.053 -13.703 1.00 89.75 426 LEU A CA 1
ATOM 3383 C C . LEU A 1 426 ? -15.658 0.199 -12.876 1.00 89.75 426 LEU A C 1
ATOM 3385 O O . LEU A 1 426 ? -15.742 1.113 -12.053 1.00 89.75 426 LEU A O 1
ATOM 3389 N N . VAL A 1 427 ? -16.571 -0.766 -12.973 1.00 87.00 427 VAL A N 1
ATOM 3390 C CA . VAL A 1 427 ? -17.698 -0.991 -12.058 1.00 87.00 427 VAL A CA 1
ATOM 3391 C C . VAL A 1 427 ? -17.413 -2.260 -11.264 1.00 87.00 427 VAL A C 1
ATOM 3393 O O . VAL A 1 427 ? -17.505 -3.360 -11.788 1.00 87.00 427 VAL A O 1
ATOM 3396 N N . HIS A 1 428 ? -17.002 -2.102 -10.001 1.00 82.62 428 HIS A N 1
ATOM 3397 C CA . HIS A 1 428 ? -16.643 -3.224 -9.119 1.00 82.62 428 HIS A CA 1
ATOM 3398 C C . HIS A 1 428 ? -15.653 -4.235 -9.741 1.00 82.62 428 HIS A C 1
ATOM 3400 O O . HIS A 1 428 ? -15.755 -5.425 -9.497 1.00 82.62 428 HIS A O 1
ATOM 3406 N N . GLY A 1 429 ? -14.683 -3.749 -10.526 1.00 85.19 429 GLY A N 1
ATOM 3407 C CA . GLY A 1 429 ? -13.667 -4.580 -11.189 1.00 85.19 429 GLY A CA 1
ATOM 3408 C C . GLY A 1 429 ? -13.992 -4.923 -12.645 1.00 85.19 429 GLY A C 1
ATOM 3409 O O . GLY A 1 429 ? -13.086 -5.291 -13.380 1.00 85.19 429 GLY A O 1
ATOM 3410 N N . VAL A 1 430 ? -15.234 -4.726 -13.092 1.00 86.56 430 VAL A N 1
ATOM 3411 C CA . VAL A 1 430 ? -15.648 -4.953 -14.484 1.00 86.56 430 VAL A CA 1
ATOM 3412 C C . VAL A 1 430 ? -15.407 -3.698 -15.319 1.00 86.56 430 VAL A C 1
ATOM 3414 O O . VAL A 1 430 ? -15.896 -2.623 -14.962 1.00 86.56 430 VAL A O 1
ATOM 3417 N N . SER A 1 431 ? -14.676 -3.826 -16.424 1.00 90.38 431 SER A N 1
ATOM 3418 C CA . SER A 1 431 ? -14.431 -2.727 -17.363 1.00 90.38 431 SER A CA 1
ATOM 3419 C C . SER A 1 431 ? -15.694 -2.320 -18.119 1.00 90.38 431 SER A C 1
ATOM 3421 O O . SER A 1 431 ? -16.416 -3.154 -18.659 1.00 90.38 431 SER A O 1
ATOM 3423 N N . VAL A 1 432 ? -15.945 -1.014 -18.180 1.00 89.69 432 VAL A N 1
ATOM 3424 C CA . VAL A 1 432 ? -17.064 -0.389 -18.890 1.00 89.69 432 VAL A CA 1
ATOM 3425 C C . VAL A 1 432 ? -16.508 0.755 -19.721 1.00 89.69 432 VAL A C 1
ATOM 3427 O O . VAL A 1 432 ? -15.916 1.668 -19.180 1.00 89.69 432 VAL A O 1
ATOM 3430 N N . THR A 1 433 ? -16.698 0.757 -21.036 1.00 86.81 433 THR A N 1
ATOM 3431 C CA . THR A 1 433 ? -16.035 1.740 -21.915 1.00 86.81 433 THR A CA 1
ATOM 3432 C C . THR A 1 433 ? -16.479 3.188 -21.676 1.00 86.81 433 THR A C 1
ATOM 3434 O O . THR A 1 433 ? -15.707 4.118 -21.897 1.00 86.81 433 THR A O 1
ATOM 3437 N N . ASN A 1 434 ? -17.723 3.401 -21.238 1.00 88.19 434 ASN A N 1
ATOM 3438 C CA . ASN A 1 434 ? -18.297 4.733 -21.062 1.00 88.19 434 ASN A CA 1
ATOM 3439 C C . ASN A 1 434 ? -18.295 5.157 -19.571 1.00 88.19 434 ASN A C 1
ATOM 3441 O O . ASN A 1 434 ? -18.940 4.487 -18.757 1.00 88.19 434 ASN A O 1
ATOM 3445 N N . PRO A 1 435 ? -17.646 6.283 -19.196 1.00 87.69 435 PRO A N 1
ATOM 3446 C CA . PRO A 1 435 ? -17.552 6.727 -17.800 1.00 87.69 435 PRO A CA 1
ATOM 3447 C C . PRO A 1 435 ? -18.903 7.116 -17.186 1.00 87.69 435 PRO A C 1
ATOM 3449 O O . PRO A 1 435 ? -19.130 6.875 -15.998 1.00 87.69 435 PRO A O 1
ATOM 3452 N N . TYR A 1 436 ? -19.824 7.677 -17.977 1.00 88.62 436 TYR A N 1
ATOM 3453 C CA . TYR A 1 436 ? -21.180 7.991 -17.522 1.00 88.62 436 TYR A CA 1
ATOM 3454 C C . TYR A 1 436 ? -21.944 6.709 -17.183 1.00 88.62 436 TYR A C 1
ATOM 3456 O O . TYR A 1 436 ? -22.483 6.584 -16.082 1.00 88.62 436 TYR A O 1
ATOM 3464 N N . LEU A 1 437 ? -21.916 5.717 -18.079 1.00 90.12 437 LEU A N 1
ATOM 3465 C CA . LEU A 1 437 ? -22.541 4.419 -17.825 1.00 90.12 437 LEU A CA 1
ATOM 3466 C C . LEU A 1 437 ? -21.922 3.743 -16.597 1.00 90.12 437 LEU A C 1
ATOM 3468 O O . LEU A 1 437 ? -22.649 3.246 -15.741 1.00 90.12 437 LEU A O 1
ATOM 3472 N N . ALA A 1 438 ? -20.594 3.784 -16.456 1.00 90.75 438 ALA A N 1
ATOM 3473 C CA . ALA A 1 438 ? -19.914 3.241 -15.285 1.00 90.75 438 ALA A CA 1
ATOM 3474 C C . ALA A 1 438 ? -20.395 3.901 -13.977 1.00 90.75 438 ALA A C 1
ATOM 3476 O O . ALA A 1 438 ? -20.622 3.217 -12.975 1.00 90.75 438 ALA A O 1
ATOM 3477 N N . ALA A 1 439 ? -20.591 5.223 -13.970 1.00 87.81 439 ALA A N 1
ATOM 3478 C CA . ALA A 1 439 ? -21.117 5.949 -12.816 1.00 87.81 439 ALA A CA 1
ATOM 3479 C C . ALA A 1 439 ? -22.580 5.581 -12.501 1.00 87.81 439 ALA A C 1
ATOM 3481 O O . ALA A 1 439 ? -22.921 5.381 -11.330 1.00 87.81 439 ALA A O 1
ATOM 3482 N N . VAL A 1 440 ? -23.430 5.445 -13.525 1.00 88.81 440 VAL A N 1
ATOM 3483 C CA . VAL A 1 440 ? -24.825 4.995 -13.376 1.00 88.81 440 VAL A CA 1
ATOM 3484 C C . VAL A 1 440 ? -24.866 3.577 -12.799 1.00 88.81 440 VAL A C 1
ATOM 3486 O O . VAL A 1 440 ? -25.474 3.359 -11.752 1.00 88.81 440 VAL A O 1
ATOM 3489 N N . LEU A 1 441 ? -24.150 2.623 -13.394 1.00 90.38 441 LEU A N 1
ATOM 3490 C CA . LEU A 1 441 ? -24.136 1.228 -12.942 1.00 90.38 441 LEU A CA 1
ATOM 3491 C C . LEU A 1 441 ? -23.663 1.088 -11.486 1.00 90.38 441 LEU A C 1
ATOM 3493 O O . LEU A 1 441 ? -24.278 0.354 -10.710 1.00 90.38 441 LEU A O 1
ATOM 3497 N N . LYS A 1 442 ? -22.641 1.854 -11.074 1.00 87.88 442 LYS A N 1
ATOM 3498 C CA . LYS A 1 442 ? -22.203 1.931 -9.666 1.00 87.88 442 LYS A CA 1
ATOM 3499 C C . LYS A 1 442 ? -23.314 2.406 -8.736 1.00 87.88 442 LYS A C 1
ATOM 3501 O O . LYS A 1 442 ? -23.532 1.804 -7.686 1.00 87.88 442 LYS A O 1
ATOM 3506 N N . ARG A 1 443 ? -24.012 3.486 -9.104 1.00 88.31 443 ARG A N 1
ATOM 3507 C CA . ARG A 1 443 ? -25.112 4.056 -8.306 1.00 88.31 443 ARG A CA 1
ATOM 3508 C C . ARG A 1 443 ? -26.233 3.041 -8.101 1.00 88.31 443 ARG A C 1
ATOM 3510 O O . ARG A 1 443 ? -26.758 2.926 -6.997 1.00 88.31 443 ARG A O 1
ATOM 3517 N N . HIS A 1 444 ? -26.524 2.266 -9.142 1.00 88.69 444 HIS A N 1
ATOM 3518 C CA . HIS A 1 444 ? -27.540 1.217 -9.137 1.00 88.69 444 HIS A CA 1
ATOM 3519 C C . HIS A 1 444 ? -27.042 -0.136 -8.600 1.00 88.69 444 HIS A C 1
ATOM 3521 O O . HIS A 1 444 ? -27.790 -1.110 -8.604 1.00 88.69 444 HIS A O 1
ATOM 3527 N N . ARG A 1 445 ? -25.812 -0.191 -8.063 1.00 87.56 445 ARG A N 1
ATOM 3528 C CA . ARG A 1 445 ? -25.216 -1.365 -7.398 1.00 87.56 445 ARG A CA 1
ATOM 3529 C C . ARG A 1 445 ? -25.002 -2.581 -8.306 1.00 87.56 445 ARG A C 1
ATOM 3531 O O . ARG A 1 445 ? -24.810 -3.689 -7.800 1.00 87.56 445 ARG A O 1
ATOM 3538 N N . TYR A 1 446 ? -24.958 -2.390 -9.622 1.00 86.56 446 TYR A N 1
ATOM 3539 C CA . TYR A 1 446 ? -24.578 -3.459 -10.547 1.00 86.56 446 TYR A CA 1
ATOM 3540 C C . TYR A 1 446 ? -23.161 -3.959 -10.243 1.00 86.56 446 TYR A C 1
ATOM 3542 O O . TYR A 1 446 ? -22.285 -3.169 -9.891 1.00 86.56 446 TYR A O 1
ATOM 3550 N N . PHE A 1 447 ? -22.953 -5.275 -10.347 1.00 82.31 447 PHE A N 1
ATOM 3551 C CA . PHE A 1 447 ? -21.688 -5.973 -10.050 1.00 82.31 447 PHE A CA 1
ATOM 3552 C C . PHE A 1 447 ? -21.163 -5.818 -8.609 1.00 82.31 447 PHE A C 1
ATOM 3554 O O . PHE A 1 447 ? -20.052 -6.231 -8.302 1.00 82.31 447 PHE A O 1
ATOM 3561 N N . SER A 1 448 ? -21.943 -5.233 -7.695 1.00 76.69 448 SER A N 1
ATOM 3562 C CA . SER A 1 448 ? -21.494 -4.960 -6.321 1.00 76.69 448 SER A CA 1
ATOM 3563 C C . SER A 1 448 ? -21.681 -6.128 -5.345 1.00 76.69 448 SER A C 1
ATOM 3565 O O . SER A 1 448 ? -21.326 -5.999 -4.172 1.00 76.69 448 SER A O 1
ATOM 3567 N N . GLY A 1 449 ? -22.326 -7.212 -5.789 1.00 74.81 449 GLY A N 1
ATOM 3568 C CA . GLY A 1 449 ? -22.810 -8.298 -4.928 1.00 74.81 449 GLY A CA 1
ATOM 3569 C C . GLY A 1 449 ? -23.991 -7.910 -4.024 1.00 74.81 449 GLY A C 1
ATOM 3570 O O . GLY A 1 449 ? -24.467 -8.733 -3.248 1.00 74.81 449 GLY A O 1
ATOM 3571 N N . LYS A 1 450 ? -24.479 -6.663 -4.098 1.00 79.50 450 LYS A N 1
ATOM 3572 C CA . LYS A 1 450 ? -25.665 -6.184 -3.371 1.00 79.50 450 LYS A CA 1
ATOM 3573 C C . LYS A 1 450 ? -26.906 -6.234 -4.269 1.00 79.50 450 LYS A C 1
ATOM 3575 O O . LYS A 1 450 ? -26.754 -6.198 -5.490 1.00 79.50 450 LYS A O 1
ATOM 3580 N N . PRO A 1 451 ? -28.123 -6.229 -3.687 1.00 83.69 451 PRO A N 1
ATOM 3581 C CA . PRO A 1 451 ? -29.347 -6.083 -4.464 1.00 83.69 451 PRO A CA 1
ATOM 3582 C C . PRO A 1 451 ? -29.273 -4.852 -5.370 1.00 83.69 451 PRO A C 1
ATOM 3584 O O . PRO A 1 451 ? -28.932 -3.752 -4.907 1.00 83.69 451 PRO A O 1
ATOM 3587 N N . VAL A 1 452 ? -29.560 -5.069 -6.654 1.00 86.38 452 VAL A N 1
ATOM 3588 C CA . VAL A 1 452 ? -29.622 -4.014 -7.667 1.00 86.38 452 VAL A CA 1
ATOM 3589 C C . VAL A 1 452 ? -30.715 -3.030 -7.269 1.00 86.38 452 VAL A C 1
ATOM 3591 O O . VAL A 1 452 ? -31.795 -3.431 -6.843 1.00 86.38 452 VAL A O 1
ATOM 3594 N N . LEU A 1 453 ? -30.429 -1.736 -7.397 1.00 82.75 453 LEU A N 1
ATOM 3595 C CA . LEU A 1 453 ? -31.445 -0.696 -7.262 1.00 82.75 453 LEU A CA 1
ATOM 3596 C C . LEU A 1 453 ? -32.023 -0.436 -8.658 1.00 82.75 453 LEU A C 1
ATOM 3598 O O . LEU A 1 453 ? -31.278 0.063 -9.504 1.00 82.75 453 LEU A O 1
ATOM 3602 N N . PRO A 1 454 ? -33.296 -0.763 -8.940 1.00 76.12 454 PRO A N 1
ATOM 3603 C CA . PRO A 1 454 ? -33.877 -0.548 -10.262 1.00 76.12 454 PRO A CA 1
ATOM 3604 C C . PRO A 1 454 ? -33.829 0.931 -10.665 1.00 76.12 454 PRO A C 1
ATOM 3606 O O . PRO A 1 454 ? -33.974 1.816 -9.823 1.00 76.12 454 PRO A O 1
ATOM 3609 N N . LEU A 1 455 ? -33.645 1.209 -11.960 1.00 68.69 455 LEU A N 1
ATOM 3610 C CA . LEU A 1 455 ? -33.729 2.571 -12.516 1.00 68.69 455 LEU A CA 1
ATOM 3611 C C . LEU A 1 455 ? -35.133 3.173 -12.356 1.00 68.69 455 LEU A C 1
ATOM 3613 O O . LEU A 1 455 ? -35.271 4.387 -12.227 1.00 68.69 455 LEU A O 1
ATOM 3617 N N . ARG A 1 456 ? -36.157 2.315 -12.333 1.00 69.06 456 ARG A N 1
ATOM 3618 C CA . ARG A 1 456 ? -37.543 2.646 -12.005 1.00 69.06 456 ARG A CA 1
ATOM 3619 C C . ARG A 1 456 ? -38.084 1.575 -11.057 1.00 69.06 456 ARG A C 1
ATOM 3621 O O . ARG A 1 456 ? -38.354 0.472 -11.522 1.00 69.06 456 ARG A O 1
ATOM 3628 N N . PRO A 1 457 ? -38.214 1.849 -9.751 1.00 57.44 457 PRO A N 1
ATOM 3629 C CA . PRO A 1 457 ? -38.762 0.874 -8.810 1.00 57.44 457 PRO A CA 1
ATOM 3630 C C . PRO A 1 457 ? -40.236 0.537 -9.087 1.00 57.44 457 PRO A C 1
ATOM 3632 O O . PRO A 1 457 ? -40.706 -0.482 -8.612 1.00 57.44 457 PRO A O 1
ATOM 3635 N N . GLU A 1 458 ? -40.937 1.358 -9.875 1.00 57.00 458 GLU A N 1
ATOM 3636 C CA . GLU A 1 458 ? -42.370 1.207 -10.176 1.00 57.00 458 GLU A CA 1
ATOM 3637 C C . GLU A 1 458 ? -42.679 0.309 -11.387 1.00 57.00 458 GLU A C 1
ATOM 3639 O O . GLU A 1 458 ? -43.840 0.098 -11.710 1.00 57.00 458 GLU A O 1
ATOM 3644 N N . VAL A 1 459 ? -41.657 -0.194 -12.090 1.00 51.78 459 VAL A N 1
ATOM 3645 C CA . VAL A 1 459 ? -41.822 -0.991 -13.327 1.00 51.78 459 VAL A CA 1
ATOM 3646 C C . VAL A 1 459 ? -41.414 -2.462 -13.124 1.00 51.78 459 VAL A C 1
ATOM 3648 O O . VAL A 1 459 ? -41.439 -3.237 -14.075 1.00 51.78 459 VAL A O 1
ATOM 3651 N N . ASN A 1 460 ? -41.048 -2.854 -11.898 1.00 45.47 460 ASN A N 1
ATOM 3652 C CA . ASN A 1 460 ? -40.641 -4.219 -11.549 1.00 45.47 460 ASN A CA 1
ATOM 3653 C C . ASN A 1 460 ? -41.642 -4.901 -10.624 1.00 45.47 460 ASN A C 1
ATOM 3655 O O . ASN A 1 460 ? -41.962 -4.288 -9.581 1.00 45.47 460 ASN A O 1
#

pLDDT: mean 89.67, std 10.8, range [44.25, 98.38]

Sequence (460 aa):
MNLRALYDTLRQRRRPEDVADMLLPLLQDKLTGQQSLTLRKAANHSLRRSVWQYSAMASIFRPPQGADRQVRKTAELFAQVPPPGLRYDVPADVEAFLKKVNPLLGKQLGHNNYLTDRLDRAARAASGIDLPKRQYNKLFRSVRHLEEKLQTMLAEQRRAEFEQVAKHGLAHELSYEVFAQDLDSAAFVAYYTARCNMRSEFTIAGQQRAYDEVADMLFRRCSGRQPSTLARWLGATPSPPAATANWWAIAHVYPAPEVLALLTSEQQGELLGRWTSLLQELAGYLHGIWSQNSFQRDSMIVKRGDDSSTWNAAAGSWNKTRDNWINLLYALGMEFVLEEMCFGKVLRLMAADVVAWHHRAGQGLDPNTQVWAALPLPWEVFLGTATCTRAQVASACRQAGLDPLKSGWLAPRPHGVVPFRPTPELVHGVSVTNPYLAAVLKRHRYFSGKPVLPLRPEVN

Foldseek 3Di:
DDLVVLLVLLQWLAALLQLLLVVCVVCVVPDDPVLNVQSVVSVCLHLVNDPNSDFPDGGHDDQQDFCVVLLVVLCVLVVHDQDPPQDRSDLVSLVVSLVVLQVLQVADQPLLDPPPGHDDPVRCVVSVNPDDPVSSVVNSVSSSVSSVVSVVSVVVVVLSVLLSCLQFAQSVVDDSVLLVQAPLQVSLSSSLSSLSSADFFLDPVDTDDSFAPSSVSSVCLLQLDDDDPVCVVVPDDDDGGDPRRSLLSVCRGDVALVSLLPDDPVSLVVLLVVLLVQLLVLLVVLVVLPVVDDADLLQLADDPPRPLVSNQSSLSSNLSSLLSNQSSCVSVVNLVVQQWFQAFRRDGRDYVVSQVVCVVVVHHPDLVSQLRSQFPHRSCRSVVVDTDHPVSSCVSQVVSVHRCAQVSSRHNHDDDHHHDDGRFRDQCSHGDRDSVVSNVCNVQCNPVPDDGNDPDPVPD

Mean predicted aligned error: 6.84 Å

Organism: NCBI:txid2771359